Protein AF-0000000067925310 (afdb_homodimer)

Foldseek 3Di:
DPPPPPPCPPPPVDDPLLVQLLVVVLLCLLLCVVPAFDFDALVVSCVVSVGDSVSNVSSLVVCVVLVQWDQDPPRGITGHHDALLVLLVLLVVQLVLQLLLLLQLLQQPDPVLLVLLVVLLVQLVVCVVVLPLSSNLVSLLSLLVSSCVSGPPVPSSVNNNSSSSVLSSSCSVQPSNPPSVVLSVLSNQLSVCSPNSPSVSNSVSSNVSSVVSSVSSVVSNVD/DPPPPPPCPPPPVDDPLLVQLLVVVLLCLLLCVVPAFDFDALVVSCVVSVGDSVSNVSSLVVCVVLVQWDQDVPRGITGHHDALLVLLVLLVVQLVLQLLLLLQLLQQPDPVLLVLLVVLLVQLVVCVVVLPLSSNLVSLLSLLVSSCVSGPPVPSSVNNNSSSSVLSSSCSVQPSNPPSVVLSVLSNQLSVCSPNSPSVSNSVSSNVSSVVSSVSSVVSNVD

Organism: Mesorhizobium plurifarium (NCBI:txid69974)

pLDDT: mean 92.21, std 14.64, range [29.69, 98.75]

InterPro domains:
  IPR000524 Transcription regulator HTH, GntR [PF00392] (19-79)
  IPR000524 Transcription regulator HTH, GntR [PS50949] (15-82)
  IPR000524 Transcription regulator HTH, GntR [SM00345] (21-79)
  IPR008920 Transcription regulator FadR/GntR, C-terminal [G3DSA:1.20.120.530] (86-220)
  IPR008920 Transcription regulator FadR/GntR, C-terminal [SSF48008] (86-210)
  IPR011711 GntR, C-terminal [PF07729] (90-204)
  IPR011711 GntR, C-terminal [SM00895] (89-212)
  IPR036388 Winged helix-like DNA-binding domain superfamily [G3DSA:1.10.10.10] (17-80)
  IPR036390 Winged helix DNA-binding domain superfamily [SSF46785] (15-103)

Solvent-accessible surface area (backbone atoms only — not comparable to full-atom values): 22550 Å² total; per-residue (Å²): 134,83,75,76,77,75,73,78,76,68,81,71,79,78,70,54,62,34,55,53,38,30,53,52,50,50,49,32,48,34,71,44,74,48,42,63,61,34,76,46,44,71,67,57,51,29,64,72,66,72,51,56,67,67,30,42,50,54,21,51,51,51,37,29,75,60,58,54,30,44,80,35,88,96,75,36,33,31,29,40,68,82,52,46,65,52,44,43,41,35,46,57,33,37,45,42,30,45,27,51,38,29,25,36,15,9,71,51,53,42,72,70,32,48,51,40,39,50,52,18,46,52,41,28,52,51,15,45,76,66,66,34,58,69,50,31,53,54,18,52,51,43,34,54,51,23,41,39,66,15,15,86,34,68,61,31,36,61,45,41,48,48,40,53,47,52,49,49,24,46,41,49,74,74,38,58,88,76,41,54,61,65,52,42,52,40,53,44,50,24,49,49,22,24,76,69,45,31,32,69,52,6,25,51,32,37,49,49,40,46,49,51,52,41,52,53,25,53,57,50,44,72,102,134,82,74,78,76,76,73,78,75,67,82,71,78,78,70,55,62,34,56,54,38,30,52,53,51,50,48,31,47,35,72,44,74,48,41,61,61,34,76,46,46,71,67,59,49,28,65,73,67,72,50,56,65,65,30,40,50,52,23,50,51,51,36,30,74,59,57,53,30,44,79,37,87,96,75,35,33,32,30,39,68,84,53,46,64,52,44,46,42,35,46,56,33,37,43,41,31,44,27,50,36,29,27,35,16,9,70,51,51,42,72,70,33,46,51,39,40,50,53,18,46,50,40,29,51,52,14,44,77,67,65,33,58,69,49,31,52,53,17,52,51,42,35,53,53,24,43,39,68,15,14,86,34,68,60,32,36,60,47,41,48,49,39,51,49,52,50,49,24,47,41,50,73,72,39,57,87,77,38,54,61,65,52,42,51,38,54,44,52,25,49,50,22,22,75,69,45,32,32,69,52,7,26,50,30,37,49,50,41,46,48,52,52,40,52,53,26,53,57,51,44,73,104

Nearest PDB structures (foldseek):
  4p9f-assembly1_A  TM=8.296E-01  e=1.561E-08  Escherichia coli UMEA 3718-1
  7xp0-assembly1_A-2  TM=7.109E-01  e=6.181E-08  Pseudomonas aeruginosa PAO1
  7xp1-assembly1_A-2  TM=6.851E-01  e=5.361E-08  Pseudomonas aeruginosa PAO1
  4p9f-assembly1_B  TM=7.738E-01  e=3.412E-07  Escherichia coli UMEA 3718-1
  3c7j-assembly1_B-2  TM=5.606E-01  e=7.646E-07  Pseudomonas syringae pv. tomato str. DC3000

Structure (mmCIF, N/CA/C/O backbone):
data_AF-0000000067925310-model_v1
#
loop_
_entity.id
_entity.type
_entity.pdbx_description
1 polymer 'Transcriptional regulator, GntR family'
#
loop_
_atom_site.group_PDB
_atom_site.id
_atom_site.type_symbol
_atom_site.label_atom_id
_atom_site.label_alt_id
_atom_site.label_comp_id
_atom_site.label_asym_id
_atom_site.label_entity_id
_atom_site.label_seq_id
_atom_site.pdbx_PDB_ins_code
_atom_site.Cartn_x
_atom_site.Cartn_y
_atom_site.Cartn_z
_atom_site.occupancy
_atom_site.B_iso_or_equiv
_atom_site.auth_seq_id
_atom_site.auth_comp_id
_atom_site.auth_asym_id
_atom_site.auth_atom_id
_atom_site.pdbx_PDB_model_num
ATOM 1 N N . MET A 1 1 ? 29.547 51.469 -11.828 1 29.69 1 MET A N 1
ATOM 2 C CA . MET A 1 1 ? 29.312 50.312 -12.664 1 29.69 1 MET A CA 1
ATOM 3 C C . MET A 1 1 ? 28.562 49.219 -11.891 1 29.69 1 MET A C 1
ATOM 5 O O . MET A 1 1 ? 29.109 48.625 -10.961 1 29.69 1 MET A O 1
ATOM 9 N N . ILE A 1 2 ? 27.172 49.219 -11.781 1 35.5 2 ILE A N 1
ATOM 10 C CA . ILE A 1 2 ? 26.234 48.5 -10.945 1 35.5 2 ILE A CA 1
ATOM 11 C C . ILE A 1 2 ? 26.25 47.031 -11.328 1 35.5 2 ILE A C 1
ATOM 13 O O . ILE A 1 2 ? 26.094 46.688 -12.5 1 35.5 2 ILE A O 1
ATOM 17 N N . SER A 1 3 ? 27.109 46.219 -10.609 1 38.53 3 SER A N 1
ATOM 18 C CA . SER A 1 3 ? 27.172 44.75 -10.812 1 38.53 3 SER A CA 1
ATOM 19 C C . SER A 1 3 ? 25.766 44.156 -10.906 1 38.53 3 SER A C 1
ATOM 21 O O . SER A 1 3 ? 24.906 44.438 -10.062 1 38.53 3 SER A O 1
ATOM 23 N N . PRO A 1 4 ? 25.312 43.812 -12.164 1 35.62 4 PRO A N 1
ATOM 24 C CA . PRO A 1 4 ? 23.969 43.25 -12.305 1 35.62 4 PRO A CA 1
ATOM 25 C C . PRO A 1 4 ? 23.688 42.094 -11.344 1 35.62 4 PRO A C 1
ATOM 27 O O . PRO A 1 4 ? 24.594 41.312 -11.039 1 35.62 4 PRO A O 1
ATOM 30 N N . LEU A 1 5 ? 22.938 42.312 -10.312 1 33.34 5 LEU A N 1
ATOM 31 C CA . LEU A 1 5 ? 22.359 41.312 -9.438 1 33.34 5 LEU A CA 1
ATOM 32 C C . LEU A 1 5 ? 21.812 40.125 -10.25 1 33.34 5 LEU A C 1
ATOM 34 O O . LEU A 1 5 ? 20.969 40.312 -11.125 1 33.34 5 LEU A O 1
ATOM 38 N N . ILE A 1 6 ? 22.703 39.156 -10.734 1 36.06 6 ILE A N 1
ATOM 39 C CA . ILE A 1 6 ? 22.266 37.906 -11.312 1 36.06 6 ILE A CA 1
ATOM 40 C C . ILE A 1 6 ? 21.047 37.375 -10.547 1 36.06 6 ILE A C 1
ATOM 42 O O . ILE A 1 6 ? 21.125 37.125 -9.336 1 36.06 6 ILE A O 1
ATOM 46 N N . SER A 1 7 ? 19.906 37.812 -10.859 1 35.38 7 SER A N 1
ATOM 47 C CA . SER A 1 7 ? 18.625 37.312 -10.359 1 35.38 7 SER A CA 1
ATOM 48 C C . SER A 1 7 ? 18.656 35.781 -10.242 1 35.38 7 SER A C 1
ATOM 50 O O . SER A 1 7 ? 19 35.094 -11.203 1 35.38 7 SER A O 1
ATOM 52 N N . ALA A 1 8 ? 19.016 35.188 -9.141 1 36.59 8 ALA A N 1
ATOM 53 C CA . ALA A 1 8 ? 18.797 33.812 -8.688 1 36.59 8 ALA A CA 1
ATOM 54 C C . ALA A 1 8 ? 17.453 33.281 -9.141 1 36.59 8 ALA A C 1
ATOM 56 O O . ALA A 1 8 ? 16.438 33.5 -8.469 1 36.59 8 ALA A O 1
ATOM 57 N N . ASP A 1 9 ? 16.984 33.562 -10.352 1 34.81 9 ASP A N 1
ATOM 58 C CA . ASP A 1 9 ? 15.859 32.75 -10.82 1 34.81 9 ASP A CA 1
ATOM 59 C C . ASP A 1 9 ? 16.078 31.281 -10.477 1 34.81 9 ASP A C 1
ATOM 61 O O . ASP A 1 9 ? 16.859 30.594 -11.133 1 34.81 9 ASP A O 1
ATOM 65 N N . ALA A 1 10 ? 16.328 30.938 -9.297 1 35.69 10 ALA A N 1
ATOM 66 C CA . ALA A 1 10 ? 16.375 29.609 -8.688 1 35.69 10 ALA A CA 1
ATOM 67 C C . ALA A 1 10 ? 15.547 28.609 -9.477 1 35.69 10 ALA A C 1
ATOM 69 O O . ALA A 1 10 ? 14.484 28.953 -10.008 1 35.69 10 ALA A O 1
ATOM 70 N N . ASN A 1 11 ? 15.977 27.531 -10.117 1 37.91 11 ASN A N 1
ATOM 71 C CA . ASN A 1 11 ? 15.57 26.219 -10.602 1 37.91 11 ASN A CA 1
ATOM 72 C C . ASN A 1 11 ? 14.352 25.703 -9.844 1 37.91 11 ASN A C 1
ATOM 74 O O . ASN A 1 11 ? 14.5 25.062 -8.805 1 37.91 11 ASN A O 1
ATOM 78 N N . THR A 1 12 ? 13.266 26.312 -9.523 1 43.19 12 THR A N 1
ATOM 79 C CA . THR A 1 12 ? 12.023 25.766 -9.008 1 43.19 12 THR A CA 1
ATOM 80 C C . THR A 1 12 ? 11.742 24.391 -9.602 1 43.19 12 THR A C 1
ATOM 82 O O . THR A 1 12 ? 11.516 24.25 -10.805 1 43.19 12 THR A O 1
ATOM 85 N N . SER A 1 13 ? 12.453 23.375 -9.367 1 51.22 13 SER A N 1
ATOM 86 C CA . SER A 1 13 ? 12.25 21.984 -9.805 1 51.22 13 SER A CA 1
ATOM 87 C C . SER A 1 13 ? 10.781 21.703 -10.086 1 51.22 13 SER A C 1
ATOM 89 O O . SER A 1 13 ? 9.93 21.891 -9.203 1 51.22 13 SER A O 1
ATOM 91 N N . PHE A 1 14 ? 10.172 22 -11.25 1 66.19 14 PHE A N 1
ATOM 92 C CA . PHE A 1 14 ? 8.852 21.875 -11.867 1 66.19 14 PHE A CA 1
ATOM 93 C C . PHE A 1 14 ? 8.18 20.578 -11.453 1 66.19 14 PHE A C 1
ATOM 95 O O . PHE A 1 14 ? 8.672 19.5 -11.758 1 66.19 14 PHE A O 1
ATOM 102 N N . GLU A 1 15 ? 7.406 20.641 -10.414 1 79.62 15 GLU A N 1
ATOM 103 C CA . GLU A 1 15 ? 6.566 19.5 -10.039 1 79.62 15 GLU A CA 1
ATOM 104 C C . GLU A 1 15 ? 5.602 19.141 -11.164 1 79.62 15 GLU A C 1
ATOM 106 O O . GLU A 1 15 ? 4.922 20 -11.711 1 79.62 15 GLU A O 1
ATOM 111 N N . PRO A 1 16 ? 5.656 17.891 -11.531 1 87.69 16 PRO A N 1
ATOM 112 C CA . PRO A 1 16 ? 4.703 17.453 -12.555 1 87.69 16 PRO A CA 1
ATOM 113 C C . PRO A 1 16 ? 3.26 17.797 -12.203 1 87.69 16 PRO A C 1
ATOM 115 O O . PRO A 1 16 ? 2.873 17.75 -11.039 1 87.69 16 PRO A O 1
ATOM 118 N N . ALA A 1 17 ? 2.523 18.266 -13.188 1 92.5 17 ALA A N 1
ATOM 119 C CA . ALA A 1 17 ? 1.143 18.703 -13.023 1 92.5 17 ALA A CA 1
ATOM 120 C C . ALA A 1 17 ? 0.3 17.641 -12.336 1 92.5 17 ALA A C 1
ATOM 122 O O . ALA A 1 17 ? -0.577 17.953 -11.531 1 92.5 17 ALA A O 1
ATOM 123 N N . ALA A 1 18 ? 0.541 16.359 -12.641 1 92.5 18 ALA A N 1
ATOM 124 C CA . ALA A 1 18 ? -0.202 15.258 -12.023 1 92.5 18 ALA A CA 1
ATOM 125 C C . ALA A 1 18 ? 0.053 15.195 -10.516 1 92.5 18 ALA A C 1
ATOM 127 O O . ALA A 1 18 ? -0.861 14.922 -9.734 1 92.5 18 ALA A O 1
ATOM 128 N N . THR A 1 19 ? 1.269 15.477 -10.141 1 94.31 19 THR A N 1
ATOM 129 C CA . THR A 1 19 ? 1.627 15.492 -8.727 1 94.31 19 THR A CA 1
ATOM 130 C C . THR A 1 19 ? 0.946 16.656 -8.008 1 94.31 19 THR A C 1
ATOM 132 O O . THR A 1 19 ? 0.447 16.484 -6.895 1 94.31 19 THR A O 1
ATOM 135 N N . LYS A 1 20 ? 0.944 17.797 -8.633 1 96.5 20 LYS A N 1
ATOM 136 C CA . LYS A 1 20 ? 0.257 18.953 -8.078 1 96.5 20 LYS A CA 1
ATOM 137 C C . LYS A 1 20 ? -1.232 18.672 -7.891 1 96.5 20 LYS A C 1
ATOM 139 O O . LYS A 1 20 ? -1.806 19 -6.848 1 96.5 20 LYS A O 1
ATOM 144 N N . ALA A 1 21 ? -1.84 18.094 -8.906 1 97.81 21 ALA A N 1
ATOM 145 C CA . ALA A 1 21 ? -3.256 17.75 -8.844 1 97.81 21 ALA A CA 1
ATOM 146 C C . ALA A 1 21 ? -3.525 16.766 -7.703 1 97.81 21 ALA A C 1
ATOM 148 O O . ALA A 1 21 ? -4.473 16.938 -6.934 1 97.81 21 ALA A O 1
ATOM 149 N N . TYR A 1 22 ? -2.654 15.773 -7.625 1 97.5 22 TYR A N 1
ATOM 150 C CA . TYR A 1 22 ? -2.799 14.766 -6.578 1 97.5 22 TYR A CA 1
ATOM 151 C C . TYR A 1 22 ? -2.736 15.406 -5.195 1 97.5 22 TYR A C 1
ATOM 153 O O . TYR A 1 22 ? -3.598 15.156 -4.348 1 97.5 22 TYR A O 1
ATOM 161 N N . ARG A 1 23 ? -1.739 16.234 -4.949 1 97.31 23 ARG A N 1
ATOM 162 C CA . ARG A 1 23 ? -1.542 16.859 -3.645 1 97.31 23 ARG A CA 1
ATOM 163 C C . ARG A 1 23 ? -2.723 17.75 -3.279 1 97.31 23 ARG A C 1
ATOM 165 O O . ARG A 1 23 ? -3.182 17.75 -2.135 1 97.31 23 ARG A O 1
ATOM 172 N N . ALA A 1 24 ? -3.184 18.453 -4.23 1 97.75 24 ALA A N 1
ATOM 173 C CA . ALA A 1 24 ? -4.309 19.359 -3.99 1 97.75 24 ALA A CA 1
ATOM 174 C C . ALA A 1 24 ? -5.57 18.578 -3.645 1 97.75 24 ALA A C 1
ATOM 176 O O . ALA A 1 24 ? -6.266 18.906 -2.678 1 97.75 24 ALA A O 1
ATOM 177 N N . LEU A 1 25 ? -5.84 17.531 -4.406 1 98.38 25 LEU A N 1
ATOM 178 C CA . LEU A 1 25 ? -7.031 16.734 -4.164 1 98.38 25 LEU A CA 1
ATOM 179 C C . LEU A 1 25 ? -6.926 15.984 -2.836 1 98.38 25 LEU A C 1
ATOM 181 O O . LEU A 1 25 ? -7.895 15.914 -2.08 1 98.38 25 LEU A O 1
ATOM 185 N N . GLU A 1 26 ? -5.762 15.414 -2.609 1 98.31 26 GLU A N 1
ATOM 186 C CA . GLU A 1 26 ? -5.531 14.742 -1.336 1 98.31 26 GLU A CA 1
ATOM 187 C C . GLU A 1 26 ? -5.801 15.672 -0.158 1 98.31 26 GLU A C 1
ATOM 189 O O . GLU A 1 26 ? -6.469 15.289 0.803 1 98.31 26 GLU A O 1
ATOM 194 N N . HIS A 1 27 ? -5.285 16.891 -0.268 1 97.75 27 HIS A N 1
ATOM 195 C CA . HIS A 1 27 ? -5.48 17.891 0.781 1 97.75 27 HIS A CA 1
ATOM 196 C C . HIS A 1 27 ? -6.965 18.172 0.994 1 97.75 27 HIS A C 1
ATOM 198 O O . HIS A 1 27 ? -7.438 18.203 2.131 1 97.75 27 HIS A O 1
ATOM 204 N N . MET A 1 28 ? -7.707 18.344 -0.07 1 98.12 28 MET A N 1
ATOM 205 C CA . MET A 1 28 ? -9.133 18.656 0.016 1 98.12 28 MET A CA 1
ATOM 206 C C . MET A 1 28 ? -9.906 17.484 0.635 1 98.12 28 MET A C 1
ATOM 208 O O . MET A 1 28 ? -10.883 17.703 1.357 1 98.12 28 MET A O 1
ATOM 212 N N . ILE A 1 29 ? -9.438 16.266 0.356 1 98.5 29 ILE A N 1
ATOM 213 C CA . ILE A 1 29 ? -10.109 15.086 0.889 1 98.5 29 ILE A CA 1
ATOM 214 C C . ILE A 1 29 ? -9.789 14.945 2.375 1 98.5 29 ILE A C 1
ATOM 216 O O . ILE A 1 29 ? -10.688 14.703 3.186 1 98.5 29 ILE A O 1
ATOM 220 N N . VAL A 1 30 ? -8.531 15.188 2.789 1 98.31 30 VAL A N 1
ATOM 221 C CA . VAL A 1 30 ? -8.062 14.992 4.156 1 98.31 30 VAL A CA 1
ATOM 222 C C . VAL A 1 30 ? -8.688 16.047 5.07 1 98.31 30 VAL A C 1
ATOM 224 O O . VAL A 1 30 ? -9.086 15.742 6.195 1 98.31 30 VAL A O 1
ATOM 227 N N . THR A 1 31 ? -8.867 17.297 4.555 1 97.25 31 THR A N 1
ATOM 228 C CA . THR A 1 31 ? -9.391 18.391 5.359 1 97.25 31 THR A CA 1
ATOM 229 C C . THR A 1 31 ? -10.914 18.469 5.23 1 97.25 31 THR A C 1
ATOM 231 O O . THR A 1 31 ? -11.539 19.406 5.734 1 97.25 31 THR A O 1
ATOM 234 N N . LEU A 1 32 ? -11.523 17.578 4.477 1 97.69 32 LEU A N 1
ATOM 235 C CA . LEU A 1 32 ? -12.961 17.391 4.328 1 97.69 32 LEU A CA 1
ATOM 236 C C . LEU A 1 32 ? -13.594 18.547 3.564 1 97.69 32 LEU A C 1
ATOM 238 O O . LEU A 1 32 ? -14.797 18.781 3.656 1 97.69 32 LEU A O 1
ATOM 242 N N . GLU A 1 33 ? -12.672 19.359 2.906 1 97.56 33 GLU A N 1
ATOM 243 C CA . GLU A 1 33 ? -13.227 20.297 1.942 1 97.56 33 GLU A CA 1
ATOM 244 C C . GLU A 1 33 ? -14.086 19.594 0.9 1 97.56 33 GLU A C 1
ATOM 246 O O . GLU A 1 33 ? -15.117 20.109 0.473 1 97.56 33 GLU A O 1
ATOM 251 N N . LEU A 1 34 ? -13.609 18.453 0.414 1 97.88 34 LEU A N 1
ATOM 252 C CA . LEU A 1 34 ? -14.469 17.484 -0.246 1 97.88 34 LEU A CA 1
ATOM 253 C C . LEU A 1 34 ? -15.109 16.531 0.772 1 97.88 34 LEU A C 1
ATOM 255 O O . LEU A 1 34 ? -14.438 15.664 1.321 1 97.88 34 LEU A O 1
ATOM 259 N N . ALA A 1 35 ? -16.391 16.688 0.991 1 97.75 35 ALA A N 1
ATOM 260 C CA . ALA A 1 35 ? -17.078 16.031 2.102 1 97.75 35 ALA A CA 1
ATOM 261 C C . ALA A 1 35 ? -17.172 14.523 1.871 1 97.75 35 ALA A C 1
ATOM 263 O O . ALA A 1 35 ? -17.406 14.07 0.746 1 97.75 35 ALA A O 1
ATOM 264 N N . PRO A 1 36 ? -17.031 13.781 3.01 1 97.75 36 PRO A N 1
ATOM 265 C CA . PRO A 1 36 ? -17.234 12.344 2.877 1 97.75 36 PRO A CA 1
ATOM 266 C C . PRO A 1 36 ? -18.594 11.992 2.25 1 97.75 36 PRO A C 1
ATOM 268 O O . PRO A 1 36 ? -19.594 12.641 2.547 1 97.75 36 PRO A O 1
ATOM 271 N N . SER A 1 37 ? -18.578 11.078 1.294 1 96.94 37 SER A N 1
ATOM 272 C CA . SER A 1 37 ? -19.766 10.523 0.64 1 96.94 37 SER A CA 1
ATOM 273 C C . SER A 1 37 ? -20.375 11.516 -0.341 1 96.94 37 SER A C 1
ATOM 275 O O . SER A 1 37 ? -21.422 11.258 -0.921 1 96.94 37 SER A O 1
ATOM 277 N N . SER A 1 38 ? -19.75 12.656 -0.509 1 96.62 38 SER A N 1
ATOM 278 C CA . SER A 1 38 ? -20.234 13.602 -1.505 1 96.62 38 SER A CA 1
ATOM 279 C C . SER A 1 38 ? -19.828 13.188 -2.914 1 96.62 38 SER A C 1
ATOM 281 O O . SER A 1 38 ? -18.984 12.297 -3.084 1 96.62 38 SER A O 1
ATOM 283 N N . PHE A 1 39 ? -20.469 13.82 -3.859 1 96.19 39 PHE A N 1
ATOM 284 C CA . PHE A 1 39 ? -20.188 13.562 -5.266 1 96.19 39 PHE A CA 1
ATOM 285 C C . PHE A 1 39 ? -19.625 14.812 -5.938 1 96.19 39 PHE A C 1
ATOM 287 O O . PHE A 1 39 ? -20.062 15.922 -5.656 1 96.19 39 PHE A O 1
ATOM 294 N N . VAL A 1 40 ? -18.625 14.57 -6.785 1 96.25 40 VAL A N 1
ATOM 295 C CA . VAL A 1 40 ? -18.047 15.641 -7.602 1 96.25 40 VAL A CA 1
ATOM 296 C C . VAL A 1 40 ? -17.797 15.133 -9.016 1 96.25 40 VAL A C 1
ATOM 298 O O . VAL A 1 40 ? -17.75 13.922 -9.25 1 96.25 40 VAL A O 1
ATOM 301 N N . THR A 1 41 ? -17.719 16.016 -9.938 1 95.69 41 THR A N 1
ATOM 302 C CA . THR A 1 41 ? -17.422 15.625 -11.312 1 95.69 41 THR A CA 1
ATOM 303 C C . THR A 1 41 ? -15.977 15.945 -11.672 1 95.69 41 THR A C 1
ATOM 305 O O . THR A 1 41 ? -15.359 16.812 -11.055 1 95.69 41 THR A O 1
ATOM 308 N N . GLU A 1 42 ? -15.477 15.188 -12.625 1 95.31 42 GLU A N 1
ATOM 309 C CA . GLU A 1 42 ? -14.141 15.484 -13.133 1 95.31 42 GLU A CA 1
ATOM 310 C C . GLU A 1 42 ? -14.039 16.938 -13.609 1 95.31 42 GLU A C 1
ATOM 312 O O . GLU A 1 42 ? -13.055 17.625 -13.32 1 95.31 42 GLU A O 1
ATOM 317 N N . GLY A 1 43 ? -15.039 17.422 -14.297 1 95.38 43 GLY A N 1
ATOM 318 C CA . GLY A 1 43 ? -15.07 18.797 -14.773 1 95.38 43 GLY A CA 1
ATOM 319 C C . GLY A 1 43 ? -14.969 19.812 -13.656 1 95.38 43 GLY A C 1
ATOM 320 O O . GLY A 1 43 ? -14.211 20.781 -13.766 1 95.38 43 GLY A O 1
ATOM 321 N N . ALA A 1 44 ? -15.711 19.625 -12.617 1 96.44 44 ALA A N 1
ATOM 322 C CA . ALA A 1 44 ? -15.68 20.547 -11.477 1 96.44 44 ALA A CA 1
ATOM 323 C C . ALA A 1 44 ? -14.289 20.578 -10.844 1 96.44 44 ALA A C 1
ATOM 325 O O . ALA A 1 44 ? -13.82 21.641 -10.414 1 96.44 44 ALA A O 1
ATOM 326 N N . LEU A 1 45 ? -13.656 19.406 -10.758 1 97.38 45 LEU A N 1
ATOM 327 C CA . LEU A 1 45 ? -12.32 19.328 -10.172 1 97.38 45 LEU A CA 1
ATOM 328 C C . LEU A 1 45 ? -11.297 20.016 -11.07 1 97.38 45 LEU A C 1
ATOM 330 O O . LEU A 1 45 ? -10.375 20.672 -10.57 1 97.38 45 LEU A O 1
ATOM 334 N N . ILE A 1 46 ? -11.453 19.844 -12.344 1 97.38 46 ILE A N 1
ATOM 335 C CA . ILE A 1 46 ? -10.578 20.5 -13.305 1 97.38 46 ILE A CA 1
ATOM 336 C C . ILE A 1 46 ? -10.68 22.016 -13.141 1 97.38 46 ILE A C 1
ATOM 338 O O . ILE A 1 46 ? -9.664 22.703 -13.07 1 97.38 46 ILE A O 1
ATOM 342 N N . ASP A 1 47 ? -11.891 22.5 -13.031 1 97.38 47 ASP A N 1
ATOM 343 C CA . ASP A 1 47 ? -12.133 23.938 -12.859 1 97.38 47 ASP A CA 1
ATOM 344 C C . ASP A 1 47 ? -11.555 24.438 -11.531 1 97.38 47 ASP A C 1
ATOM 346 O O . ASP A 1 47 ? -10.914 25.484 -11.492 1 97.38 47 ASP A O 1
ATOM 350 N N . ARG A 1 48 ? -11.711 23.656 -10.57 1 96.38 48 ARG A N 1
ATOM 351 C CA . ARG A 1 48 ? -11.281 24.047 -9.234 1 96.38 48 ARG A CA 1
ATOM 352 C C . ARG A 1 48 ? -9.758 24.078 -9.133 1 96.38 48 ARG A C 1
ATOM 354 O O . ARG A 1 48 ? -9.195 24.938 -8.438 1 96.38 48 ARG A O 1
ATOM 361 N N . LEU A 1 49 ? -9.125 23.156 -9.766 1 97.31 49 LEU A N 1
ATOM 362 C CA . LEU A 1 49 ? -7.672 23.031 -9.648 1 97.31 49 LEU A CA 1
ATOM 363 C C . LEU A 1 49 ? -6.961 23.922 -10.664 1 97.31 49 LEU A C 1
ATOM 365 O O . LEU A 1 49 ? -5.773 24.219 -10.508 1 97.31 49 LEU A O 1
ATOM 369 N N . GLY A 1 50 ? -7.594 24.266 -11.688 1 97.56 50 GLY A N 1
ATOM 370 C CA . GLY A 1 50 ? -6.977 25.047 -12.75 1 97.56 50 GLY A CA 1
ATOM 371 C C . GLY A 1 50 ? -5.902 24.281 -13.508 1 97.56 50 GLY A C 1
ATOM 372 O O . GLY A 1 50 ? -4.898 24.859 -13.914 1 97.56 50 GLY A O 1
ATOM 373 N N . LEU A 1 51 ? -6.016 22.984 -13.531 1 97 51 LEU A N 1
ATOM 374 C CA . LEU A 1 51 ? -5.082 22.109 -14.234 1 97 51 LEU A CA 1
ATOM 375 C C . LEU A 1 51 ? -5.766 21.406 -15.391 1 97 51 LEU A C 1
ATOM 377 O O . LEU A 1 51 ? -6.996 21.375 -15.477 1 97 51 LEU A O 1
ATOM 381 N N . GLY A 1 52 ? -5.027 20.859 -16.25 1 95 52 GLY A N 1
ATOM 382 C CA . GLY A 1 52 ? -5.555 20.172 -17.406 1 95 52 GLY A CA 1
ATOM 383 C C . GLY A 1 52 ? -6.242 18.859 -17.062 1 95 52 GLY A C 1
ATOM 384 O O . GLY A 1 52 ? -6.137 18.375 -15.945 1 95 52 GLY A O 1
ATOM 385 N N . ARG A 1 53 ? -6.898 18.281 -18.047 1 95.25 53 ARG A N 1
ATOM 386 C CA . ARG A 1 53 ? -7.695 17.062 -17.875 1 95.25 53 ARG A CA 1
ATOM 387 C C . ARG A 1 53 ? -6.812 15.867 -17.547 1 95.25 53 ARG A C 1
ATOM 389 O O . ARG A 1 53 ? -7.121 15.102 -16.625 1 95.25 53 ARG A O 1
ATOM 396 N N . THR A 1 54 ? -5.73 15.773 -18.219 1 92.38 54 THR A N 1
ATOM 397 C CA . THR A 1 54 ? -4.891 14.586 -18.094 1 92.38 54 THR A CA 1
ATOM 398 C C . THR A 1 54 ? -4.312 14.477 -16.688 1 92.38 54 THR A C 1
ATOM 400 O O . THR A 1 54 ? -4.5 13.469 -16.016 1 92.38 54 THR A O 1
ATOM 403 N N . PRO A 1 55 ? -3.684 15.539 -16.156 1 95.38 55 PRO A N 1
ATOM 404 C CA . PRO A 1 55 ? -3.123 15.422 -14.812 1 95.38 55 PRO A CA 1
ATOM 405 C C . PRO A 1 55 ? -4.195 15.234 -13.742 1 95.38 55 PRO A C 1
ATOM 407 O O . PRO A 1 55 ? -3.98 14.5 -12.773 1 95.38 55 PRO A O 1
ATOM 410 N N . VAL A 1 56 ? -5.344 15.852 -13.906 1 97.19 56 VAL A N 1
ATOM 411 C CA . VAL A 1 56 ? -6.418 15.719 -12.93 1 97.19 56 VAL A CA 1
ATOM 412 C C . VAL A 1 56 ? -6.965 14.297 -12.953 1 97.19 56 VAL A C 1
ATOM 414 O O . VAL A 1 56 ? -7.184 13.688 -11.898 1 97.19 56 VAL A O 1
ATOM 417 N N . ARG A 1 57 ? -7.102 13.766 -14.109 1 94.31 57 ARG A N 1
ATOM 418 C CA . ARG A 1 57 ? -7.582 12.391 -14.242 1 94.31 57 ARG A CA 1
ATOM 419 C C . ARG A 1 57 ? -6.602 11.406 -13.617 1 94.31 57 ARG A C 1
ATOM 421 O O . ARG A 1 57 ? -7.012 10.438 -12.969 1 94.31 57 ARG A O 1
ATOM 428 N N . GLU A 1 58 ? -5.348 11.617 -13.828 1 94.62 58 GLU A N 1
ATOM 429 C CA . GLU A 1 58 ? -4.328 10.758 -13.234 1 94.62 58 GLU A CA 1
ATOM 430 C C . GLU A 1 58 ? -4.383 10.812 -11.711 1 94.62 58 GLU A C 1
ATOM 432 O O . GLU A 1 58 ? -4.273 9.781 -11.039 1 94.62 58 GLU A O 1
ATOM 437 N N . ALA A 1 59 ? -4.562 11.992 -11.219 1 97.06 59 ALA A N 1
ATOM 438 C CA . ALA A 1 59 ? -4.664 12.172 -9.773 1 97.06 59 ALA A CA 1
ATOM 439 C C . ALA A 1 59 ? -5.902 11.477 -9.219 1 97.06 59 ALA A C 1
ATOM 441 O O . ALA A 1 59 ? -5.84 10.805 -8.188 1 97.06 59 ALA A O 1
ATOM 442 N N . ILE A 1 60 ? -7 11.617 -9.938 1 97.19 60 ILE A N 1
ATOM 443 C CA . ILE A 1 60 ? -8.258 10.992 -9.539 1 97.19 60 ILE A CA 1
ATOM 444 C C . ILE A 1 60 ? -8.102 9.469 -9.531 1 97.19 60 ILE A C 1
ATOM 446 O O . ILE A 1 60 ? -8.523 8.805 -8.586 1 97.19 60 ILE A O 1
ATOM 450 N N . GLN A 1 61 ? -7.469 8.945 -10.516 1 95.31 61 GLN A N 1
ATOM 451 C CA . GLN A 1 61 ? -7.262 7.508 -10.609 1 95.31 61 GLN A CA 1
ATOM 452 C C . GLN A 1 61 ? -6.395 7.004 -9.453 1 95.31 61 GLN A C 1
ATOM 454 O O . GLN A 1 61 ? -6.688 5.961 -8.859 1 95.31 61 GLN A O 1
ATOM 459 N N . ARG A 1 62 ? -5.355 7.703 -9.148 1 96.31 62 ARG A N 1
ATOM 460 C CA . ARG A 1 62 ? -4.477 7.309 -8.055 1 96.31 62 ARG A CA 1
ATOM 461 C C . ARG A 1 62 ? -5.227 7.316 -6.723 1 96.31 62 ARG A C 1
ATOM 463 O O . ARG A 1 62 ? -5.152 6.355 -5.957 1 96.31 62 ARG A O 1
ATOM 470 N N . LEU A 1 63 ? -5.984 8.367 -6.523 1 98.12 63 LEU A N 1
ATOM 471 C CA . LEU A 1 63 ? -6.738 8.5 -5.277 1 98.12 63 LEU A CA 1
ATOM 472 C C . LEU A 1 63 ? -7.824 7.434 -5.184 1 98.12 63 LEU A C 1
ATOM 474 O O . LEU A 1 63 ? -8.156 6.977 -4.09 1 98.12 63 LEU A O 1
ATOM 478 N N . ALA A 1 64 ? -8.344 7.02 -6.348 1 96.75 64 ALA A N 1
ATOM 479 C CA . ALA A 1 64 ? -9.312 5.922 -6.371 1 96.75 64 ALA A CA 1
ATOM 480 C C . ALA A 1 64 ? -8.648 4.598 -5.996 1 96.75 64 ALA A C 1
ATOM 482 O O . ALA A 1 64 ? -9.195 3.826 -5.207 1 96.75 64 ALA A O 1
ATOM 483 N N . TRP A 1 65 ? -7.496 4.43 -6.488 1 94.38 65 TRP A N 1
ATOM 484 C CA . TRP A 1 65 ? -6.75 3.225 -6.145 1 94.38 65 TRP A CA 1
ATOM 485 C C . TRP A 1 65 ? -6.41 3.203 -4.656 1 94.38 65 TRP A C 1
ATOM 487 O O . TRP A 1 65 ? -6.414 2.143 -4.027 1 94.38 65 TRP A O 1
ATOM 497 N N . GLU A 1 66 ? -6.172 4.387 -4.109 1 97.25 66 GLU A N 1
ATOM 498 C CA . GLU A 1 66 ? -5.816 4.512 -2.701 1 97.25 66 GLU A CA 1
ATOM 499 C C . GLU A 1 66 ? -7.051 4.406 -1.808 1 97.25 66 GLU A C 1
ATOM 501 O O . GLU A 1 66 ? -6.93 4.336 -0.583 1 97.25 66 GLU A O 1
ATOM 506 N N . GLY A 1 67 ? -8.234 4.434 -2.396 1 97.5 67 GLY A N 1
ATOM 507 C CA . GLY A 1 67 ? -9.461 4.227 -1.65 1 97.5 67 GLY A CA 1
ATOM 508 C C . GLY A 1 67 ? -10.07 5.512 -1.128 1 97.5 67 GLY A C 1
ATOM 509 O O . GLY A 1 67 ? -10.945 5.484 -0.261 1 97.5 67 GLY A O 1
ATOM 510 N N . LEU A 1 68 ? -9.617 6.652 -1.618 1 98.56 68 LEU A N 1
ATOM 511 C CA . LEU A 1 68 ? -10.117 7.941 -1.143 1 98.56 68 LEU A CA 1
ATOM 512 C C . LEU A 1 68 ? -11.242 8.453 -2.037 1 98.56 68 LEU A C 1
ATOM 514 O O . LEU A 1 68 ? -12.008 9.328 -1.632 1 98.56 68 LEU A O 1
ATOM 518 N N . LEU A 1 69 ? -11.258 7.961 -3.283 1 98.25 69 LEU 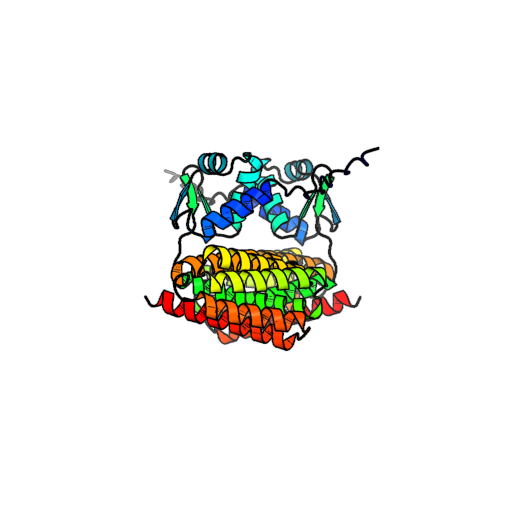A N 1
ATOM 519 C CA . LEU A 1 69 ? -12.312 8.258 -4.246 1 98.25 69 LEU A CA 1
ATOM 520 C C . LEU A 1 69 ? -12.875 6.98 -4.848 1 98.25 69 LEU A C 1
ATOM 522 O O . LEU A 1 69 ? -12.227 5.934 -4.816 1 98.25 69 LEU A O 1
ATOM 526 N N . ASP A 1 70 ? -14.062 7.008 -5.262 1 96.69 70 ASP A N 1
ATOM 527 C CA . ASP A 1 70 ? -14.734 5.949 -6.016 1 96.69 70 ASP A CA 1
ATOM 528 C C . ASP A 1 70 ? -15.273 6.477 -7.34 1 96.69 70 ASP A C 1
ATOM 530 O O . ASP A 1 70 ? -16.234 7.254 -7.363 1 96.69 70 ASP A O 1
ATOM 534 N N . ILE A 1 71 ? -14.609 6.039 -8.375 1 94.12 71 ILE A N 1
ATOM 535 C CA . ILE A 1 71 ? -15.023 6.488 -9.703 1 94.12 71 ILE A CA 1
ATOM 536 C C . ILE A 1 71 ? -16.234 5.68 -10.164 1 94.12 71 ILE A C 1
ATOM 538 O O . ILE A 1 71 ? -16.172 4.449 -10.266 1 94.12 71 ILE A O 1
ATOM 542 N N . ARG A 1 72 ? -17.312 6.277 -10.391 1 89.75 72 ARG A N 1
ATOM 543 C CA . ARG A 1 72 ? -18.531 5.664 -10.883 1 89.75 72 ARG A CA 1
ATOM 544 C C . ARG A 1 72 ? -18.828 6.109 -12.312 1 89.75 72 ARG A C 1
ATOM 546 O O . ARG A 1 72 ? -19.25 7.246 -12.539 1 89.75 72 ARG A O 1
ATOM 553 N N . PRO A 1 73 ? -18.734 5.102 -13.117 1 79.75 73 PRO A N 1
ATOM 554 C CA . PRO A 1 73 ? -18.984 5.488 -14.508 1 79.75 73 PRO A CA 1
ATOM 555 C C . PRO A 1 73 ? -20.344 6.156 -14.703 1 79.75 73 PRO A C 1
ATOM 557 O O . PRO A 1 73 ? -21.359 5.66 -14.203 1 79.75 73 PRO A O 1
ATOM 560 N N . ARG A 1 74 ? -20.344 7.273 -15.312 1 79.12 74 ARG A N 1
ATOM 561 C CA . ARG A 1 74 ? -21.516 8.031 -15.703 1 79.12 74 ARG A CA 1
ATOM 562 C C . ARG A 1 74 ? -22.203 8.641 -14.484 1 79.12 74 ARG A C 1
ATOM 564 O O . ARG A 1 74 ? -23.328 9.148 -14.586 1 79.12 74 ARG A O 1
ATOM 571 N N . ALA A 1 75 ? -21.781 8.383 -13.234 1 83.75 75 ALA A N 1
ATOM 572 C CA . ALA A 1 75 ? -22.406 8.914 -12.031 1 83.75 75 ALA A CA 1
ATOM 573 C C . ALA A 1 75 ? -21.453 9.844 -11.281 1 83.75 75 ALA A C 1
ATOM 575 O O . ALA A 1 75 ? -21.812 10.391 -10.234 1 83.75 75 ALA A O 1
ATOM 576 N N . GLY A 1 76 ? -20.297 10 -11.828 1 91.44 76 GLY A N 1
ATOM 577 C CA . GLY A 1 76 ? -19.359 10.93 -11.203 1 91.44 76 GLY A CA 1
ATOM 578 C C . GLY A 1 76 ? -18.375 10.258 -10.281 1 91.44 76 GLY A C 1
ATOM 579 O O . GLY A 1 76 ? -18 9.094 -10.492 1 91.44 76 GLY A O 1
ATOM 580 N N . ILE A 1 77 ? -17.719 11.055 -9.406 1 96.81 77 ILE A N 1
ATOM 581 C CA . ILE A 1 77 ? -16.688 10.617 -8.469 1 96.81 77 ILE A CA 1
ATOM 582 C C . ILE A 1 77 ? -17.188 10.797 -7.035 1 96.81 77 ILE A C 1
ATOM 584 O O . ILE A 1 77 ? -17.547 11.906 -6.637 1 96.81 77 ILE A O 1
ATOM 588 N N . ALA A 1 78 ? -17.312 9.742 -6.301 1 97.94 78 ALA A N 1
ATOM 589 C CA . ALA A 1 78 ? -17.719 9.812 -4.898 1 97.94 78 ALA A CA 1
ATOM 590 C C . ALA A 1 78 ? -16.5 9.883 -3.98 1 97.94 78 ALA A C 1
ATOM 592 O O . ALA A 1 78 ? -15.508 9.18 -4.191 1 97.94 78 ALA A O 1
ATOM 593 N N . VAL A 1 79 ? -16.547 10.742 -3.004 1 98.38 79 VAL A N 1
ATOM 594 C CA . VAL A 1 79 ? -15.523 10.766 -1.959 1 98.38 79 VAL A CA 1
ATOM 595 C C . VAL A 1 79 ? -15.797 9.664 -0.938 1 98.38 79 VAL A C 1
ATOM 597 O O . VAL A 1 79 ? -16.938 9.477 -0.508 1 98.38 79 VAL A O 1
ATOM 600 N N . ALA A 1 80 ? -14.82 8.945 -0.57 1 98 80 ALA A N 1
ATOM 601 C CA . ALA A 1 80 ? -14.984 7.801 0.326 1 98 80 ALA A CA 1
ATOM 602 C C . ALA A 1 80 ? -15.633 8.219 1.64 1 98 80 ALA A C 1
ATOM 604 O O . ALA A 1 80 ? -15.32 9.281 2.188 1 98 80 ALA A O 1
ATOM 605 N N . PRO A 1 81 ? -16.594 7.449 2.156 1 97.31 81 PRO A N 1
ATOM 606 C CA . PRO A 1 81 ? -17.172 7.758 3.463 1 97.31 81 PRO A CA 1
ATOM 607 C C . PRO A 1 81 ? -16.172 7.621 4.605 1 97.31 81 PRO A C 1
ATOM 609 O O . PRO A 1 81 ? -15.094 7.059 4.418 1 97.31 81 PRO A O 1
ATOM 612 N N . LEU A 1 82 ? -16.516 8.188 5.75 1 96.06 82 LEU A N 1
ATOM 613 C CA . LEU A 1 82 ? -15.734 8.055 6.977 1 96.06 82 LEU A CA 1
ATOM 614 C C . LEU A 1 82 ? -16.531 7.352 8.062 1 96.06 82 LEU A C 1
ATOM 616 O O . LEU A 1 82 ? -17.469 7.926 8.625 1 96.06 82 LEU A O 1
ATOM 620 N N . HIS A 1 83 ? -16.172 6.156 8.234 1 95.12 83 HIS A N 1
ATOM 621 C CA . HIS A 1 83 ? -16.703 5.418 9.367 1 95.12 83 HIS A CA 1
ATOM 622 C C . HIS A 1 83 ? -15.648 5.246 10.461 1 95.12 83 HIS A C 1
ATOM 624 O O . HIS A 1 83 ? -14.523 4.824 10.18 1 95.12 83 HIS A O 1
ATOM 630 N N . ALA A 1 84 ? -16.031 5.535 11.664 1 94.19 84 ALA A N 1
ATOM 631 C CA . ALA A 1 84 ? -15.078 5.52 12.773 1 94.19 84 ALA A CA 1
ATOM 632 C C . ALA A 1 84 ? -14.398 4.16 12.891 1 94.19 84 ALA A C 1
ATOM 634 O O . ALA A 1 84 ? -13.195 4.082 13.172 1 94.19 84 ALA A O 1
ATOM 635 N N . GLY A 1 85 ? -15.133 3.107 12.641 1 95.25 85 GLY A N 1
ATOM 636 C CA . GLY A 1 85 ? -14.578 1.767 12.719 1 95.25 85 GLY A CA 1
ATOM 637 C C . GLY A 1 85 ? -13.469 1.52 11.719 1 95.25 85 GLY A C 1
ATOM 638 O O . GLY A 1 85 ? -12.586 0.688 11.945 1 95.25 85 GLY A O 1
ATOM 639 N N . ASP A 1 86 ? -13.484 2.262 10.609 1 97.31 86 ASP A N 1
ATOM 640 C CA . ASP A 1 86 ? -12.477 2.1 9.57 1 97.31 86 ASP A CA 1
ATOM 641 C C . ASP A 1 86 ? -11.133 2.668 10.016 1 97.31 86 ASP A C 1
ATOM 643 O O . ASP A 1 86 ? -10.078 2.26 9.516 1 97.31 86 ASP A O 1
ATOM 647 N N . TRP A 1 87 ? -11.156 3.625 10.945 1 97.62 87 TRP A N 1
ATOM 648 C CA . TRP A 1 87 ? -9.898 4.172 11.461 1 97.62 87 TRP A CA 1
ATOM 649 C C . TRP A 1 87 ? -9.07 3.09 12.133 1 97.62 87 TRP A C 1
ATOM 651 O O . TRP A 1 87 ? -7.852 3.023 11.945 1 97.62 87 TRP A O 1
ATOM 661 N N . LEU A 1 88 ? -9.734 2.174 12.852 1 97.25 88 LEU A N 1
ATOM 662 C CA . LEU A 1 88 ? -9.047 1.061 13.5 1 97.25 88 LEU A CA 1
ATOM 663 C C . LEU A 1 88 ? -8.406 0.14 12.461 1 97.25 88 LEU A C 1
ATOM 665 O O . LEU A 1 88 ? -7.266 -0.289 12.625 1 97.25 88 LEU A O 1
ATOM 669 N N . ARG A 1 89 ? -9.109 -0.123 11.414 1 97.75 89 ARG A N 1
ATOM 670 C CA . ARG A 1 89 ? -8.609 -0.981 10.344 1 97.75 89 ARG A CA 1
ATOM 671 C C . ARG A 1 89 ? -7.395 -0.361 9.664 1 97.75 89 ARG A C 1
ATOM 673 O O . ARG A 1 89 ? -6.426 -1.058 9.359 1 97.75 89 ARG A O 1
ATOM 680 N N . VAL A 1 90 ? -7.426 0.948 9.461 1 98.5 90 VAL A N 1
ATOM 681 C CA . VAL A 1 90 ? -6.309 1.674 8.867 1 98.5 90 VAL A CA 1
ATOM 682 C C . VAL A 1 90 ? -5.078 1.554 9.766 1 98.5 90 VAL A C 1
ATOM 684 O O . VAL A 1 90 ? -3.98 1.25 9.289 1 98.5 90 VAL A O 1
ATOM 687 N N . LEU A 1 91 ? -5.27 1.747 11.07 1 98.25 91 LEU A N 1
ATOM 688 C CA . LEU A 1 91 ? -4.148 1.746 12 1 98.25 91 LEU A CA 1
ATOM 689 C C . LEU A 1 91 ? -3.572 0.344 12.156 1 98.25 91 LEU A C 1
ATOM 691 O O . LEU A 1 91 ? -2.357 0.18 12.297 1 98.25 91 LEU A O 1
ATOM 695 N N . ASP A 1 92 ? -4.438 -0.671 12.086 1 97.5 92 ASP A N 1
ATOM 696 C CA . ASP A 1 92 ? -3.957 -2.049 12.133 1 97.5 92 ASP A CA 1
ATOM 697 C C . ASP A 1 92 ? -3.064 -2.359 10.93 1 97.5 92 ASP A C 1
ATOM 699 O O . ASP A 1 92 ? -2.021 -3.002 11.078 1 97.5 92 ASP A O 1
ATOM 703 N N . ALA A 1 93 ? -3.457 -1.893 9.797 1 98.25 93 ALA A N 1
ATOM 704 C CA . ALA A 1 93 ? -2.67 -2.096 8.578 1 98.25 93 ALA A CA 1
ATOM 705 C C . ALA A 1 93 ? -1.374 -1.29 8.625 1 98.25 93 ALA A C 1
ATOM 707 O O . ALA A 1 93 ? -0.334 -1.747 8.148 1 98.25 93 ALA A O 1
ATOM 708 N N . ARG A 1 94 ? -1.422 -0.118 9.211 1 98.62 94 ARG A N 1
ATOM 709 C CA . ARG A 1 94 ? -0.353 0.874 9.195 1 98.62 94 ARG A CA 1
ATOM 710 C C . ARG A 1 94 ? 0.761 0.495 10.164 1 98.62 94 ARG A C 1
ATOM 712 O O . ARG A 1 94 ? 1.938 0.733 9.891 1 98.62 94 ARG A O 1
ATOM 719 N N . ARG A 1 95 ? 0.478 -0.103 11.289 1 97.88 95 ARG A N 1
ATOM 720 C CA . ARG A 1 95 ? 1.383 -0.264 12.422 1 97.88 95 ARG A CA 1
ATOM 721 C C . ARG A 1 95 ? 2.656 -0.995 12.008 1 97.88 95 ARG A C 1
ATOM 723 O O . ARG A 1 95 ? 3.762 -0.498 12.227 1 97.88 95 ARG A O 1
ATOM 730 N N . GLY A 1 96 ? 2.516 -2.17 11.391 1 97.19 96 GLY A N 1
ATOM 731 C CA . GLY A 1 96 ? 3.691 -2.945 11.023 1 97.19 96 GLY A CA 1
ATOM 732 C C . GLY A 1 96 ? 4.598 -2.23 10.047 1 97.19 96 GLY A C 1
ATOM 733 O O . GLY A 1 96 ? 5.824 -2.277 10.172 1 97.19 96 GLY A O 1
ATOM 734 N N . ILE A 1 97 ? 4.039 -1.561 9.102 1 98.25 97 ILE A N 1
ATOM 735 C CA . ILE A 1 97 ? 4.785 -0.857 8.062 1 98.25 97 ILE A CA 1
ATOM 736 C C . ILE A 1 97 ? 5.527 0.329 8.672 1 98.25 97 ILE A C 1
ATOM 738 O O . ILE A 1 97 ? 6.672 0.609 8.305 1 98.25 97 ILE A O 1
ATOM 742 N N . GLU A 1 98 ? 4.895 1.028 9.602 1 98.56 98 GLU A N 1
ATOM 743 C CA . GLU A 1 98 ? 5.5 2.195 10.242 1 98.56 98 GLU A CA 1
ATOM 744 C C . GLU A 1 98 ? 6.738 1.807 11.039 1 98.56 98 GLU A C 1
ATOM 746 O O . GLU A 1 98 ? 7.73 2.537 11.055 1 98.56 98 GLU A O 1
ATOM 751 N N . VAL A 1 99 ? 6.652 0.668 11.688 1 98.44 99 VAL A N 1
ATOM 752 C CA . VAL A 1 99 ? 7.781 0.19 12.477 1 98.44 99 VAL A CA 1
ATOM 753 C C . VAL A 1 99 ? 8.961 -0.112 11.555 1 98.44 99 VAL A C 1
ATOM 755 O O . VAL A 1 99 ? 10.102 0.256 11.852 1 98.44 99 VAL A O 1
ATOM 758 N N . VAL A 1 100 ? 8.695 -0.721 10.43 1 98.38 100 VAL A N 1
ATOM 759 C CA . VAL A 1 100 ? 9.727 -1.037 9.445 1 98.38 100 VAL A CA 1
ATOM 760 C C . VAL A 1 100 ? 10.375 0.251 8.945 1 98.38 100 VAL A C 1
ATOM 762 O O . VAL A 1 100 ? 11.602 0.353 8.883 1 98.38 100 VAL A O 1
ATOM 765 N N . LEU A 1 101 ? 9.57 1.223 8.641 1 98.69 101 LEU A N 1
ATOM 766 C CA . LEU A 1 101 ? 10.07 2.488 8.117 1 98.69 101 LEU A CA 1
ATOM 767 C C . LEU A 1 101 ? 10.883 3.232 9.172 1 98.69 101 LEU A C 1
ATOM 769 O O . LEU A 1 101 ? 11.945 3.775 8.875 1 98.69 101 LEU A O 1
ATOM 773 N N . ALA A 1 102 ? 10.375 3.234 10.398 1 98.75 102 ALA A N 1
ATOM 774 C CA . ALA A 1 102 ? 11.055 3.949 11.477 1 98.75 102 ALA A CA 1
ATOM 775 C C . ALA A 1 102 ? 12.438 3.355 11.742 1 98.75 102 ALA A C 1
ATOM 777 O O . ALA A 1 102 ? 13.422 4.086 11.852 1 98.75 102 ALA A O 1
ATOM 778 N N . ARG A 1 103 ? 12.484 1.991 11.836 1 98.38 103 ARG A N 1
ATOM 779 C CA . ARG A 1 103 ? 13.758 1.313 12.047 1 98.38 103 ARG A CA 1
ATOM 780 C C . ARG A 1 103 ? 14.742 1.626 10.922 1 98.38 103 ARG A C 1
ATOM 782 O O . ARG A 1 103 ? 15.906 1.939 11.172 1 98.38 103 ARG A O 1
ATOM 789 N N . SER A 1 104 ? 14.273 1.519 9.742 1 98.44 104 SER A N 1
ATOM 790 C CA . SER A 1 104 ? 15.102 1.766 8.57 1 98.44 104 SER A CA 1
ATOM 791 C C . SER A 1 104 ? 15.57 3.215 8.523 1 98.44 104 SER A C 1
ATOM 793 O O . SER A 1 104 ? 16.734 3.486 8.219 1 98.44 104 SER A O 1
ATOM 795 N N . ALA A 1 105 ? 14.672 4.152 8.805 1 98.69 105 ALA A N 1
ATOM 796 C CA . ALA A 1 105 ? 15.016 5.574 8.789 1 98.69 105 ALA A CA 1
ATOM 797 C C . ALA A 1 105 ? 16.109 5.887 9.805 1 98.69 105 ALA A C 1
ATOM 799 O O . ALA A 1 105 ? 17.016 6.672 9.531 1 98.69 105 ALA A O 1
ATOM 800 N N . ALA A 1 106 ? 16.031 5.27 10.992 1 98.62 106 ALA A N 1
ATOM 801 C CA . ALA A 1 106 ? 17.031 5.492 12.016 1 98.62 106 ALA A CA 1
ATOM 802 C C . ALA A 1 106 ? 18.406 4.984 11.57 1 98.62 106 ALA A C 1
ATOM 804 O O . ALA A 1 106 ? 19.438 5.586 11.883 1 98.62 106 ALA A O 1
ATOM 805 N N . ARG A 1 107 ? 18.375 3.941 10.812 1 97.75 107 ARG A N 1
ATOM 806 C CA . ARG A 1 107 ? 19.609 3.309 10.352 1 97.75 107 ARG A CA 1
ATOM 807 C C . ARG A 1 107 ? 20.25 4.109 9.227 1 97.75 107 ARG A C 1
ATOM 809 O O . ARG A 1 107 ? 21.469 4.199 9.133 1 97.75 107 ARG A O 1
ATOM 816 N N . PHE A 1 108 ? 19.438 4.801 8.367 1 97.25 108 PHE A N 1
ATOM 817 C CA . PHE A 1 108 ? 19.953 5.273 7.098 1 97.25 108 PHE A CA 1
ATOM 818 C C . PHE A 1 108 ? 19.75 6.777 6.953 1 97.25 108 PHE A C 1
ATOM 820 O O . PHE A 1 108 ? 20.062 7.352 5.902 1 97.25 108 PHE A O 1
ATOM 827 N N . VAL A 1 109 ? 19.25 7.426 7.926 1 96.75 109 VAL A N 1
ATOM 828 C CA . VAL A 1 109 ? 18.891 8.836 7.805 1 96.75 109 VAL A CA 1
ATOM 829 C C . VAL A 1 109 ? 20.094 9.641 7.328 1 96.75 109 VAL A C 1
ATOM 831 O O . VAL A 1 109 ? 21.203 9.508 7.875 1 96.75 109 VAL A O 1
ATOM 834 N N . THR A 1 110 ? 19.859 10.328 6.227 1 96.75 110 THR A N 1
ATOM 835 C CA . THR A 1 110 ? 20.859 11.219 5.668 1 96.75 110 THR A CA 1
ATOM 836 C C . THR A 1 110 ? 20.719 12.625 6.254 1 96.75 110 THR A C 1
ATOM 838 O O . THR A 1 110 ? 19.75 12.922 6.941 1 96.75 110 THR A O 1
ATOM 841 N N . ARG A 1 111 ? 21.672 13.477 5.91 1 96.19 111 ARG A N 1
ATOM 842 C CA . ARG A 1 111 ? 21.609 14.867 6.352 1 96.19 111 ARG A CA 1
ATOM 843 C C . ARG A 1 111 ? 20.406 15.578 5.742 1 96.19 111 ARG A C 1
ATOM 845 O O . ARG A 1 111 ? 19.734 16.359 6.422 1 96.19 111 ARG A O 1
ATOM 852 N N . GLU A 1 112 ? 20.156 15.281 4.539 1 96.25 112 GLU A N 1
ATOM 853 C CA . GLU A 1 112 ? 19.031 15.891 3.855 1 96.25 112 GLU A CA 1
ATOM 854 C C . GLU A 1 112 ? 17.703 15.5 4.512 1 96.25 112 GLU A C 1
ATOM 856 O O . GLU A 1 112 ? 16.859 16.359 4.777 1 96.25 112 GLU A O 1
ATOM 861 N N . ALA A 1 113 ? 17.562 14.227 4.793 1 96.56 113 ALA A N 1
ATOM 862 C CA . ALA A 1 113 ? 16.344 13.758 5.453 1 96.56 113 ALA A CA 1
ATOM 863 C C . ALA A 1 113 ? 16.25 14.297 6.875 1 96.56 113 ALA A C 1
ATOM 865 O O . ALA A 1 113 ? 15.164 14.609 7.359 1 96.56 113 ALA A O 1
ATOM 866 N N . ALA A 1 114 ? 17.391 14.438 7.523 1 97.75 114 ALA A N 1
ATOM 867 C CA . ALA A 1 114 ? 17.422 15 8.875 1 97.75 114 ALA A CA 1
ATOM 868 C C . ALA A 1 114 ? 16.891 16.422 8.883 1 97.75 114 ALA A C 1
ATOM 870 O O . ALA A 1 114 ? 16.125 16.812 9.789 1 97.75 114 ALA A O 1
ATOM 871 N N . ASP A 1 115 ? 17.281 17.156 7.918 1 98.06 115 ASP A N 1
ATOM 872 C CA . ASP A 1 115 ? 16.797 18.531 7.812 1 98.06 115 ASP A CA 1
ATOM 873 C C . ASP A 1 115 ? 15.281 18.578 7.629 1 98.06 115 ASP A C 1
ATOM 875 O O . ASP A 1 115 ? 14.609 19.422 8.219 1 98.06 115 ASP A O 1
ATOM 879 N N . LEU A 1 116 ? 14.781 17.688 6.832 1 97.69 116 LEU A N 1
ATOM 880 C CA . LEU A 1 116 ? 13.336 17.609 6.609 1 97.69 116 LEU A CA 1
ATOM 881 C C . LEU A 1 116 ? 12.602 17.25 7.898 1 97.69 116 LEU A C 1
ATOM 883 O O . LEU A 1 116 ? 11.539 17.797 8.188 1 97.69 116 LEU A O 1
ATOM 887 N N . PHE A 1 117 ? 13.156 16.328 8.68 1 98.25 117 PHE A N 1
ATOM 888 C CA . PHE A 1 117 ? 12.57 15.977 9.969 1 98.25 117 PHE A CA 1
ATOM 889 C C . PHE A 1 117 ? 12.547 17.172 10.906 1 98.25 117 PHE A C 1
ATOM 891 O O . PHE A 1 117 ? 11.547 17.422 11.578 1 98.25 117 PHE A O 1
ATOM 898 N N . HIS A 1 118 ? 13.664 17.906 10.914 1 97.62 118 HIS A N 1
ATOM 899 C CA . HIS A 1 118 ? 13.742 19.094 11.773 1 97.62 118 HIS A CA 1
ATOM 900 C C . HIS A 1 118 ? 12.695 20.125 11.391 1 97.62 118 HIS A C 1
ATOM 902 O O . HIS A 1 118 ? 12.031 20.688 12.258 1 97.62 118 HIS A O 1
ATOM 908 N N . GLU A 1 119 ? 12.586 20.328 10.125 1 98 119 GLU A N 1
ATOM 909 C CA . GLU A 1 119 ? 11.602 21.281 9.633 1 98 119 GLU A CA 1
ATOM 910 C C . GLU A 1 119 ? 10.18 20.859 10.008 1 98 119 GLU A C 1
ATOM 912 O O . GLU A 1 119 ? 9.367 21.688 10.414 1 98 119 GLU A O 1
ATOM 917 N N . ALA A 1 120 ? 9.891 19.578 9.836 1 97.81 120 ALA A N 1
ATOM 918 C CA . ALA A 1 120 ? 8.57 19.062 10.172 1 97.81 120 ALA A CA 1
ATOM 919 C C . ALA A 1 120 ? 8.289 19.203 11.672 1 97.81 120 ALA A C 1
ATOM 921 O O . ALA A 1 120 ? 7.199 19.609 12.07 1 97.81 120 ALA A O 1
ATOM 922 N N . ALA A 1 121 ? 9.305 18.906 12.5 1 97.62 121 ALA A N 1
ATOM 923 C CA . ALA A 1 121 ? 9.156 19.016 13.953 1 97.62 121 ALA A CA 1
ATOM 924 C C . ALA A 1 121 ? 8.883 20.453 14.375 1 97.62 121 ALA A C 1
ATOM 926 O O . ALA A 1 121 ? 8 20.703 15.188 1 97.62 121 ALA A O 1
ATOM 927 N N . LEU A 1 122 ? 9.625 21.359 13.797 1 97.75 122 LEU A N 1
ATOM 928 C CA . LEU A 1 122 ? 9.445 22.766 14.102 1 97.75 122 LEU A CA 1
ATOM 929 C C . LEU A 1 122 ? 8.055 23.25 13.68 1 97.75 122 LEU A C 1
ATOM 931 O O . LEU A 1 122 ? 7.391 23.969 14.414 1 97.75 122 LEU A O 1
ATOM 935 N N . ALA A 1 123 ? 7.66 22.844 12.508 1 97.88 123 ALA A N 1
ATOM 936 C CA . ALA A 1 123 ? 6.34 23.219 12.008 1 97.88 123 ALA A CA 1
ATOM 937 C C . ALA A 1 123 ? 5.238 22.672 12.914 1 97.88 123 ALA A C 1
ATOM 939 O O . ALA A 1 123 ? 4.234 23.328 13.156 1 97.88 123 ALA A O 1
ATOM 940 N N . MET A 1 124 ? 5.422 21.453 13.422 1 96.19 124 MET A N 1
ATOM 941 C CA . MET A 1 124 ? 4.445 20.844 14.312 1 96.19 124 MET A CA 1
ATOM 942 C C . MET A 1 124 ? 4.34 21.625 15.625 1 96.19 124 MET A C 1
ATOM 944 O O . MET A 1 124 ? 3.238 21.875 16.109 1 96.19 124 MET A O 1
ATOM 948 N N . GLN A 1 125 ? 5.465 22 16.109 1 95.94 125 GLN A N 1
ATOM 949 C CA . GLN A 1 125 ? 5.48 22.75 17.359 1 95.94 125 GLN A CA 1
ATOM 950 C C . GLN A 1 125 ? 4.805 24.109 17.188 1 95.94 125 GLN A C 1
ATOM 952 O O . GLN A 1 125 ? 4.023 24.531 18.047 1 95.94 125 GLN A O 1
ATOM 957 N N . LYS A 1 126 ? 5.098 24.75 16.125 1 97.31 126 LYS A N 1
ATOM 958 C CA . LYS A 1 126 ? 4.469 26.031 15.844 1 97.31 126 LYS A CA 1
ATOM 959 C C . LYS A 1 126 ? 2.955 25.891 15.711 1 97.31 126 LYS A C 1
ATOM 961 O O . LYS A 1 126 ? 2.199 26.734 16.188 1 97.31 126 LYS A O 1
ATOM 966 N N . ALA A 1 127 ? 2.555 24.781 15.016 1 96.19 127 ALA A N 1
ATOM 967 C CA . ALA A 1 127 ? 1.129 24.531 14.844 1 96.19 127 ALA A CA 1
ATOM 968 C C . ALA A 1 127 ? 0.442 24.297 16.188 1 96.19 127 ALA A C 1
ATOM 970 O O . ALA A 1 127 ? -0.683 24.766 16.406 1 96.19 127 ALA A O 1
ATOM 971 N N . VAL A 1 128 ? 1.14 23.641 17.125 1 95.12 128 VAL A N 1
ATOM 972 C CA . VAL A 1 128 ? 0.592 23.391 18.453 1 95.12 128 VAL A CA 1
ATOM 973 C C . VAL A 1 128 ? 0.416 24.703 19.188 1 95.12 128 VAL A C 1
ATOM 975 O O . VAL A 1 128 ? -0.648 24.969 19.766 1 95.12 128 VAL A O 1
ATOM 978 N N . ILE A 1 129 ? 1.42 25.562 19.141 1 95.56 129 ILE A N 1
ATOM 979 C CA . ILE A 1 129 ? 1.427 26.828 19.859 1 95.56 129 ILE A CA 1
ATOM 980 C C . ILE A 1 129 ? 0.304 27.719 19.344 1 95.56 129 ILE A C 1
ATOM 982 O O . ILE A 1 129 ? -0.399 28.359 20.125 1 95.56 129 ILE A O 1
ATOM 986 N N . SER A 1 130 ? 0.064 27.688 18.031 1 95.69 130 SER A N 1
ATOM 987 C CA . SER A 1 130 ? -0.926 28.562 17.422 1 95.69 130 SER A CA 1
ATOM 988 C C . SER A 1 130 ? -2.297 27.891 17.359 1 95.69 130 SER A C 1
ATOM 990 O O . SER A 1 130 ? -3.275 28.516 16.938 1 95.69 130 SER A O 1
ATOM 992 N N . GLY A 1 131 ? -2.371 26.703 17.734 1 94.19 131 GLY A N 1
ATOM 993 C CA . GLY A 1 131 ? -3.623 25.984 17.625 1 94.19 131 GLY A CA 1
ATOM 994 C C . GLY A 1 131 ? -4.102 25.828 16.203 1 94.19 131 GLY A C 1
ATOM 995 O O . GLY A 1 131 ? -5.305 25.797 15.938 1 94.19 131 GLY A O 1
ATOM 996 N N . ASN A 1 132 ? -3.188 25.781 15.281 1 95.25 132 ASN A N 1
ATOM 997 C CA . ASN A 1 132 ? -3.502 25.719 13.859 1 95.25 132 ASN A CA 1
ATOM 998 C C . ASN A 1 132 ? -3.535 24.266 13.367 1 95.25 132 ASN A C 1
ATOM 1000 O O . ASN A 1 132 ? -2.5 23.703 13 1 95.25 132 ASN A O 1
ATOM 1004 N N . VAL A 1 133 ? -4.695 23.703 13.289 1 95 133 VAL A N 1
ATOM 1005 C CA . VAL A 1 133 ? -4.914 22.297 12.953 1 95 133 VAL A CA 1
ATOM 1006 C C . VAL A 1 133 ? -4.43 22.016 11.539 1 95 133 VAL A C 1
ATOM 1008 O O . VAL A 1 133 ? -3.791 21 11.281 1 95 133 VAL A O 1
ATOM 1011 N N . LEU A 1 134 ? -4.707 22.906 10.633 1 95.38 134 LEU A N 1
ATOM 1012 C CA . LEU A 1 134 ? -4.316 22.734 9.234 1 95.38 134 LEU A CA 1
ATOM 1013 C C . LEU A 1 134 ? -2.799 22.703 9.102 1 95.38 134 LEU A C 1
ATOM 1015 O O . LEU A 1 134 ? -2.256 21.875 8.352 1 95.38 134 LEU A O 1
ATOM 1019 N N . ALA A 1 135 ? -2.182 23.562 9.844 1 95.56 135 ALA A N 1
ATOM 1020 C CA . ALA A 1 135 ? -0.721 23.578 9.836 1 95.56 135 ALA A CA 1
ATOM 1021 C C . ALA A 1 135 ? -0.167 22.266 10.414 1 95.56 135 ALA A C 1
ATOM 1023 O O . ALA A 1 135 ? 0.853 21.766 9.945 1 95.56 135 ALA A O 1
ATOM 1024 N N . PHE A 1 136 ? -0.838 21.766 11.445 1 96 136 PHE A N 1
ATOM 1025 C CA . PHE A 1 136 ? -0.407 20.5 12.047 1 96 136 PHE A CA 1
ATOM 1026 C C . PHE A 1 136 ? -0.5 19.359 11.047 1 96 136 PHE A C 1
ATOM 1028 O O . PHE A 1 136 ? 0.419 18.547 10.938 1 96 136 PHE A O 1
ATOM 1035 N N . ILE A 1 137 ? -1.523 19.297 10.297 1 95.31 137 ILE A N 1
ATOM 1036 C CA . ILE A 1 137 ? -1.741 18.25 9.305 1 95.31 137 ILE A CA 1
ATOM 1037 C C . ILE A 1 137 ? -0.666 18.344 8.219 1 95.31 137 ILE A C 1
ATOM 1039 O O . ILE A 1 137 ? -0.157 17.312 7.762 1 95.31 137 ILE A O 1
ATOM 1043 N N . GLN A 1 138 ? -0.348 19.516 7.801 1 96.31 138 GLN A N 1
ATOM 1044 C CA . GLN A 1 138 ? 0.697 19.703 6.801 1 96.31 138 GLN A CA 1
ATOM 1045 C C . GLN A 1 138 ? 2.055 19.25 7.332 1 96.31 138 GLN A C 1
ATOM 1047 O O . GLN A 1 138 ? 2.838 18.641 6.605 1 96.31 138 GLN A O 1
ATOM 1052 N N . ALA A 1 139 ? 2.289 19.578 8.602 1 97.06 139 ALA A N 1
ATOM 1053 C CA . ALA A 1 139 ? 3.539 19.156 9.227 1 97.06 139 ALA A CA 1
ATOM 1054 C C . ALA A 1 139 ? 3.605 17.641 9.359 1 97.06 139 ALA A C 1
ATOM 1056 O O . ALA A 1 139 ? 4.668 17.031 9.172 1 97.06 139 ALA A O 1
ATOM 1057 N N . ASP A 1 140 ? 2.502 17.047 9.711 1 96.75 140 ASP A N 1
ATOM 1058 C CA . ASP A 1 140 ? 2.408 15.586 9.812 1 96.75 140 ASP A CA 1
ATOM 1059 C C . ASP A 1 140 ? 2.709 14.93 8.469 1 96.75 140 ASP A C 1
ATOM 1061 O O . ASP A 1 140 ? 3.424 13.922 8.406 1 96.75 140 ASP A O 1
ATOM 1065 N N . LYS A 1 141 ? 2.174 15.453 7.398 1 97.75 141 LYS A N 1
ATOM 1066 C CA . LYS A 1 141 ? 2.461 14.961 6.055 1 97.75 141 LYS A CA 1
ATOM 1067 C C . LYS A 1 141 ? 3.943 15.102 5.719 1 97.75 141 LYS A C 1
ATOM 1069 O O . LYS A 1 141 ? 4.551 14.188 5.164 1 97.75 141 LYS A O 1
ATOM 1074 N N . ALA A 1 142 ? 4.488 16.234 6.039 1 97.75 142 ALA A N 1
ATOM 1075 C CA . ALA A 1 142 ? 5.906 16.469 5.793 1 97.75 142 ALA A CA 1
ATOM 1076 C C . ALA A 1 142 ? 6.766 15.445 6.543 1 97.75 142 ALA A C 1
ATOM 1078 O O . ALA A 1 142 ? 7.789 14.992 6.031 1 97.75 142 ALA A O 1
ATOM 1079 N N . LEU A 1 143 ? 6.363 15.141 7.746 1 98.06 143 LEU A N 1
ATOM 1080 C CA . LEU A 1 143 ? 7.07 14.133 8.531 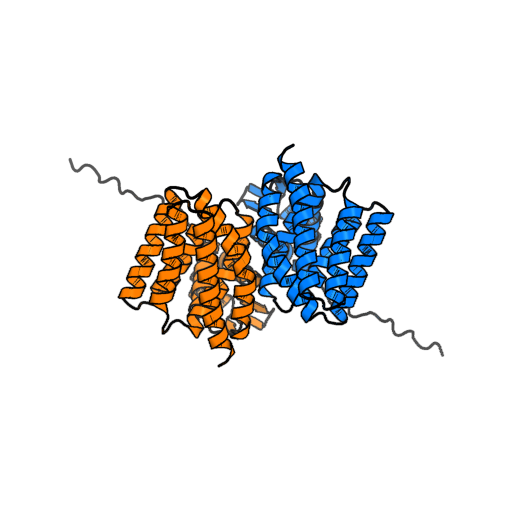1 98.06 143 LEU A CA 1
ATOM 1081 C C . LEU A 1 143 ? 7.016 12.773 7.836 1 98.06 143 LEU A C 1
ATOM 1083 O O . LEU A 1 143 ? 8.039 12.086 7.73 1 98.06 143 LEU A O 1
ATOM 1087 N N . ASP A 1 144 ? 5.828 12.375 7.375 1 98.19 144 ASP A N 1
ATOM 1088 C CA . ASP A 1 144 ? 5.668 11.109 6.672 1 98.19 144 ASP A CA 1
ATOM 1089 C C . ASP A 1 144 ? 6.531 11.062 5.414 1 98.19 144 ASP A C 1
ATOM 1091 O O . ASP A 1 144 ? 7.117 10.031 5.09 1 98.19 144 ASP A O 1
ATOM 1095 N N . GLU A 1 145 ? 6.621 12.195 4.711 1 97.38 145 GLU A N 1
ATOM 1096 C CA . GLU A 1 145 ? 7.445 12.273 3.508 1 97.38 145 GLU A CA 1
ATOM 1097 C C . GLU A 1 145 ? 8.93 12.164 3.846 1 97.38 145 GLU A C 1
ATOM 1099 O O . GLU A 1 145 ? 9.688 11.5 3.137 1 97.38 145 GLU A O 1
ATOM 1104 N N . ALA A 1 146 ? 9.352 12.82 4.949 1 98.06 146 ALA A N 1
ATOM 1105 C CA . ALA A 1 146 ? 10.727 12.688 5.422 1 98.06 146 ALA A CA 1
ATOM 1106 C C . ALA A 1 146 ? 11.047 11.242 5.793 1 98.06 146 ALA A C 1
ATOM 1108 O O . ALA A 1 146 ? 12.133 10.742 5.496 1 98.06 146 ALA A O 1
ATOM 1109 N N . LEU A 1 147 ? 10.086 10.609 6.438 1 98.56 147 LEU A N 1
ATOM 1110 C CA . LEU A 1 147 ? 10.234 9.211 6.82 1 98.56 147 LEU A CA 1
ATOM 1111 C C . LEU A 1 147 ? 10.445 8.328 5.594 1 98.56 147 LEU A C 1
ATOM 1113 O O . LEU A 1 147 ? 11.32 7.461 5.59 1 98.56 147 LEU A O 1
ATOM 1117 N N . ALA A 1 148 ? 9.703 8.562 4.574 1 97.94 148 ALA A N 1
ATOM 1118 C CA . ALA A 1 148 ? 9.805 7.809 3.328 1 97.94 148 ALA A CA 1
ATOM 1119 C C . ALA A 1 148 ? 11.172 8 2.678 1 97.94 148 ALA A C 1
ATOM 1121 O O . ALA A 1 148 ? 11.758 7.047 2.16 1 97.94 148 ALA A O 1
ATOM 1122 N N . ILE A 1 149 ? 11.68 9.195 2.727 1 96.88 149 ILE A N 1
ATOM 1123 C CA . ILE A 1 149 ? 12.969 9.531 2.125 1 96.88 149 ILE A CA 1
ATOM 1124 C C . ILE A 1 149 ? 14.094 8.898 2.934 1 96.88 149 ILE A C 1
ATOM 1126 O O . ILE A 1 149 ? 15.062 8.391 2.367 1 96.88 149 ILE A O 1
ATOM 1130 N N . ALA A 1 150 ? 13.969 8.922 4.207 1 97.94 150 ALA A N 1
ATOM 1131 C CA . ALA A 1 150 ? 15.023 8.477 5.109 1 97.94 150 ALA A CA 1
ATOM 1132 C C . ALA A 1 150 ? 15.133 6.957 5.121 1 97.94 150 ALA A C 1
ATOM 1134 O O . ALA A 1 150 ? 16.219 6.406 5.273 1 97.94 150 ALA A O 1
ATOM 1135 N N . ALA A 1 151 ? 13.961 6.348 4.973 1 97.81 151 ALA A N 1
ATOM 1136 C CA . ALA A 1 151 ? 13.938 4.887 5.055 1 97.81 151 ALA A CA 1
ATOM 1137 C C . ALA A 1 151 ? 14.484 4.258 3.777 1 97.81 151 ALA A C 1
ATOM 1139 O O . ALA A 1 151 ? 14.188 4.723 2.674 1 97.81 151 ALA A O 1
ATOM 1140 N N . ASP A 1 152 ? 15.391 3.373 3.801 1 94.44 152 ASP A N 1
ATOM 1141 C CA . ASP A 1 152 ? 15.891 2.629 2.648 1 94.44 152 ASP A CA 1
ATOM 1142 C C . ASP A 1 152 ? 14.969 1.458 2.311 1 94.44 152 ASP A C 1
ATOM 1144 O O . ASP A 1 152 ? 15.422 0.313 2.223 1 94.44 152 ASP A O 1
ATOM 1148 N N . ASN A 1 153 ? 13.719 1.699 2.154 1 97.69 153 ASN A N 1
ATOM 1149 C CA . ASN A 1 153 ? 12.719 0.72 1.742 1 97.69 153 ASN A CA 1
ATOM 1150 C C . ASN A 1 153 ? 11.586 1.372 0.952 1 97.69 153 ASN A C 1
ATOM 1152 O O . ASN A 1 153 ? 10.523 1.655 1.503 1 97.69 153 ASN A O 1
ATOM 1156 N N . PRO A 1 154 ? 11.805 1.528 -0.306 1 97.25 154 PRO A N 1
ATOM 1157 C CA . PRO A 1 154 ? 10.805 2.203 -1.138 1 97.25 154 PRO A CA 1
ATOM 1158 C C . PRO A 1 154 ? 9.5 1.42 -1.245 1 97.25 154 PRO A C 1
ATOM 1160 O O . PRO A 1 154 ? 8.445 2.004 -1.502 1 97.25 154 PRO A O 1
ATOM 1163 N N . PHE A 1 155 ? 9.492 0.103 -1.042 1 98.06 155 PHE A N 1
ATOM 1164 C CA . PHE A 1 155 ? 8.281 -0.703 -1.08 1 98.06 155 PHE A CA 1
ATOM 1165 C C . PHE A 1 155 ? 7.387 -0.394 0.116 1 98.06 155 PHE A C 1
ATOM 1167 O O . PHE A 1 155 ? 6.184 -0.177 -0.04 1 98.06 155 PHE A O 1
ATOM 1174 N N . ALA A 1 156 ? 7.992 -0.322 1.296 1 98.56 156 ALA A N 1
ATOM 1175 C CA . ALA A 1 156 ? 7.25 0.033 2.504 1 98.56 156 ALA A CA 1
ATOM 1176 C C . ALA A 1 156 ? 6.719 1.46 2.42 1 98.56 156 ALA A C 1
ATOM 1178 O O . ALA A 1 156 ? 5.57 1.725 2.791 1 98.56 156 ALA A O 1
ATOM 1179 N N . ALA A 1 157 ? 7.578 2.373 1.95 1 98.38 157 ALA A N 1
ATOM 1180 C CA . ALA A 1 157 ? 7.188 3.777 1.854 1 98.38 157 ALA A CA 1
ATOM 1181 C C . ALA A 1 157 ? 5.988 3.951 0.93 1 98.38 157 ALA A C 1
ATOM 1183 O O . ALA A 1 157 ? 5.07 4.719 1.231 1 98.38 157 ALA A O 1
ATOM 1184 N N . ARG A 1 158 ? 5.961 3.217 -0.118 1 97.5 158 ARG A N 1
ATOM 1185 C CA . ARG A 1 158 ? 4.906 3.332 -1.12 1 97.5 158 ARG A CA 1
ATOM 1186 C C . ARG A 1 158 ? 3.557 2.908 -0.547 1 97.5 158 ARG A C 1
ATOM 1188 O O . ARG A 1 158 ? 2.537 3.551 -0.804 1 97.5 158 ARG A O 1
ATOM 1195 N N . VAL A 1 159 ? 3.545 1.855 0.239 1 98 159 VAL A N 1
ATOM 1196 C CA . VAL A 1 159 ? 2.264 1.351 0.721 1 98 159 VAL A CA 1
ATOM 1197 C C . VAL A 1 159 ? 1.878 2.068 2.012 1 98 159 VAL A C 1
ATOM 1199 O O . VAL A 1 159 ? 0.704 2.09 2.391 1 98 159 VAL A O 1
ATOM 1202 N N . ALA A 1 160 ? 2.844 2.721 2.688 1 98.5 160 ALA A N 1
ATOM 1203 C CA . ALA A 1 160 ? 2.545 3.486 3.895 1 98.5 160 ALA A CA 1
ATOM 1204 C C . ALA A 1 160 ? 1.766 4.758 3.559 1 98.5 160 ALA A C 1
ATOM 1206 O O . ALA A 1 160 ? 0.905 5.188 4.332 1 98.5 160 ALA A O 1
ATOM 1207 N N . ALA A 1 161 ? 2.006 5.305 2.402 1 98.06 161 ALA A N 1
ATOM 1208 C CA . ALA A 1 161 ? 1.538 6.641 2.045 1 98.06 161 ALA A CA 1
ATOM 1209 C C . ALA A 1 161 ? 0.013 6.711 2.055 1 98.06 161 ALA A C 1
ATOM 1211 O O . ALA A 1 161 ? -0.573 7.559 2.729 1 98.06 161 ALA A O 1
ATOM 1212 N N . PRO A 1 162 ? -0.66 5.77 1.382 1 98.19 162 PRO A N 1
ATOM 1213 C CA . PRO A 1 162 ? -2.121 5.863 1.429 1 98.19 162 PRO A CA 1
ATOM 1214 C C . PRO A 1 162 ? -2.682 5.613 2.826 1 98.19 162 PRO A C 1
ATOM 1216 O O . PRO A 1 162 ? -3.691 6.211 3.207 1 98.19 162 PRO A O 1
ATOM 1219 N N . LEU A 1 163 ? -2.078 4.738 3.602 1 98.69 163 LEU A N 1
ATOM 1220 C CA . LEU A 1 163 ? -2.529 4.488 4.965 1 98.69 163 LEU A CA 1
ATOM 1221 C C . LEU A 1 163 ? -2.359 5.73 5.832 1 98.69 163 LEU A C 1
ATOM 1223 O O . LEU A 1 163 ? -3.232 6.055 6.637 1 98.69 163 LEU A O 1
ATOM 1227 N N . GLN A 1 164 ? -1.242 6.418 5.645 1 98.62 164 GLN A N 1
ATOM 1228 C CA . GLN A 1 164 ? -0.98 7.664 6.359 1 98.62 164 GLN A CA 1
ATOM 1229 C C . GLN A 1 164 ? -1.998 8.734 5.984 1 98.62 164 GLN A C 1
ATOM 1231 O O . GLN A 1 164 ? -2.471 9.484 6.848 1 98.62 164 GLN A O 1
ATOM 1236 N N . THR A 1 165 ? -2.352 8.758 4.715 1 98.62 165 THR A N 1
ATOM 1237 C CA . THR A 1 165 ? -3.35 9.719 4.246 1 98.62 165 THR A CA 1
ATOM 1238 C C . THR A 1 165 ? -4.711 9.43 4.879 1 98.62 165 THR A C 1
ATOM 1240 O O . THR A 1 165 ? -5.359 10.344 5.398 1 98.62 165 THR A O 1
ATOM 1243 N N . HIS A 1 166 ? -5.133 8.156 4.855 1 98.62 166 HIS A N 1
ATOM 1244 C CA . HIS A 1 166 ? -6.383 7.789 5.516 1 98.62 166 HIS A CA 1
ATOM 1245 C C . HIS A 1 166 ? -6.348 8.148 6.996 1 98.62 166 HIS A C 1
ATOM 1247 O O . HIS A 1 166 ? -7.32 8.688 7.531 1 98.62 166 HIS A O 1
ATOM 1253 N N . SER A 1 167 ? -5.234 7.84 7.629 1 97.81 167 SER A N 1
ATOM 1254 C CA . SER A 1 167 ? -5.09 8.109 9.055 1 97.81 167 SER A CA 1
ATOM 1255 C C . SER A 1 167 ? -5.23 9.594 9.359 1 97.81 167 SER A C 1
ATOM 1257 O O . SER A 1 167 ? -5.918 9.977 10.305 1 97.81 167 SER A O 1
ATOM 1259 N N . ARG A 1 168 ? -4.574 10.445 8.57 1 97.06 168 ARG A N 1
ATOM 1260 C CA . ARG A 1 168 ? -4.68 11.891 8.75 1 97.06 168 ARG A CA 1
ATOM 1261 C C . ARG A 1 168 ? -6.121 12.359 8.562 1 97.06 168 ARG A C 1
ATOM 1263 O O . ARG A 1 168 ? -6.594 13.227 9.305 1 97.06 168 ARG A O 1
ATOM 1270 N N . ARG A 1 169 ? -6.797 11.805 7.609 1 97.94 169 ARG A N 1
ATOM 1271 C CA . ARG A 1 169 ? -8.188 12.156 7.34 1 97.94 169 ARG A CA 1
ATOM 1272 C C . ARG A 1 169 ? -9.078 11.82 8.531 1 97.94 169 ARG A C 1
ATOM 1274 O O . ARG A 1 169 ? -9.891 12.641 8.961 1 97.94 169 ARG A O 1
ATOM 1281 N N . PHE A 1 170 ? -8.906 10.625 9.094 1 97.12 170 PHE A N 1
ATOM 1282 C CA . PHE A 1 170 ? -9.672 10.227 10.266 1 97.12 170 PHE A CA 1
ATOM 1283 C C . PHE A 1 170 ? -9.328 11.102 11.469 1 97.12 170 PHE A C 1
ATOM 1285 O O . PHE A 1 170 ? -10.211 11.523 12.211 1 97.12 170 PHE A O 1
ATOM 1292 N N . TRP A 1 171 ? -8.062 11.344 11.633 1 95.62 171 TRP A N 1
ATOM 1293 C CA . TRP A 1 171 ? -7.625 12.188 12.734 1 95.62 171 TRP A CA 1
ATOM 1294 C C . TRP A 1 171 ? -8.25 13.578 12.633 1 95.62 171 TRP A C 1
ATOM 1296 O O . TRP A 1 171 ? -8.734 14.125 13.633 1 95.62 171 TRP A O 1
ATOM 1306 N N . TYR A 1 172 ? -8.266 14.141 11.414 1 95.94 172 TYR A N 1
ATOM 1307 C CA . TYR A 1 172 ? -8.852 15.461 11.188 1 95.94 172 TYR A CA 1
ATOM 1308 C C . TYR A 1 172 ? -10.328 15.461 11.57 1 95.94 172 TYR A C 1
ATOM 1310 O O . TYR A 1 172 ? -10.812 16.391 12.219 1 95.94 172 TYR A O 1
ATOM 1318 N N . ARG A 1 173 ? -10.984 14.43 11.234 1 94.81 173 ARG A N 1
ATOM 1319 C CA . ARG A 1 173 ? -12.422 14.336 11.484 1 94.81 173 ARG A CA 1
ATOM 1320 C C . ARG A 1 173 ? -12.711 14.172 12.969 1 94.81 173 ARG A C 1
ATOM 1322 O O . ARG A 1 173 ? -13.648 14.781 13.492 1 94.81 173 ARG A O 1
ATOM 1329 N N . TYR A 1 174 ? -11.922 13.414 13.664 1 92.12 174 TYR A N 1
ATOM 1330 C CA . TYR A 1 174 ? -12.383 12.953 14.969 1 92.12 174 TYR A CA 1
ATOM 1331 C C . TYR A 1 174 ? -11.555 13.562 16.094 1 92.12 174 TYR A C 1
ATOM 1333 O O . TYR A 1 174 ? -11.969 13.547 17.25 1 92.12 174 TYR A O 1
ATOM 1341 N N . LYS A 1 175 ? -10.406 14.094 15.805 1 82.88 175 LYS A N 1
ATOM 1342 C CA . LYS A 1 175 ? -9.508 14.453 16.906 1 82.88 175 LYS A CA 1
ATOM 1343 C C . LYS A 1 175 ? -8.977 15.875 16.734 1 82.88 175 LYS A C 1
ATOM 1345 O O . LYS A 1 175 ? -8.32 16.406 17.625 1 82.88 175 LYS A O 1
ATOM 1350 N N . ALA A 1 176 ? -9.289 16.5 15.781 1 73.5 176 ALA A N 1
ATOM 1351 C CA . ALA A 1 176 ? -8.664 17.766 15.43 1 73.5 176 ALA A CA 1
ATOM 1352 C C . ALA A 1 176 ? -8.914 18.812 16.516 1 73.5 176 ALA A C 1
ATOM 1354 O O . ALA A 1 176 ? -8.07 19.688 16.75 1 73.5 176 ALA A O 1
ATOM 1355 N N . ASP A 1 177 ? -9.828 18.672 17.266 1 77.06 177 ASP A N 1
ATOM 1356 C CA . ASP A 1 177 ? -10.195 19.719 18.219 1 77.06 177 ASP A CA 1
ATOM 1357 C C . ASP A 1 177 ? -9.461 19.516 19.547 1 77.06 177 ASP A C 1
ATOM 1359 O O . ASP A 1 177 ? -9.43 20.422 20.375 1 77.06 177 ASP A O 1
ATOM 1363 N N . THR A 1 178 ? -8.727 18.438 19.859 1 69.38 178 THR A N 1
ATOM 1364 C CA . THR A 1 178 ? -8.266 18.281 21.219 1 69.38 178 THR A CA 1
ATOM 1365 C C . THR A 1 178 ? -6.898 17.609 21.266 1 69.38 178 THR A C 1
ATOM 1367 O O . THR A 1 178 ? -6.297 17.469 22.328 1 69.38 178 THR A O 1
ATOM 1370 N N . GLY A 1 179 ? -6.262 17.453 20.266 1 73.44 179 GLY A N 1
ATOM 1371 C CA . GLY A 1 179 ? -5.23 16.438 20.359 1 73.44 179 GLY A CA 1
ATOM 1372 C C . GLY A 1 179 ? -3.918 16.859 19.734 1 73.44 179 GLY A C 1
ATOM 1373 O O . GLY A 1 179 ? -3.033 16.016 19.516 1 73.44 179 GLY A O 1
ATOM 1374 N N . LEU A 1 180 ? -3.709 18.156 19.625 1 88.25 180 LEU A N 1
ATOM 1375 C CA . LEU A 1 180 ? -2.549 18.562 18.844 1 88.25 180 LEU A CA 1
ATOM 1376 C C . LEU A 1 180 ? -1.259 18.328 19.625 1 88.25 180 LEU A C 1
ATOM 1378 O O . LEU A 1 180 ? -0.312 17.734 19.109 1 88.25 180 LEU A O 1
ATOM 1382 N N . ALA A 1 181 ? -1.299 18.766 20.922 1 91.69 181 ALA A N 1
ATOM 1383 C CA . ALA A 1 181 ? -0.073 18.734 21.719 1 91.69 181 ALA A CA 1
ATOM 1384 C C . ALA A 1 181 ? 0.392 17.297 21.938 1 91.69 181 ALA A C 1
ATOM 1386 O O . ALA A 1 181 ? 1.566 16.984 21.734 1 91.69 181 ALA A O 1
ATOM 1387 N N . GLU A 1 182 ? -0.493 16.453 22.344 1 92.25 182 GLU A N 1
ATOM 1388 C CA . GLU A 1 182 ? -0.143 15.055 22.594 1 92.25 182 GLU A CA 1
ATOM 1389 C C . GLU A 1 182 ? 0.348 14.375 21.312 1 92.25 182 GLU A C 1
ATOM 1391 O O . GLU A 1 182 ? 1.341 13.641 21.344 1 92.25 182 GLU A O 1
ATOM 1396 N N . SER A 1 183 ? -0.339 14.57 20.266 1 92.38 183 SER A N 1
ATOM 1397 C CA . SER A 1 183 ? 0.067 13.992 18.984 1 92.38 183 SER A CA 1
ATOM 1398 C C . SER A 1 183 ? 1.45 14.484 18.578 1 92.38 183 SER A C 1
ATOM 1400 O O . SER A 1 183 ? 2.297 13.695 18.156 1 92.38 183 SER A O 1
ATOM 1402 N N . ALA A 1 184 ? 1.657 15.781 18.734 1 94.81 184 ALA A N 1
ATOM 1403 C CA . ALA A 1 184 ? 2.947 16.359 18.391 1 94.81 184 ALA A CA 1
ATOM 1404 C C . ALA A 1 184 ? 4.074 15.758 19.219 1 94.81 184 ALA A C 1
ATOM 1406 O O . ALA A 1 184 ? 5.156 15.484 18.703 1 94.81 184 ALA A O 1
ATOM 1407 N N . GLU A 1 185 ? 3.84 15.555 20.484 1 95.38 185 GLU A N 1
ATOM 1408 C CA . GLU A 1 185 ? 4.848 14.992 21.375 1 95.38 185 GLU A CA 1
ATOM 1409 C C . GLU A 1 185 ? 5.312 13.625 20.891 1 95.38 185 GLU A C 1
ATOM 1411 O O . GLU A 1 185 ? 6.512 13.344 20.875 1 95.38 185 GLU A O 1
ATOM 1416 N N . HIS A 1 186 ? 4.402 12.797 20.516 1 96.5 186 HIS A N 1
ATOM 1417 C CA . HIS A 1 186 ? 4.746 11.453 20.047 1 96.5 186 HIS A CA 1
ATOM 1418 C C . HIS A 1 186 ? 5.465 11.508 18.703 1 96.5 186 HIS A C 1
ATOM 1420 O O . HIS A 1 186 ? 6.387 10.727 18.469 1 96.5 186 HIS A O 1
ATOM 1426 N N . HIS A 1 187 ? 5.043 12.383 17.812 1 97.06 187 HIS A N 1
ATOM 1427 C CA . HIS A 1 187 ? 5.73 12.531 16.531 1 97.06 187 HIS A CA 1
ATOM 1428 C C . HIS A 1 187 ? 7.164 13.016 16.734 1 97.06 187 HIS A C 1
ATOM 1430 O O . HIS A 1 187 ? 8.094 12.484 16.109 1 97.06 187 HIS A O 1
ATOM 1436 N N . VAL A 1 188 ? 7.316 13.969 17.656 1 96.88 188 VAL A N 1
ATOM 1437 C CA . VAL A 1 188 ? 8.633 14.539 17.891 1 96.88 188 VAL A CA 1
ATOM 1438 C C . VAL A 1 188 ? 9.539 13.5 18.547 1 96.88 188 VAL A C 1
ATOM 1440 O O . VAL A 1 188 ? 10.734 13.43 18.25 1 96.88 188 VAL A O 1
ATOM 1443 N N . ALA A 1 189 ? 9.008 12.695 19.453 1 97.88 189 ALA A N 1
ATOM 1444 C CA . ALA A 1 189 ? 9.773 11.602 20.062 1 97.88 189 ALA A CA 1
ATOM 1445 C C . ALA A 1 189 ? 10.273 10.633 19 1 97.88 189 ALA A C 1
ATOM 1447 O O . ALA A 1 189 ? 11.422 10.18 19.047 1 97.88 189 ALA A O 1
ATOM 1448 N N . LEU A 1 190 ? 9.438 10.297 18.016 1 98.5 190 LEU A N 1
ATOM 1449 C CA . LEU A 1 190 ? 9.812 9.43 16.906 1 98.5 190 LEU A CA 1
ATOM 1450 C C . LEU A 1 190 ? 10.938 10.055 16.078 1 98.5 190 LEU A C 1
ATOM 1452 O O . LEU A 1 190 ? 11.922 9.383 15.766 1 98.5 190 LEU A O 1
ATOM 1456 N N . ILE A 1 191 ? 10.781 11.328 15.797 1 98.25 191 ILE A N 1
ATOM 1457 C CA . ILE A 1 191 ? 11.797 12.039 15.031 1 98.25 191 ILE A CA 1
ATOM 1458 C C . ILE A 1 191 ? 13.133 11.992 15.766 1 98.25 191 ILE A C 1
ATOM 1460 O O . ILE A 1 191 ? 14.172 11.719 15.172 1 98.25 191 ILE A O 1
ATOM 1464 N N . ARG A 1 192 ? 13.117 12.219 17.062 1 98.06 192 ARG A N 1
ATOM 1465 C CA . ARG A 1 192 ? 14.336 12.234 17.859 1 98.06 192 ARG A CA 1
ATOM 1466 C C . ARG A 1 192 ? 15.039 10.883 17.828 1 98.06 192 ARG A C 1
ATOM 1468 O O . ARG A 1 192 ? 16.25 10.812 17.625 1 98.06 192 ARG A O 1
ATOM 1475 N N . SER A 1 193 ? 14.242 9.812 18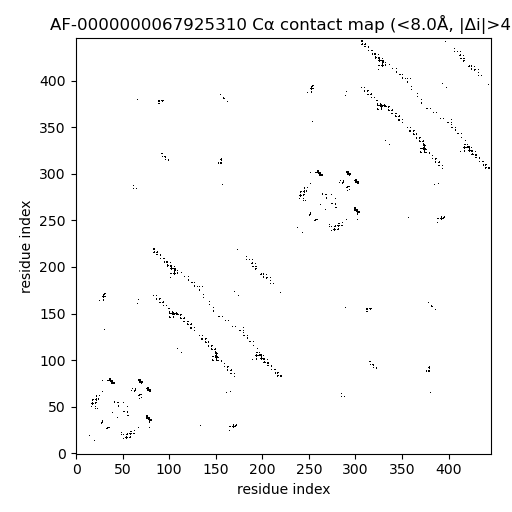.016 1 98.56 193 SER A N 1
ATOM 1476 C CA . SER A 1 193 ? 14.828 8.477 17.969 1 98.56 193 SER A CA 1
ATOM 1477 C C . SER A 1 193 ? 15.453 8.18 16.625 1 98.56 193 SER A C 1
ATOM 1479 O O . SER A 1 193 ? 16.5 7.527 16.531 1 98.56 193 SER A O 1
ATOM 1481 N N . ILE A 1 194 ? 14.852 8.641 15.523 1 98.62 194 ILE A N 1
ATOM 1482 C CA . ILE A 1 194 ? 15.375 8.438 14.172 1 98.62 194 ILE A CA 1
ATOM 1483 C C . ILE A 1 194 ? 16.672 9.211 14.008 1 98.62 194 ILE A C 1
ATOM 1485 O O . ILE A 1 194 ? 17.688 8.664 13.547 1 98.62 194 ILE A O 1
ATOM 1489 N N . LEU A 1 195 ? 16.703 10.469 14.445 1 97.94 195 LEU A N 1
ATOM 1490 C CA . LEU A 1 195 ? 17.859 11.336 14.25 1 97.94 195 LEU A CA 1
ATOM 1491 C C . LEU A 1 195 ? 19.031 10.898 15.125 1 97.94 195 LEU A C 1
ATOM 1493 O O . LEU A 1 195 ? 20.188 11.125 14.789 1 97.94 195 LEU A O 1
ATOM 1497 N N . ASP A 1 196 ? 18.734 10.203 16.25 1 97.75 196 ASP A N 1
ATOM 1498 C CA . ASP A 1 196 ? 19.766 9.672 17.141 1 97.75 196 ASP A CA 1
ATOM 1499 C C . ASP A 1 196 ? 20.344 8.367 16.594 1 97.75 196 ASP A C 1
ATOM 1501 O O . ASP A 1 196 ? 21.266 7.805 17.172 1 97.75 196 ASP A O 1
ATOM 1505 N N . GLY A 1 197 ? 19.734 7.836 15.57 1 97.81 197 GLY A N 1
ATOM 1506 C CA . GLY A 1 197 ? 20.172 6.57 15.008 1 97.81 197 GLY A CA 1
ATOM 1507 C C . GLY A 1 197 ? 19.812 5.375 15.867 1 97.81 197 GLY A C 1
ATOM 1508 O O . GLY A 1 197 ? 20.438 4.324 15.781 1 97.81 197 GLY A O 1
ATOM 1509 N N . ASP A 1 198 ? 18.875 5.59 16.719 1 98.31 198 ASP A N 1
ATOM 1510 C CA . ASP A 1 198 ? 18.422 4.543 17.641 1 98.31 198 ASP A CA 1
ATOM 1511 C C . ASP A 1 198 ? 17.312 3.699 17 1 98.31 198 ASP A C 1
ATOM 1513 O O . ASP A 1 198 ? 16.125 3.967 17.188 1 98.31 198 ASP A O 1
ATOM 1517 N N . GLU A 1 199 ? 17.719 2.605 16.344 1 98.31 199 GLU A N 1
ATOM 1518 C CA . GLU A 1 199 ? 16.781 1.788 15.578 1 98.31 199 GLU A CA 1
ATOM 1519 C C . GLU A 1 199 ? 15.68 1.231 16.484 1 98.31 199 GLU A C 1
ATOM 1521 O O . GLU A 1 199 ? 14.492 1.319 16.156 1 98.31 199 GLU A O 1
ATOM 1526 N N . GLU A 1 200 ? 16.062 0.69 17.609 1 98.38 200 GLU A N 1
ATOM 1527 C CA . GLU A 1 200 ? 15.078 0.102 18.516 1 98.38 200 GLU A CA 1
ATOM 1528 C C . GLU A 1 200 ? 14.195 1.175 19.141 1 98.38 200 GLU A C 1
ATOM 1530 O O . GLU A 1 200 ? 12.984 0.972 19.312 1 98.38 200 GLU A O 1
ATOM 1535 N N . GLY A 1 201 ? 14.805 2.318 19.484 1 98.62 201 GLY A N 1
ATOM 1536 C CA . GLY A 1 201 ? 14.031 3.441 19.984 1 98.62 201 GLY A CA 1
ATOM 1537 C C . GLY A 1 201 ? 13.023 3.963 18.984 1 98.62 201 GLY A C 1
ATOM 1538 O O . GLY A 1 201 ? 11.883 4.266 19.328 1 98.62 201 GLY A O 1
ATOM 1539 N N . ALA A 1 202 ? 13.414 4.047 17.719 1 98.75 202 ALA A N 1
ATOM 1540 C CA . ALA A 1 202 ? 12.523 4.508 16.656 1 98.75 202 ALA A CA 1
ATOM 1541 C C . ALA A 1 202 ? 11.344 3.553 16.484 1 98.75 202 ALA A C 1
ATOM 1543 O O . ALA A 1 202 ? 10.203 3.988 16.344 1 98.75 202 ALA A O 1
ATOM 1544 N N . ALA A 1 203 ? 11.656 2.256 16.516 1 98.44 203 ALA A N 1
ATOM 1545 C CA . ALA A 1 203 ? 10.594 1.255 16.422 1 98.44 203 ALA A CA 1
ATOM 1546 C C . ALA A 1 203 ? 9.609 1.383 17.578 1 98.44 203 ALA A C 1
ATOM 1548 O O . ALA A 1 203 ? 8.391 1.346 17.375 1 98.44 203 ALA A O 1
ATOM 1549 N N . LYS A 1 204 ? 10.148 1.533 18.734 1 98.56 204 LYS A N 1
ATOM 1550 C CA . LYS A 1 204 ? 9.328 1.67 19.938 1 98.56 204 LYS A CA 1
ATOM 1551 C C . LYS A 1 204 ? 8.453 2.922 19.859 1 98.56 204 LYS A C 1
ATOM 1553 O O . LYS A 1 204 ? 7.27 2.879 20.203 1 98.56 204 LYS A O 1
ATOM 1558 N N . ASP A 1 205 ? 9.039 4.008 19.438 1 98.62 205 ASP A N 1
ATOM 1559 C CA . ASP A 1 205 ? 8.305 5.266 19.359 1 98.62 205 ASP A CA 1
ATOM 1560 C C . ASP A 1 205 ? 7.238 5.211 18.266 1 98.62 205 ASP A C 1
ATOM 1562 O O . ASP A 1 205 ? 6.16 5.789 18.422 1 98.62 205 ASP A O 1
ATOM 1566 N N . ALA A 1 206 ? 7.52 4.555 17.172 1 98.56 206 ALA A N 1
ATOM 1567 C CA . ALA A 1 206 ? 6.508 4.34 16.141 1 98.56 206 ALA A CA 1
ATOM 1568 C C . ALA A 1 206 ? 5.332 3.537 16.688 1 98.56 206 ALA A C 1
ATOM 1570 O O . ALA A 1 206 ? 4.172 3.879 16.438 1 98.56 206 ALA A O 1
ATOM 1571 N N . LYS A 1 207 ? 5.648 2.465 17.453 1 98.31 207 LYS A N 1
ATOM 1572 C CA . LYS A 1 207 ? 4.598 1.651 18.047 1 98.31 207 LYS A CA 1
ATOM 1573 C C . LYS A 1 207 ? 3.752 2.477 19.016 1 98.31 207 LYS A C 1
ATOM 1575 O O . LYS A 1 207 ? 2.525 2.35 19.047 1 98.31 207 LYS A O 1
ATOM 1580 N N . LYS A 1 208 ? 4.41 3.289 19.812 1 98.25 208 LYS A N 1
ATOM 1581 C CA . LYS A 1 208 ? 3.695 4.141 20.75 1 98.25 208 LYS A CA 1
ATOM 1582 C C . LYS A 1 208 ? 2.764 5.109 20.031 1 98.25 208 LYS A C 1
ATOM 1584 O O . LYS A 1 208 ? 1.63 5.328 20.469 1 98.25 208 LYS A O 1
ATOM 1589 N N . LEU A 1 209 ? 3.279 5.703 19 1 97.62 209 LEU A N 1
ATOM 1590 C CA . LEU A 1 209 ? 2.471 6.637 18.219 1 97.62 209 LEU A CA 1
ATOM 1591 C C . LEU A 1 209 ? 1.258 5.934 17.625 1 97.62 209 LEU A C 1
ATOM 1593 O O . LEU A 1 209 ? 0.139 6.449 17.688 1 97.62 209 LEU A O 1
ATOM 1597 N N . MET A 1 210 ? 1.462 4.75 17.047 1 97.69 210 MET A N 1
ATOM 1598 C CA . MET A 1 210 ? 0.358 3.975 16.484 1 97.69 210 MET A CA 1
ATOM 1599 C C . MET A 1 210 ? -0.648 3.6 17.562 1 97.69 210 MET A C 1
ATOM 1601 O O . MET A 1 210 ? -1.857 3.623 17.328 1 97.69 210 MET A O 1
ATOM 1605 N N . ALA A 1 211 ? -0.12 3.277 18.75 1 97.19 211 ALA A N 1
ATOM 1606 C CA . ALA A 1 211 ? -0.99 2.928 19.859 1 97.19 211 ALA A CA 1
ATOM 1607 C C . ALA A 1 211 ? -1.825 4.129 20.312 1 97.19 211 ALA A C 1
ATOM 1609 O O . ALA A 1 211 ? -3.008 3.984 20.625 1 97.19 211 ALA A O 1
ATOM 1610 N N . LEU A 1 212 ? -1.188 5.289 20.375 1 95.69 212 LEU A N 1
ATOM 1611 C CA . LEU A 1 212 ? -1.914 6.512 20.703 1 95.69 212 LEU A CA 1
ATOM 1612 C C . LEU A 1 212 ? -3.055 6.754 19.719 1 95.69 212 LEU A C 1
ATOM 1614 O O . LEU A 1 212 ? -4.191 7.008 20.141 1 95.69 212 LEU A O 1
ATOM 1618 N N . LEU A 1 213 ? -2.762 6.672 18.469 1 96.12 213 LEU A N 1
ATOM 1619 C CA . LEU A 1 213 ? -3.766 6.902 17.438 1 96.12 213 LEU A CA 1
ATOM 1620 C C . LEU A 1 213 ? -4.871 5.855 17.516 1 96.12 213 LEU A C 1
ATOM 1622 O O . LEU A 1 213 ? -6.047 6.172 17.312 1 96.12 213 LEU A O 1
ATOM 1626 N N . ARG A 1 214 ? -4.438 4.609 17.766 1 96.06 214 ARG A N 1
ATOM 1627 C CA . ARG A 1 214 ? -5.438 3.555 17.906 1 96.06 214 ARG A CA 1
ATOM 1628 C C . ARG A 1 214 ? -6.375 3.83 19.078 1 96.06 214 ARG A C 1
ATOM 1630 O O . ARG A 1 214 ? -7.574 3.557 19 1 96.06 214 ARG A O 1
ATOM 1637 N N . GLY A 1 215 ? -5.84 4.348 20.203 1 94.62 215 GLY A N 1
ATOM 1638 C CA . GLY A 1 215 ? -6.684 4.758 21.312 1 94.62 215 GLY A CA 1
ATOM 1639 C C . GLY A 1 215 ? -7.715 5.801 20.922 1 94.62 215 GLY A C 1
ATOM 1640 O O . GLY A 1 215 ? -8.883 5.703 21.312 1 94.62 215 GLY A O 1
ATOM 1641 N N . HIS A 1 216 ? -7.273 6.789 20.141 1 94.06 216 HIS A N 1
ATOM 1642 C CA . HIS A 1 216 ? -8.211 7.789 19.656 1 94.06 216 HIS A CA 1
ATOM 1643 C C . HIS A 1 216 ? -9.297 7.152 18.781 1 94.06 216 HIS A C 1
ATOM 1645 O O . HIS A 1 216 ? -10.469 7.52 18.891 1 94.06 216 HIS A O 1
ATOM 1651 N N . ALA A 1 217 ? -8.883 6.223 17.938 1 95.5 217 ALA A N 1
ATOM 1652 C CA . ALA A 1 217 ? -9.805 5.551 17.031 1 95.5 217 ALA A CA 1
ATOM 1653 C C . ALA A 1 217 ? -10.852 4.754 17.812 1 95.5 217 ALA A C 1
ATOM 1655 O O . ALA A 1 217 ? -12.023 4.719 17.438 1 95.5 217 ALA A O 1
ATOM 1656 N N . GLU A 1 218 ? -10.461 4.102 18.859 1 95.69 218 GLU A N 1
ATOM 1657 C CA . GLU A 1 218 ? -11.383 3.332 19.688 1 95.69 218 GLU A CA 1
ATOM 1658 C C . GLU A 1 218 ? -12.438 4.234 20.328 1 95.69 218 GLU A C 1
ATOM 1660 O O . GLU A 1 218 ? -13.617 3.879 20.359 1 95.69 218 GLU A O 1
ATOM 1665 N N . VAL A 1 219 ? -12.016 5.406 20.797 1 92.81 219 VAL A N 1
ATOM 1666 C CA . VAL A 1 219 ? -12.938 6.367 21.391 1 92.81 219 VAL A CA 1
ATOM 1667 C C . VAL A 1 219 ? -13.93 6.855 20.328 1 92.81 219 VAL A C 1
ATOM 1669 O O . VAL A 1 219 ? -15.133 6.949 20.594 1 92.81 219 VAL A O 1
ATOM 1672 N N . ALA A 1 220 ? -13.406 7.113 19.141 1 92.38 220 ALA A N 1
ATOM 1673 C CA . ALA A 1 220 ? -14.266 7.586 18.062 1 92.38 220 ALA A CA 1
ATOM 1674 C C . ALA A 1 220 ? -15.289 6.52 17.656 1 92.38 220 ALA A C 1
ATOM 1676 O O . ALA A 1 220 ? -16.422 6.844 17.297 1 92.38 220 ALA A O 1
ATOM 1677 N N . ALA A 1 221 ? -14.914 5.258 17.688 1 91.81 221 ALA A N 1
ATOM 1678 C CA . ALA A 1 221 ? -15.758 4.152 17.25 1 91.81 221 ALA A CA 1
ATOM 1679 C C . ALA A 1 221 ? -16.844 3.85 18.266 1 91.81 221 ALA A C 1
ATOM 1681 O O . ALA A 1 221 ? -17.875 3.262 17.938 1 91.81 221 ALA A O 1
ATOM 1682 N N . THR A 1 222 ? -16.672 4.121 19.484 1 86.75 222 THR A N 1
ATOM 1683 C CA . THR A 1 222 ? -17.641 3.852 20.531 1 86.75 222 THR A CA 1
ATOM 1684 C C . THR A 1 222 ? -18.641 4.988 20.656 1 86.75 222 THR A C 1
ATOM 1686 O O . THR A 1 222 ? -19.719 4.82 21.25 1 86.75 222 THR A O 1
ATOM 1689 N N . ARG A 1 223 ? -18.562 6.094 19.969 1 69.12 223 ARG A N 1
ATOM 1690 C CA . ARG A 1 223 ? -19.531 7.188 20.016 1 69.12 223 ARG A CA 1
ATOM 1691 C C . ARG A 1 223 ? -20.609 6.996 18.969 1 69.12 223 ARG A C 1
ATOM 1693 O O . ARG A 1 223 ? -20.375 6.41 17.922 1 69.12 223 ARG A O 1
ATOM 1700 N N . MET B 1 1 ? -42.188 -32.219 -29.484 1 30.16 1 MET B N 1
ATOM 1701 C CA . MET B 1 1 ? -42.062 -30.781 -29.234 1 30.16 1 MET B CA 1
ATOM 1702 C C . MET B 1 1 ? -40.844 -30.453 -28.391 1 30.16 1 MET B C 1
ATOM 1704 O O . MET B 1 1 ? -40.781 -30.828 -27.219 1 30.16 1 MET B O 1
ATOM 1708 N N . ILE B 1 2 ? -39.594 -30.25 -28.984 1 35.59 2 ILE B N 1
ATOM 1709 C CA . ILE B 1 2 ? -38.25 -30.172 -28.438 1 35.59 2 ILE B CA 1
ATOM 1710 C C . ILE B 1 2 ? -38.125 -28.922 -27.578 1 35.59 2 ILE B C 1
ATOM 1712 O O . ILE B 1 2 ? -38.438 -27.812 -28.016 1 35.59 2 ILE B O 1
ATOM 1716 N N . SER B 1 3 ? -38.406 -29.094 -26.25 1 38.78 3 SER B N 1
ATOM 1717 C CA . SER B 1 3 ? -38.25 -27.984 -25.297 1 38.78 3 SER B CA 1
ATOM 1718 C C . SER B 1 3 ? -36.938 -27.234 -25.531 1 38.78 3 SER B C 1
ATOM 1720 O O . SER B 1 3 ? -35.875 -27.828 -25.641 1 38.78 3 SER B O 1
ATOM 1722 N N . PRO B 1 4 ? -37.062 -25.984 -26.125 1 35.56 4 PRO B N 1
ATOM 1723 C CA . PRO B 1 4 ? -35.844 -25.219 -26.438 1 35.56 4 PRO B CA 1
ATOM 1724 C C . PRO B 1 4 ? -34.906 -25.094 -25.234 1 35.56 4 PRO B C 1
ATOM 1726 O O . PRO B 1 4 ? -35.375 -24.984 -24.094 1 35.56 4 PRO B O 1
ATOM 1729 N N . LEU B 1 5 ? -33.844 -25.812 -25.203 1 33.59 5 LEU B N 1
ATOM 1730 C CA . LEU B 1 5 ? -32.719 -25.672 -24.281 1 33.59 5 LEU B CA 1
ATOM 1731 C C . LEU B 1 5 ? -32.375 -24.203 -24.078 1 33.59 5 LEU B C 1
ATOM 1733 O O . LEU B 1 5 ? -32.062 -23.484 -25.031 1 33.59 5 LEU B O 1
ATOM 1737 N N . ILE B 1 6 ? -33.188 -23.406 -23.25 1 36.16 6 ILE B N 1
ATOM 1738 C CA . ILE B 1 6 ? -32.812 -22.047 -22.828 1 36.16 6 ILE B CA 1
ATOM 1739 C C . ILE B 1 6 ? -31.312 -21.969 -22.578 1 36.16 6 ILE B C 1
ATOM 1741 O O . ILE B 1 6 ? -30.781 -22.703 -21.75 1 36.16 6 ILE B O 1
ATOM 1745 N N . SER B 1 7 ? -30.562 -21.734 -23.578 1 35.72 7 SER B N 1
ATOM 1746 C CA . SER B 1 7 ? -29.125 -21.438 -23.531 1 35.72 7 SER B CA 1
ATOM 1747 C C . SER B 1 7 ? -28.781 -20.562 -22.328 1 35.72 7 SER B C 1
ATOM 1749 O O . SER B 1 7 ? -29.375 -19.484 -22.156 1 35.72 7 SER B O 1
ATOM 1751 N N . ALA B 1 8 ? -28.5 -21.062 -21.188 1 36.47 8 ALA B N 1
ATOM 1752 C CA . ALA B 1 8 ? -27.828 -20.453 -20.047 1 36.47 8 ALA B CA 1
ATOM 1753 C C . ALA B 1 8 ? -26.734 -19.484 -20.5 1 36.47 8 ALA B C 1
ATOM 1755 O O . ALA B 1 8 ? -25.609 -19.906 -20.781 1 36.47 8 ALA B O 1
ATOM 1756 N N . ASP B 1 9 ? -26.953 -18.656 -21.531 1 34.84 9 ASP B N 1
ATOM 1757 C CA . ASP B 1 9 ? -26.047 -17.531 -21.703 1 34.84 9 ASP B CA 1
ATOM 1758 C C . ASP B 1 9 ? -25.688 -16.906 -20.359 1 34.84 9 ASP B C 1
ATOM 1760 O O . ASP B 1 9 ? -26.484 -16.156 -19.781 1 34.84 9 ASP B O 1
ATOM 1764 N N . ALA B 1 10 ? -25.25 -17.594 -19.422 1 35.59 10 ALA B N 1
ATOM 1765 C CA . ALA B 1 10 ? -24.656 -17.219 -18.141 1 35.59 10 ALA B CA 1
ATOM 1766 C C . ALA B 1 10 ? -24.078 -15.812 -18.188 1 35.59 10 ALA B C 1
ATOM 1768 O O . ALA B 1 10 ? -23.5 -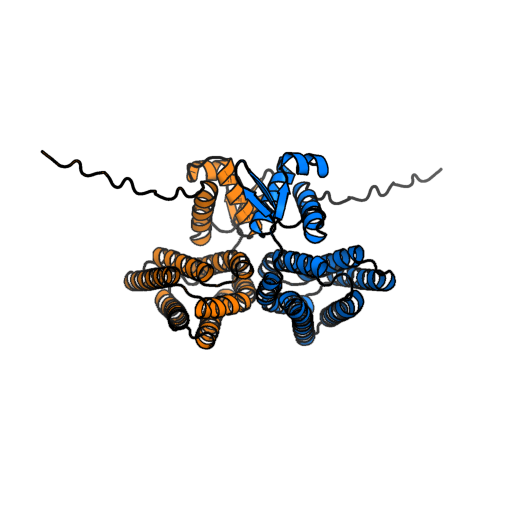15.406 -19.188 1 35.59 10 ALA B O 1
ATOM 1769 N N . ASN B 1 11 ? -24.5 -14.758 -17.531 1 37.91 11 ASN B N 1
ATOM 1770 C CA . ASN B 1 11 ? -24.062 -13.469 -17.016 1 37.91 11 ASN B CA 1
ATOM 1771 C C . ASN B 1 11 ? -22.547 -13.43 -16.812 1 37.91 11 ASN B C 1
ATOM 1773 O O . ASN B 1 11 ? -22.047 -13.797 -15.758 1 37.91 11 ASN B O 1
ATOM 1777 N N . THR B 1 12 ? -21.625 -13.859 -17.594 1 43.16 12 THR B N 1
ATOM 1778 C CA . THR B 1 12 ? -20.172 -13.633 -17.531 1 43.16 12 THR B CA 1
ATOM 1779 C C . THR B 1 12 ? -19.875 -12.25 -16.969 1 43.16 12 THR B C 1
ATOM 1781 O O . THR B 1 12 ? -20.188 -11.234 -17.609 1 43.16 12 THR B O 1
ATOM 1784 N N . SER B 1 13 ? -20.125 -11.891 -15.789 1 51.28 13 SER B N 1
ATOM 1785 C CA . SER B 1 13 ? -19.812 -10.633 -15.117 1 51.28 13 SER B CA 1
ATOM 1786 C C . SER B 1 13 ? -18.625 -9.93 -15.75 1 51.28 13 SER B C 1
ATOM 1788 O O . SER B 1 13 ? -17.531 -10.508 -15.836 1 51.28 13 SER B O 1
ATOM 1790 N N . PHE B 1 14 ? -18.719 -9.172 -16.859 1 65.94 14 PHE B N 1
ATOM 1791 C CA . PHE B 1 14 ? -17.859 -8.375 -17.734 1 65.94 14 PHE B CA 1
ATOM 1792 C C . PHE B 1 14 ? -16.797 -7.645 -16.906 1 65.94 14 PHE B C 1
ATOM 1794 O O . PHE B 1 14 ? -17.125 -6.797 -16.078 1 65.94 14 PHE B O 1
ATOM 1801 N N . GLU B 1 15 ? -15.664 -8.25 -16.75 1 79.19 15 GLU B N 1
ATOM 1802 C CA . GLU B 1 15 ? -14.523 -7.57 -16.141 1 79.19 15 GLU B CA 1
ATOM 1803 C C . GLU B 1 15 ? -14.156 -6.312 -16.922 1 79.19 15 GLU B C 1
ATOM 1805 O O . GLU B 1 15 ? -14.023 -6.352 -18.141 1 79.19 15 GLU B O 1
ATOM 1810 N N . PRO B 1 16 ? -14.102 -5.219 -16.203 1 87.62 16 PRO B N 1
ATOM 1811 C CA . PRO B 1 16 ? -13.68 -3.99 -16.875 1 87.62 16 PRO B CA 1
ATOM 1812 C C . PRO B 1 16 ? -12.367 -4.152 -17.641 1 87.62 16 PRO B C 1
ATOM 1814 O O . PRO B 1 16 ? -11.469 -4.863 -17.172 1 87.62 16 PRO B O 1
ATOM 1817 N N . ALA B 1 17 ? -12.32 -3.605 -18.828 1 92.38 17 ALA B N 1
ATOM 1818 C CA . ALA B 1 17 ? -11.164 -3.709 -19.719 1 92.38 17 ALA B CA 1
ATOM 1819 C C . ALA B 1 17 ? -9.883 -3.299 -19 1 92.38 17 ALA B C 1
ATOM 1821 O O . ALA B 1 17 ? -8.82 -3.891 -19.219 1 92.38 17 ALA B O 1
ATOM 1822 N N . ALA B 1 18 ? -9.945 -2.285 -18.109 1 92.44 18 ALA B N 1
ATOM 1823 C CA . ALA B 1 18 ? -8.773 -1.83 -17.375 1 92.44 18 ALA B CA 1
ATOM 1824 C C . ALA B 1 18 ? -8.258 -2.92 -16.438 1 92.44 18 ALA B C 1
ATOM 1826 O O . ALA B 1 18 ? -7.043 -3.084 -16.266 1 92.44 18 ALA B O 1
ATOM 1827 N N . THR B 1 19 ? -9.172 -3.656 -15.867 1 94.25 19 THR B N 1
ATOM 1828 C CA . THR B 1 19 ? -8.797 -4.75 -14.984 1 94.25 19 THR B CA 1
ATOM 1829 C C . THR B 1 19 ? -8.141 -5.883 -15.766 1 94.25 19 THR B C 1
ATOM 1831 O O . THR B 1 19 ? -7.145 -6.457 -15.312 1 94.25 19 THR B O 1
ATOM 1834 N N . LYS B 1 20 ? -8.695 -6.188 -16.891 1 96.5 20 LYS B N 1
ATOM 1835 C CA . LYS B 1 20 ? -8.109 -7.203 -17.766 1 96.5 20 LYS B CA 1
ATOM 1836 C C . LYS B 1 20 ? -6.691 -6.812 -18.188 1 96.5 20 LYS B C 1
ATOM 1838 O O . LYS B 1 20 ? -5.781 -7.641 -18.156 1 96.5 20 LYS B O 1
ATOM 1843 N N . ALA B 1 21 ? -6.539 -5.57 -18.578 1 97.81 21 ALA B N 1
ATOM 1844 C CA . ALA B 1 21 ? -5.227 -5.066 -18.969 1 97.81 21 ALA B CA 1
ATOM 1845 C C . ALA B 1 21 ? -4.23 -5.168 -17.828 1 97.81 21 ALA B C 1
ATOM 1847 O O . ALA B 1 21 ? -3.1 -5.621 -18.016 1 97.81 21 ALA B O 1
ATOM 1848 N N . TYR B 1 22 ? -4.707 -4.754 -16.656 1 97.5 22 TYR B N 1
ATOM 1849 C CA . TYR B 1 22 ? -3.855 -4.801 -15.469 1 97.5 22 TYR B CA 1
ATOM 1850 C C . TYR B 1 22 ? -3.395 -6.223 -15.188 1 97.5 22 TYR B C 1
ATOM 1852 O O . TYR B 1 22 ? -2.201 -6.469 -14.992 1 97.5 22 TYR B O 1
ATOM 1860 N N . ARG B 1 23 ? -4.309 -7.168 -15.18 1 97.25 23 ARG B N 1
ATOM 1861 C CA . ARG B 1 23 ? -3.992 -8.555 -14.859 1 97.25 23 ARG B CA 1
ATOM 1862 C C . ARG B 1 23 ? -3.016 -9.148 -15.875 1 97.25 23 ARG B C 1
ATOM 1864 O O . ARG B 1 23 ? -2.078 -9.852 -15.5 1 97.25 23 ARG B O 1
ATOM 1871 N N . ALA B 1 24 ? -3.238 -8.836 -17.094 1 97.75 24 ALA B N 1
ATOM 1872 C CA . ALA B 1 24 ? -2.371 -9.352 -18.141 1 97.75 24 ALA B CA 1
ATOM 1873 C C . ALA B 1 24 ? -0.956 -8.797 -18.016 1 97.75 24 ALA B C 1
ATOM 1875 O O . ALA B 1 24 ? 0.021 -9.547 -18.078 1 97.75 24 ALA B O 1
ATOM 1876 N N . LEU B 1 25 ? -0.857 -7.508 -17.797 1 98.38 25 LEU B N 1
ATOM 1877 C CA . LEU B 1 25 ? 0.452 -6.875 -17.656 1 98.38 25 LEU B CA 1
ATOM 1878 C C . LEU B 1 25 ? 1.161 -7.352 -16.406 1 98.38 25 LEU B C 1
ATOM 1880 O O . LEU B 1 25 ? 2.363 -7.625 -16.422 1 98.38 25 LEU B O 1
ATOM 1884 N N . GLU B 1 26 ? 0.41 -7.395 -15.312 1 98.31 26 GLU B N 1
ATOM 1885 C CA . GLU B 1 26 ? 0.973 -7.906 -14.07 1 98.31 26 GLU B CA 1
ATOM 1886 C C . GLU B 1 26 ? 1.553 -9.305 -14.25 1 98.31 26 GLU B C 1
ATOM 1888 O O . GLU B 1 26 ? 2.666 -9.586 -13.805 1 98.31 26 GLU B O 1
ATOM 1893 N N . HIS B 1 27 ? 0.791 -10.148 -14.938 1 97.69 27 HIS B N 1
ATOM 1894 C CA . HIS B 1 27 ? 1.235 -11.516 -15.203 1 97.69 27 HIS B CA 1
ATOM 1895 C C . HIS B 1 27 ? 2.529 -11.523 -16.016 1 97.69 27 HIS B C 1
ATOM 1897 O O . HIS B 1 27 ? 3.473 -12.242 -15.672 1 97.69 27 HIS B O 1
ATOM 1903 N N . MET B 1 28 ? 2.615 -10.711 -17.031 1 98.12 28 MET B N 1
ATOM 1904 C CA . MET B 1 28 ? 3.797 -10.656 -17.891 1 98.12 28 MET B CA 1
ATOM 1905 C C . MET B 1 28 ? 5.008 -10.156 -17.109 1 98.12 28 MET B C 1
ATOM 1907 O O . MET B 1 28 ? 6.137 -10.586 -17.359 1 98.12 28 MET B O 1
ATOM 1911 N N . ILE B 1 29 ? 4.754 -9.25 -16.156 1 98.5 29 ILE B N 1
ATOM 1912 C CA . ILE B 1 29 ? 5.844 -8.695 -15.359 1 98.5 29 ILE B CA 1
ATOM 1913 C C . ILE B 1 29 ? 6.316 -9.727 -14.344 1 98.5 29 ILE B C 1
ATOM 1915 O O . ILE B 1 29 ? 7.52 -9.938 -14.18 1 98.5 29 ILE B O 1
ATOM 1919 N N . VAL B 1 30 ? 5.387 -10.469 -13.703 1 98.31 30 VAL B N 1
ATOM 1920 C CA . VAL B 1 30 ? 5.688 -11.422 -12.633 1 98.31 30 VAL B CA 1
ATOM 1921 C C . VAL B 1 30 ? 6.418 -12.633 -13.219 1 98.31 30 VAL B C 1
ATOM 1923 O O . VAL B 1 30 ? 7.363 -13.141 -12.609 1 98.31 30 VAL B O 1
ATOM 1926 N N . THR B 1 31 ? 6.035 -13.047 -14.453 1 97.31 31 THR B N 1
ATOM 1927 C CA . THR B 1 31 ? 6.625 -14.234 -15.078 1 97.31 31 THR B CA 1
ATOM 1928 C C . THR B 1 31 ? 7.84 -13.852 -15.922 1 97.31 31 THR B C 1
ATOM 1930 O O . THR B 1 31 ? 8.398 -14.688 -16.625 1 97.31 31 THR B O 1
ATOM 1933 N N . LEU B 1 32 ? 8.188 -12.594 -15.969 1 97.69 32 LEU B N 1
ATOM 1934 C CA . LEU B 1 32 ? 9.383 -12.031 -16.594 1 97.69 32 LEU B CA 1
ATOM 1935 C C . LEU B 1 32 ? 9.289 -12.125 -18.109 1 97.69 32 LEU B C 1
ATOM 1937 O O . LEU B 1 32 ? 10.312 -12.078 -18.812 1 97.69 32 LEU B O 1
ATOM 1941 N N . GLU B 1 33 ? 8.016 -12.391 -18.594 1 97.56 33 GLU B N 1
ATOM 1942 C CA . GLU B 1 33 ? 7.82 -12.211 -20.031 1 97.56 33 GLU B CA 1
ATOM 1943 C C . GLU B 1 33 ? 8.211 -10.805 -20.469 1 97.56 33 GLU B C 1
ATOM 1945 O O . GLU B 1 33 ? 8.773 -10.617 -21.547 1 97.56 33 GLU B O 1
ATOM 1950 N N . LEU B 1 34 ? 7.832 -9.805 -19.672 1 97.94 34 LEU B N 1
ATOM 1951 C CA . LEU B 1 34 ? 8.477 -8.492 -19.734 1 97.94 34 LEU B CA 1
ATOM 1952 C C . LEU B 1 34 ? 9.711 -8.453 -18.859 1 97.94 34 LEU B C 1
ATOM 1954 O O . LEU B 1 34 ? 9.602 -8.422 -17.625 1 97.94 34 LEU B O 1
ATOM 1958 N N . ALA B 1 35 ? 10.867 -8.414 -19.453 1 97.75 35 ALA B N 1
ATOM 1959 C CA . ALA B 1 35 ? 12.133 -8.617 -18.75 1 97.75 35 ALA B CA 1
ATOM 1960 C C . ALA B 1 35 ? 12.445 -7.43 -17.844 1 97.75 35 ALA B C 1
ATOM 1962 O O . ALA B 1 35 ? 12.203 -6.277 -18.203 1 97.75 35 ALA B O 1
ATOM 1963 N N . PRO B 1 36 ? 13.039 -7.789 -16.656 1 97.75 36 PRO B N 1
ATOM 1964 C CA . PRO B 1 36 ? 13.477 -6.691 -15.797 1 97.75 36 PRO B CA 1
ATOM 1965 C C . PRO B 1 36 ? 14.398 -5.707 -16.516 1 97.75 36 PRO B C 1
ATOM 1967 O O . PRO B 1 36 ? 15.25 -6.121 -17.297 1 97.75 36 PRO B O 1
ATOM 1970 N N . SER B 1 37 ? 14.141 -4.422 -16.359 1 96.94 37 SER B N 1
ATOM 1971 C CA . SER B 1 37 ? 14.953 -3.318 -16.859 1 96.94 37 SER B CA 1
ATOM 1972 C C . SER B 1 37 ? 14.773 -3.141 -18.359 1 96.94 37 SER B C 1
ATOM 1974 O O . SER B 1 37 ? 15.453 -2.316 -18.969 1 96.94 37 SER B O 1
ATOM 1976 N N . SER B 1 38 ? 13.906 -3.908 -18.953 1 96.62 38 SER B N 1
ATOM 1977 C CA . SER B 1 38 ? 13.633 -3.715 -20.375 1 96.62 38 SER B CA 1
ATOM 1978 C C . SER B 1 38 ? 12.703 -2.527 -20.609 1 96.62 38 SER B C 1
ATOM 1980 O O . SER B 1 38 ? 12.109 -2.008 -19.656 1 96.62 38 SER B O 1
ATOM 1982 N N . PHE B 1 39 ? 12.664 -2.125 -21.844 1 96.25 39 PHE B N 1
ATOM 1983 C CA . PHE B 1 39 ? 11.805 -1.021 -22.25 1 96.25 39 PHE B CA 1
ATOM 1984 C C . PHE B 1 39 ? 10.727 -1.497 -23.203 1 96.25 39 PHE B C 1
ATOM 1986 O O . PHE B 1 39 ? 10.984 -2.338 -24.062 1 96.25 39 PHE B O 1
ATOM 1993 N N . VAL B 1 40 ? 9.531 -0.95 -22.984 1 96.31 40 VAL B N 1
ATOM 1994 C CA . VAL B 1 40 ? 8.414 -1.208 -23.891 1 96.31 40 VAL B CA 1
ATOM 1995 C C . VAL B 1 40 ? 7.633 0.082 -24.141 1 96.31 40 VAL B C 1
ATOM 1997 O O . VAL B 1 40 ? 7.758 1.042 -23.375 1 96.31 40 VAL B O 1
ATOM 2000 N N . THR B 1 41 ? 6.926 0.13 -25.219 1 95.75 41 THR B N 1
ATOM 2001 C CA . THR B 1 41 ? 6.109 1.304 -25.5 1 95.75 41 THR B CA 1
ATOM 2002 C C . THR B 1 41 ? 4.637 1.02 -25.219 1 95.75 41 THR B C 1
ATOM 2004 O O . THR B 1 41 ? 4.207 -0.136 -25.234 1 95.75 41 THR B O 1
ATOM 2007 N N . GLU B 1 42 ? 3.922 2.09 -24.922 1 95.31 42 GLU B N 1
ATOM 2008 C CA . GLU B 1 42 ? 2.479 1.951 -24.766 1 95.31 42 GLU B CA 1
ATOM 2009 C C . GLU B 1 42 ? 1.841 1.309 -25.984 1 95.31 42 GLU B C 1
ATOM 2011 O O . GLU B 1 42 ? 0.992 0.423 -25.859 1 95.31 42 GLU B O 1
ATOM 2016 N N . GLY B 1 43 ? 2.25 1.71 -27.172 1 95.38 43 GLY B N 1
ATOM 2017 C CA . GLY B 1 43 ? 1.738 1.147 -28.406 1 95.38 43 GLY B CA 1
ATOM 2018 C C . GLY B 1 43 ? 1.958 -0.35 -28.516 1 95.38 43 GLY B C 1
ATOM 2019 O O . GLY B 1 43 ? 1.049 -1.089 -28.906 1 95.38 43 GLY B O 1
ATOM 2020 N N . ALA B 1 44 ? 3.123 -0.81 -28.203 1 96.44 44 ALA B N 1
ATOM 2021 C CA . ALA B 1 44 ? 3.439 -2.234 -28.266 1 96.44 44 ALA B CA 1
ATOM 2022 C C . ALA B 1 44 ? 2.561 -3.027 -27.297 1 96.44 44 ALA B C 1
ATOM 2024 O O . ALA B 1 44 ? 2.131 -4.141 -27.609 1 96.44 44 ALA B O 1
ATOM 2025 N N . LEU B 1 45 ? 2.316 -2.447 -26.109 1 97.38 45 LEU B N 1
ATOM 2026 C CA . LEU B 1 45 ? 1.48 -3.119 -25.125 1 97.38 45 LEU B CA 1
ATOM 2027 C C . LEU B 1 45 ? 0.028 -3.172 -25.578 1 97.38 45 LEU B C 1
ATOM 2029 O O . LEU B 1 45 ? -0.66 -4.172 -25.359 1 97.38 45 LEU B O 1
ATOM 2033 N N . ILE B 1 46 ? -0.404 -2.105 -26.188 1 97.38 46 ILE B N 1
ATOM 2034 C CA . ILE B 1 46 ? -1.757 -2.059 -26.734 1 97.38 46 ILE B CA 1
ATOM 2035 C C . ILE B 1 46 ? -1.93 -3.154 -27.781 1 97.38 46 ILE B C 1
ATOM 2037 O O . ILE B 1 46 ? -2.912 -3.898 -27.75 1 97.38 46 ILE B O 1
ATOM 2041 N N . ASP B 1 47 ? -0.954 -3.291 -28.656 1 97.31 47 ASP B N 1
ATOM 2042 C CA . ASP B 1 47 ? -0.984 -4.309 -29.703 1 97.31 47 ASP B CA 1
ATOM 2043 C C . ASP B 1 47 ? -0.956 -5.711 -29.094 1 97.31 47 ASP B C 1
ATOM 2045 O O . ASP B 1 47 ? -1.715 -6.586 -29.516 1 97.31 47 ASP B O 1
ATOM 2049 N N . ARG B 1 48 ? -0.195 -5.855 -28.125 1 96.31 48 ARG B N 1
ATOM 2050 C CA . ARG B 1 48 ? -0.007 -7.164 -27.516 1 96.31 48 ARG B CA 1
ATOM 2051 C C . ARG B 1 48 ? -1.261 -7.602 -26.766 1 96.31 48 ARG B C 1
ATOM 2053 O 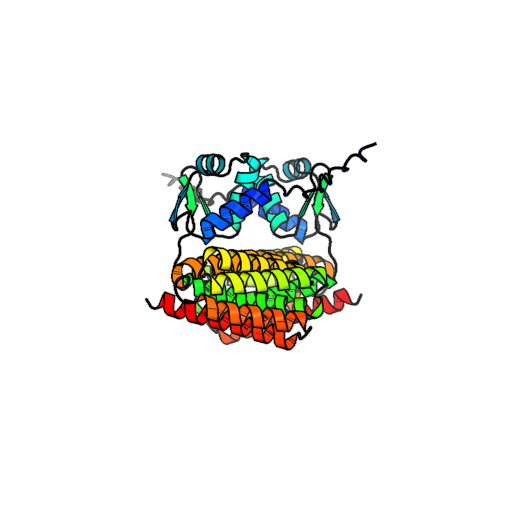O . ARG B 1 48 ? -1.601 -8.789 -26.75 1 96.31 48 ARG B O 1
ATOM 2060 N N . LEU B 1 49 ? -1.895 -6.68 -26.125 1 97.31 49 LEU B N 1
ATOM 2061 C CA . LEU B 1 49 ? -3.039 -7.008 -25.281 1 97.31 49 LEU B CA 1
ATOM 2062 C C . LEU B 1 49 ? -4.328 -7.035 -26.094 1 97.31 49 LEU B C 1
ATOM 2064 O O . LEU B 1 49 ? -5.328 -7.609 -25.656 1 97.31 49 LEU B O 1
ATOM 2068 N N . GLY B 1 50 ? -4.367 -6.375 -27.156 1 97.56 50 GLY B N 1
ATOM 2069 C CA . GLY B 1 50 ? -5.574 -6.277 -27.969 1 97.56 50 GLY B CA 1
ATOM 2070 C C . GLY B 1 50 ? -6.676 -5.477 -27.297 1 97.56 50 GLY B C 1
ATOM 2071 O O . GLY B 1 50 ? -7.859 -5.793 -27.453 1 97.56 50 GLY B O 1
ATOM 2072 N N . LEU B 1 51 ? -6.293 -4.578 -26.438 1 96.94 51 LEU B N 1
ATOM 2073 C CA . LEU B 1 51 ? -7.223 -3.713 -25.719 1 96.94 51 LEU B CA 1
ATOM 2074 C C . LEU B 1 51 ? -7.035 -2.256 -26.141 1 96.94 51 LEU B C 1
ATOM 2076 O O . LEU B 1 51 ? -6.027 -1.907 -26.75 1 96.94 51 LEU B O 1
ATOM 2080 N N . GLY B 1 52 ? -7.949 -1.448 -25.828 1 94.94 52 GLY B N 1
ATOM 2081 C CA . GLY B 1 52 ? -7.906 -0.041 -26.188 1 94.94 52 GLY B CA 1
ATOM 2082 C C . GLY B 1 52 ? -6.863 0.742 -25.422 1 94.94 52 GLY B C 1
ATOM 2083 O O . GLY B 1 52 ? -6.305 0.24 -24.438 1 94.94 52 GLY B O 1
ATOM 2084 N N . ARG B 1 53 ? -6.629 1.959 -25.812 1 95.19 53 ARG B N 1
ATOM 2085 C CA . ARG B 1 53 ? -5.602 2.83 -25.25 1 95.19 53 ARG B CA 1
ATOM 2086 C C . ARG B 1 53 ? -5.922 3.189 -23.797 1 95.19 53 ARG B C 1
ATOM 2088 O O . ARG B 1 53 ? -5.051 3.119 -22.938 1 95.19 53 ARG B O 1
ATOM 2095 N N . THR B 1 54 ? -7.148 3.494 -23.578 1 92.31 54 THR B N 1
ATOM 2096 C CA . THR B 1 54 ? -7.539 4.008 -22.266 1 92.31 54 THR B CA 1
ATOM 2097 C C . THR B 1 54 ? -7.336 2.947 -21.188 1 92.31 54 THR B C 1
ATOM 2099 O O . THR B 1 54 ? -6.621 3.18 -20.203 1 92.31 54 THR B O 1
ATOM 2102 N N . PRO B 1 55 ? -7.859 1.724 -21.359 1 95.31 55 PRO B N 1
ATOM 2103 C CA . PRO B 1 55 ? -7.668 0.709 -20.312 1 95.31 55 PRO B CA 1
ATOM 2104 C C . PRO B 1 55 ? -6.203 0.315 -20.141 1 95.31 55 PRO B C 1
ATOM 2106 O O . PRO B 1 55 ? -5.754 0.065 -19.016 1 95.31 55 PRO B O 1
ATOM 2109 N N . VAL B 1 56 ? -5.438 0.276 -21.219 1 97.19 56 VAL B N 1
ATOM 2110 C CA . VAL B 1 56 ? -4.031 -0.094 -21.125 1 97.19 56 VAL B CA 1
ATOM 2111 C C . VAL B 1 56 ? -3.254 0.993 -20.391 1 97.19 56 VAL B C 1
ATOM 2113 O O . VAL B 1 56 ? -2.43 0.694 -19.531 1 97.19 56 VAL B O 1
ATOM 2116 N N . ARG B 1 57 ? -3.574 2.205 -20.672 1 94.31 57 ARG B N 1
ATOM 2117 C CA . ARG B 1 57 ? -2.918 3.318 -20 1 94.31 57 ARG B CA 1
ATOM 2118 C C . ARG B 1 57 ? -3.23 3.312 -18.516 1 94.31 57 ARG B C 1
ATOM 2120 O O . ARG B 1 57 ? -2.354 3.582 -17.688 1 94.31 57 ARG B O 1
ATOM 2127 N N . GLU B 1 58 ? -4.445 3.039 -18.156 1 94.56 58 GLU B N 1
ATOM 2128 C CA . GLU B 1 58 ? -4.832 2.957 -16.766 1 94.56 58 GLU B CA 1
ATOM 2129 C C . GLU B 1 58 ? -4.066 1.847 -16.047 1 94.56 58 GLU B C 1
ATOM 2131 O O . GLU B 1 58 ? -3.605 2.031 -14.914 1 94.56 58 GLU B O 1
ATOM 2136 N N . ALA B 1 59 ? -3.951 0.757 -16.719 1 97.06 59 ALA B N 1
ATOM 2137 C CA . ALA B 1 59 ? -3.215 -0.372 -16.156 1 97.06 59 ALA B CA 1
ATOM 2138 C C . ALA B 1 59 ? -1.74 -0.026 -15.961 1 97.06 59 ALA B C 1
ATOM 2140 O O . ALA B 1 59 ? -1.149 -0.341 -14.93 1 97.06 59 ALA B O 1
ATOM 2141 N N . ILE B 1 60 ? -1.183 0.643 -16.953 1 97.19 60 ILE B N 1
ATOM 2142 C CA . ILE B 1 60 ? 0.217 1.053 -16.906 1 97.19 60 ILE B CA 1
ATOM 2143 C C . ILE B 1 60 ? 0.431 2.021 -15.75 1 97.19 60 ILE B C 1
ATOM 2145 O O . ILE B 1 60 ? 1.394 1.887 -14.984 1 97.19 60 ILE B O 1
ATOM 2149 N N . GLN B 1 61 ? -0.462 2.926 -15.57 1 95.31 61 GLN B N 1
ATOM 2150 C CA . GLN B 1 61 ? -0.356 3.9 -14.492 1 95.31 61 GLN B CA 1
ATOM 2151 C C . GLN B 1 61 ? -0.429 3.223 -13.125 1 95.31 61 GLN B C 1
ATOM 2153 O O . GLN B 1 61 ? 0.335 3.557 -12.219 1 95.31 61 GLN B O 1
ATOM 2158 N N . ARG B 1 62 ? -1.32 2.301 -12.969 1 96.31 62 ARG B N 1
ATOM 2159 C CA . ARG B 1 62 ? -1.45 1.583 -11.711 1 96.31 62 ARG B CA 1
ATOM 2160 C C . ARG B 1 62 ? -0.182 0.799 -11.391 1 96.31 62 ARG B C 1
ATOM 2162 O O . ARG B 1 62 ? 0.338 0.874 -10.273 1 96.31 62 ARG B O 1
ATOM 2169 N N . LEU B 1 63 ? 0.32 0.128 -12.398 1 98.12 63 LEU B N 1
ATOM 2170 C CA . LEU B 1 63 ? 1.521 -0.678 -12.211 1 98.12 63 LEU B CA 1
ATOM 2171 C C . LEU B 1 63 ? 2.73 0.207 -11.922 1 98.12 63 LEU B C 1
ATOM 2173 O O . LEU B 1 63 ? 3.639 -0.197 -11.195 1 98.12 63 LEU B O 1
ATOM 2177 N N . ALA B 1 64 ? 2.719 1.428 -12.484 1 96.81 64 ALA B N 1
ATOM 2178 C CA . ALA B 1 64 ? 3.773 2.393 -12.18 1 96.81 64 ALA B CA 1
ATOM 2179 C C . ALA B 1 64 ? 3.689 2.854 -10.727 1 96.81 64 ALA B C 1
ATOM 2181 O O . ALA B 1 64 ? 4.707 2.928 -10.031 1 96.81 64 ALA B O 1
ATOM 2182 N N . TRP B 1 65 ? 2.51 3.064 -10.305 1 94.44 65 TRP B N 1
ATOM 2183 C CA . TRP B 1 65 ? 2.316 3.451 -8.906 1 94.44 65 TRP B CA 1
ATOM 2184 C C . TRP B 1 65 ? 2.744 2.328 -7.969 1 94.44 65 TRP B C 1
ATOM 2186 O O . TRP B 1 65 ? 3.297 2.586 -6.898 1 94.44 65 TRP B O 1
ATOM 2196 N N . GLU B 1 66 ? 2.533 1.094 -8.422 1 97.25 66 GLU B N 1
ATOM 2197 C CA . GLU B 1 66 ? 2.879 -0.075 -7.617 1 97.25 66 GLU B CA 1
ATOM 2198 C C . GLU B 1 66 ? 4.375 -0.362 -7.672 1 97.25 66 GLU B C 1
ATOM 2200 O O . GLU B 1 66 ? 4.879 -1.217 -6.941 1 97.25 66 GLU B O 1
ATOM 2205 N N . GLY B 1 67 ? 5.094 0.315 -8.547 1 97.5 67 GLY B N 1
ATOM 2206 C CA . GLY B 1 67 ? 6.543 0.2 -8.609 1 97.5 67 GLY B CA 1
ATO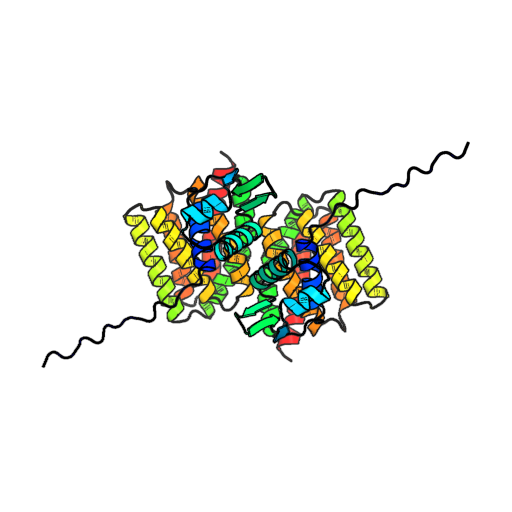M 2207 C C . GLY B 1 67 ? 7.02 -0.891 -9.547 1 97.5 67 GLY B C 1
ATOM 2208 O O . GLY B 1 67 ? 8.18 -1.293 -9.5 1 97.5 67 GLY B O 1
ATOM 2209 N N . LEU B 1 68 ? 6.137 -1.408 -10.406 1 98.56 68 LEU B N 1
ATOM 2210 C CA . LEU B 1 68 ? 6.492 -2.49 -11.312 1 98.56 68 LEU B CA 1
ATOM 2211 C C . LEU B 1 68 ? 6.906 -1.941 -12.68 1 98.56 68 LEU B C 1
ATOM 2213 O O . LEU B 1 68 ? 7.559 -2.637 -13.461 1 98.56 68 LEU B O 1
ATOM 2217 N N . LEU B 1 69 ? 6.438 -0.718 -12.969 1 98.25 69 LEU B N 1
ATOM 2218 C CA . LEU B 1 69 ? 6.805 0.006 -14.18 1 98.25 69 LEU B CA 1
ATOM 2219 C C . LEU B 1 69 ? 7.293 1.412 -13.852 1 98.25 69 LEU B C 1
ATOM 2221 O O . LEU B 1 69 ? 6.996 1.938 -12.773 1 98.25 69 LEU B O 1
ATOM 2225 N N . ASP B 1 70 ? 8.094 1.954 -14.648 1 96.62 70 ASP B N 1
ATOM 2226 C CA . ASP B 1 70 ? 8.539 3.342 -14.602 1 96.62 70 ASP B CA 1
ATOM 2227 C C . ASP B 1 70 ? 8.25 4.059 -15.922 1 96.62 70 ASP B C 1
ATOM 2229 O O . ASP B 1 70 ? 8.875 3.773 -16.938 1 96.62 70 ASP B O 1
ATOM 2233 N N . ILE B 1 71 ? 7.285 4.938 -15.82 1 94.19 71 ILE B N 1
ATOM 2234 C CA . ILE B 1 71 ? 6.902 5.676 -17.016 1 94.19 71 ILE B CA 1
ATOM 2235 C C . ILE B 1 71 ? 7.887 6.82 -17.266 1 94.19 71 ILE B C 1
ATOM 2237 O O . ILE B 1 71 ? 8.055 7.691 -16.406 1 94.19 71 ILE B O 1
ATOM 2241 N N . ARG B 1 72 ? 8.562 6.816 -18.312 1 89.69 72 ARG B N 1
ATOM 2242 C CA . ARG B 1 72 ? 9.5 7.855 -18.719 1 89.69 72 ARG B CA 1
ATOM 2243 C C . ARG B 1 72 ? 8.969 8.648 -19.906 1 89.69 72 ARG B C 1
ATOM 2245 O O . ARG B 1 72 ? 8.945 8.148 -21.031 1 89.69 72 ARG B O 1
ATOM 2252 N N . PRO B 1 73 ? 8.719 9.875 -19.547 1 79.88 73 PRO B N 1
ATOM 2253 C CA . PRO B 1 73 ? 8.18 10.672 -20.656 1 79.88 73 PRO B CA 1
ATOM 2254 C C . PRO B 1 73 ? 9.086 10.672 -21.875 1 79.88 73 PRO B C 1
ATOM 2256 O O . PRO B 1 73 ? 10.297 10.859 -21.766 1 79.88 73 PRO B O 1
ATOM 2259 N N . ARG B 1 74 ? 8.539 10.359 -23 1 79.31 74 ARG B N 1
ATOM 2260 C CA . ARG B 1 74 ? 9.18 10.406 -24.297 1 79.31 74 ARG B CA 1
ATOM 2261 C C . ARG B 1 74 ? 10.211 9.281 -24.438 1 79.31 74 ARG B C 1
ATOM 2263 O O . ARG B 1 74 ? 11.016 9.281 -25.375 1 79.31 74 ARG B O 1
ATOM 2270 N N . ALA B 1 75 ? 10.508 8.477 -23.422 1 84.06 75 ALA B N 1
ATOM 2271 C CA . ALA B 1 75 ? 11.5 7.402 -23.469 1 84.06 75 ALA B CA 1
ATOM 2272 C C . ALA B 1 75 ? 10.836 6.035 -23.312 1 84.06 75 ALA B C 1
ATOM 2274 O O . ALA B 1 75 ? 11.523 5.008 -23.297 1 84.06 75 ALA B O 1
ATOM 2275 N N . GLY B 1 76 ? 9.57 6.055 -23.141 1 91.5 76 GLY B N 1
ATOM 2276 C CA . GLY B 1 76 ? 8.875 4.781 -23.031 1 91.5 76 GLY B CA 1
ATOM 2277 C C . GLY B 1 76 ? 8.617 4.348 -21.609 1 91.5 76 GLY B C 1
ATOM 2278 O O . GLY B 1 76 ? 8.477 5.188 -20.719 1 91.5 76 GLY B O 1
ATOM 2279 N N . ILE B 1 77 ? 8.289 3.045 -21.422 1 96.88 77 ILE B N 1
ATOM 2280 C CA . ILE B 1 77 ? 7.965 2.436 -20.125 1 96.88 77 ILE B CA 1
ATOM 2281 C C . ILE B 1 77 ? 9.031 1.404 -19.766 1 96.88 77 ILE B C 1
ATOM 2283 O O . ILE B 1 77 ? 9.281 0.465 -20.516 1 96.88 77 ILE B O 1
ATOM 2287 N N . ALA B 1 78 ? 9.734 1.613 -18.688 1 97.94 78 ALA B N 1
ATOM 2288 C CA . ALA B 1 78 ? 10.727 0.656 -18.219 1 97.94 78 ALA B CA 1
ATOM 2289 C C . ALA B 1 78 ? 10.117 -0.321 -17.219 1 97.94 78 ALA B C 1
ATOM 2291 O O . ALA B 1 78 ? 9.328 0.075 -16.359 1 97.94 78 ALA B O 1
ATOM 2292 N N . VAL B 1 79 ? 10.438 -1.58 -17.344 1 98.44 79 VAL B N 1
ATOM 2293 C CA . VAL B 1 79 ? 10.07 -2.574 -16.344 1 98.44 79 VAL B CA 1
ATOM 2294 C C . VAL B 1 79 ? 11.031 -2.51 -15.164 1 98.44 79 VAL B C 1
ATOM 2296 O O . VAL B 1 79 ? 12.25 -2.438 -15.352 1 98.44 79 VAL B O 1
ATOM 2299 N N . ALA B 1 80 ? 10.539 -2.504 -13.984 1 98 80 ALA B N 1
ATOM 2300 C CA . ALA B 1 80 ? 11.367 -2.35 -12.789 1 98 80 ALA B CA 1
ATOM 2301 C C . ALA B 1 80 ? 12.453 -3.422 -12.727 1 98 80 ALA B C 1
ATOM 2303 O O . ALA B 1 80 ? 12.195 -4.586 -13.047 1 98 80 ALA B O 1
ATOM 2304 N N . PRO B 1 81 ? 13.688 -3.059 -12.375 1 97.31 81 PRO B N 1
ATOM 2305 C CA . PRO B 1 81 ? 14.734 -4.062 -12.211 1 97.31 81 PRO B CA 1
ATOM 2306 C C . PRO B 1 81 ? 14.461 -5.012 -11.039 1 97.31 81 PRO B C 1
ATOM 2308 O O . PRO B 1 81 ? 13.578 -4.75 -10.219 1 97.31 81 PRO B O 1
ATOM 2311 N N . LEU B 1 82 ? 15.164 -6.129 -11.016 1 96 82 LEU B N 1
ATOM 2312 C CA . LEU B 1 82 ? 15.117 -7.09 -9.914 1 96 82 LEU B CA 1
ATOM 2313 C C . LEU B 1 82 ? 16.484 -7.215 -9.242 1 96 82 LEU B C 1
ATOM 2315 O O . LEU B 1 82 ? 17.406 -7.777 -9.82 1 96 82 LEU B O 1
ATOM 2319 N N . HIS B 1 83 ? 16.516 -6.621 -8.125 1 95.06 83 HIS B N 1
ATOM 2320 C CA . HIS B 1 83 ? 17.672 -6.824 -7.27 1 95.06 83 HIS B CA 1
ATOM 2321 C C . HIS B 1 83 ? 17.344 -7.727 -6.086 1 95.06 83 HIS B C 1
ATOM 2323 O O . HIS B 1 83 ? 16.344 -7.496 -5.387 1 95.06 83 HIS B O 1
ATOM 2329 N N . ALA B 1 84 ? 18.156 -8.695 -5.855 1 94.19 84 ALA B N 1
ATOM 2330 C CA . ALA B 1 84 ? 17.891 -9.695 -4.824 1 94.19 84 ALA B CA 1
ATOM 2331 C C . ALA B 1 84 ? 17.672 -9.031 -3.467 1 94.19 84 ALA B C 1
ATOM 2333 O O . ALA B 1 84 ? 16.812 -9.453 -2.695 1 94.19 84 ALA B O 1
ATOM 2334 N N . GLY B 1 85 ? 18.406 -7.988 -3.193 1 95.25 85 GLY B N 1
ATOM 2335 C CA . GLY B 1 85 ? 18.281 -7.285 -1.929 1 95.25 85 GLY B CA 1
ATOM 2336 C C . GLY B 1 85 ? 16.922 -6.652 -1.732 1 95.25 85 GLY B C 1
ATOM 2337 O O . GLY B 1 85 ? 16.469 -6.469 -0.599 1 95.25 85 GLY B O 1
ATOM 2338 N N . ASP B 1 86 ? 16.25 -6.352 -2.844 1 97.25 86 ASP B N 1
ATOM 2339 C CA . ASP B 1 86 ? 14.93 -5.727 -2.775 1 97.25 86 ASP B CA 1
ATOM 2340 C C . ASP B 1 86 ? 13.875 -6.727 -2.305 1 97.25 86 ASP B C 1
ATOM 2342 O O . ASP B 1 86 ? 12.836 -6.332 -1.771 1 97.25 86 ASP B O 1
ATOM 2346 N N . TRP B 1 87 ? 14.125 -8.016 -2.52 1 97.62 87 TRP B N 1
ATOM 2347 C CA . TRP B 1 87 ? 13.188 -9.023 -2.047 1 97.62 87 TRP B CA 1
ATOM 2348 C C . TRP B 1 87 ? 13.047 -8.969 -0.53 1 97.62 87 TRP B C 1
ATOM 2350 O O . TRP B 1 87 ? 11.938 -9.062 0.002 1 97.62 87 TRP B O 1
ATOM 2360 N N . LEU B 1 88 ? 14.156 -8.727 0.178 1 97.25 88 LEU B N 1
ATOM 2361 C CA . LEU B 1 88 ? 14.141 -8.602 1.631 1 97.25 88 LEU B CA 1
ATOM 2362 C C . LEU B 1 88 ? 13.312 -7.395 2.061 1 97.25 88 LEU B C 1
ATOM 2364 O O . LEU B 1 88 ? 12.516 -7.484 2.998 1 97.25 88 LEU B O 1
ATOM 2368 N N . ARG B 1 89 ? 13.461 -6.312 1.366 1 97.75 89 ARG B N 1
ATOM 2369 C CA . ARG B 1 89 ? 12.727 -5.09 1.667 1 97.75 89 ARG B CA 1
ATOM 2370 C C . ARG B 1 89 ? 11.227 -5.293 1.458 1 97.75 89 ARG B C 1
ATOM 2372 O O . ARG B 1 89 ? 10.414 -4.828 2.262 1 97.75 89 ARG B O 1
ATOM 2379 N N . VAL B 1 90 ? 10.852 -6.012 0.406 1 98.5 90 VAL B N 1
ATOM 2380 C CA . VAL B 1 90 ? 9.461 -6.324 0.119 1 98.5 90 VAL B CA 1
ATOM 2381 C C . VAL B 1 90 ? 8.875 -7.16 1.256 1 98.5 90 VAL B C 1
ATOM 2383 O O . VAL B 1 90 ? 7.785 -6.859 1.755 1 98.5 90 VAL B O 1
ATOM 2386 N N . LEU B 1 91 ? 9.617 -8.172 1.69 1 98.25 91 LEU B N 1
ATOM 2387 C CA . LEU B 1 91 ? 9.117 -9.086 2.707 1 98.25 91 LEU B CA 1
ATOM 2388 C C . LEU B 1 91 ? 9.016 -8.398 4.062 1 98.25 91 LEU B C 1
ATOM 2390 O O . LEU B 1 91 ? 8.086 -8.656 4.832 1 98.25 91 LEU B O 1
ATOM 2394 N N . ASP B 1 92 ? 9.945 -7.477 4.336 1 97.5 92 ASP B N 1
ATOM 2395 C CA . ASP B 1 92 ? 9.867 -6.699 5.57 1 97.5 92 ASP B CA 1
ATOM 2396 C C . ASP B 1 92 ? 8.602 -5.84 5.602 1 97.5 92 ASP B C 1
ATOM 2398 O O . ASP B 1 92 ? 7.93 -5.75 6.629 1 97.5 92 ASP B O 1
ATOM 2402 N N . ALA B 1 93 ? 8.289 -5.258 4.492 1 98.25 93 ALA B N 1
ATOM 2403 C CA . ALA B 1 93 ? 7.086 -4.434 4.387 1 98.25 93 ALA B CA 1
ATOM 2404 C C . ALA B 1 93 ? 5.828 -5.297 4.457 1 98.25 93 ALA B C 1
ATOM 2406 O O . ALA B 1 93 ? 4.816 -4.883 5.031 1 98.25 93 ALA B O 1
ATOM 2407 N N . ARG B 1 94 ? 5.879 -6.473 3.908 1 98.56 94 ARG B N 1
ATOM 2408 C CA . ARG B 1 94 ? 4.742 -7.367 3.705 1 98.56 94 ARG B CA 1
ATOM 2409 C C . ARG B 1 94 ? 4.348 -8.055 5.008 1 98.56 94 ARG B C 1
ATOM 2411 O O . ARG B 1 94 ? 3.162 -8.289 5.258 1 98.56 94 ARG B O 1
ATOM 2418 N N . ARG B 1 95 ? 5.258 -8.391 5.867 1 97.88 95 ARG B N 1
ATOM 2419 C CA . ARG B 1 95 ? 5.07 -9.297 7 1 97.88 95 ARG B CA 1
ATOM 2420 C C . ARG B 1 95 ? 3.955 -8.797 7.914 1 97.88 95 ARG B C 1
ATOM 2422 O O . ARG B 1 95 ? 3.01 -9.539 8.203 1 97.88 95 ARG B O 1
ATOM 2429 N N . GLY B 1 96 ? 4.043 -7.543 8.367 1 97.12 96 GLY B N 1
ATOM 2430 C CA . GLY B 1 96 ? 3.047 -7.035 9.297 1 97.12 96 GLY B CA 1
ATOM 2431 C C . GLY B 1 96 ? 1.646 -7.012 8.719 1 97.12 96 GLY B C 1
ATOM 2432 O O . GLY B 1 96 ? 0.679 -7.348 9.406 1 97.12 96 GLY B O 1
ATOM 2433 N N . ILE B 1 97 ? 1.517 -6.656 7.492 1 98.31 97 ILE B N 1
ATOM 2434 C CA . ILE B 1 97 ? 0.23 -6.555 6.812 1 98.31 97 ILE B CA 1
ATOM 2435 C C . ILE B 1 97 ? -0.375 -7.945 6.637 1 98.31 97 ILE B C 1
ATOM 2437 O O . ILE B 1 97 ? -1.584 -8.125 6.801 1 98.31 97 ILE B O 1
ATOM 2441 N N . GLU B 1 98 ? 0.449 -8.93 6.316 1 98.56 98 GLU B N 1
ATOM 2442 C CA . GLU B 1 98 ? -0.024 -10.297 6.098 1 98.56 98 GLU B CA 1
ATOM 2443 C C . GLU B 1 98 ? -0.604 -10.891 7.379 1 98.56 98 GLU B C 1
ATOM 2445 O O . GLU B 1 98 ? -1.604 -11.609 7.34 1 98.56 98 GLU B O 1
ATOM 2450 N N . VAL B 1 99 ? 0.042 -10.578 8.484 1 98.44 99 VAL B N 1
ATOM 2451 C CA . VAL B 1 99 ? -0.435 -11.078 9.766 1 98.44 99 VAL B CA 1
ATOM 2452 C C . VAL B 1 99 ? -1.809 -10.484 10.078 1 98.44 99 VAL B C 1
ATOM 2454 O O . VAL B 1 99 ? -2.717 -11.195 10.508 1 98.44 99 VAL B O 1
ATOM 2457 N N . VAL B 1 100 ? -1.982 -9.211 9.805 1 98.38 100 VAL B N 1
ATOM 2458 C CA . VAL B 1 100 ? -3.258 -8.531 10.016 1 98.38 100 VAL B CA 1
ATOM 2459 C C . VAL B 1 100 ? -4.336 -9.18 9.148 1 98.38 100 VAL B C 1
ATOM 2461 O O . VAL B 1 100 ? -5.43 -9.484 9.633 1 98.38 100 VAL B O 1
ATOM 2464 N N . LEU B 1 101 ? -4.02 -9.438 7.918 1 98.69 101 LEU B N 1
ATOM 2465 C CA . LEU B 1 101 ? -4.98 -10.008 6.984 1 98.69 101 LEU B CA 1
ATOM 2466 C C . LEU B 1 101 ? -5.332 -11.438 7.383 1 98.69 101 LEU B C 1
ATOM 2468 O O . LEU B 1 101 ? -6.504 -11.828 7.355 1 98.69 101 LEU B O 1
ATOM 2472 N N . ALA B 1 102 ? -4.324 -12.203 7.766 1 98.75 102 ALA B N 1
ATOM 2473 C CA . ALA B 1 102 ? -4.543 -13.602 8.133 1 98.75 102 ALA B CA 1
ATOM 2474 C C . ALA B 1 102 ? -5.453 -13.711 9.352 1 98.75 102 ALA B C 1
ATOM 2476 O O . ALA B 1 102 ? -6.402 -14.492 9.359 1 98.75 102 ALA B O 1
ATOM 2477 N N . ARG B 1 103 ? -5.141 -12.867 10.398 1 98.38 103 ARG B N 1
ATOM 2478 C CA . ARG B 1 103 ? -5.969 -12.859 11.602 1 98.38 103 ARG B CA 1
ATOM 2479 C C . ARG B 1 103 ? -7.406 -12.484 11.273 1 98.38 103 ARG B C 1
ATOM 2481 O O . ARG B 1 103 ? -8.344 -13.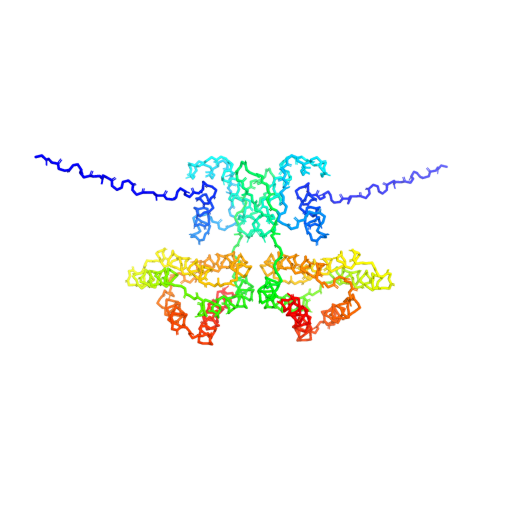133 11.734 1 98.38 103 ARG B O 1
ATOM 2488 N N . SER B 1 104 ? -7.543 -11.469 10.523 1 98.44 104 SER B N 1
ATOM 2489 C CA . SER B 1 104 ? -8.867 -10.984 10.148 1 98.44 104 SER B CA 1
ATOM 2490 C C . SER B 1 104 ? -9.617 -12.023 9.312 1 98.44 104 SER B C 1
ATOM 2492 O O . SER B 1 104 ? -10.812 -12.242 9.523 1 98.44 104 SER B O 1
ATOM 2494 N N . ALA B 1 105 ? -8.938 -12.641 8.352 1 98.62 105 ALA B N 1
ATOM 2495 C CA . ALA B 1 105 ? -9.562 -13.648 7.5 1 98.62 105 ALA B CA 1
ATOM 2496 C C . ALA B 1 105 ? -10.07 -14.828 8.32 1 98.62 105 ALA B C 1
ATOM 2498 O O . ALA B 1 105 ? -11.156 -15.352 8.062 1 98.62 105 ALA B O 1
ATOM 2499 N N . ALA B 1 106 ? -9.297 -15.242 9.32 1 98.62 106 ALA B N 1
ATOM 2500 C CA . ALA B 1 106 ? -9.711 -16.359 10.18 1 98.62 106 ALA B CA 1
ATOM 2501 C C . ALA B 1 106 ? -10.969 -16 10.961 1 98.62 106 ALA B C 1
ATOM 2503 O O . ALA B 1 106 ? -11.828 -16.859 11.195 1 98.62 106 ALA B O 1
ATOM 2504 N N . ARG B 1 107 ? -11.078 -14.758 11.32 1 97.75 107 ARG B N 1
ATOM 2505 C CA . ARG B 1 107 ? -12.195 -14.289 12.125 1 97.75 107 ARG B CA 1
ATOM 2506 C C . ARG B 1 107 ? -13.461 -14.156 11.281 1 97.75 107 ARG B C 1
ATOM 2508 O O . ARG B 1 107 ? -14.562 -14.43 11.758 1 97.75 107 ARG B O 1
ATOM 2515 N N . PHE B 1 108 ? -13.328 -13.828 9.961 1 97.25 108 PHE B N 1
ATOM 2516 C CA . PHE B 1 108 ? -14.484 -13.352 9.219 1 97.25 108 PHE B CA 1
ATOM 2517 C C . PHE B 1 108 ? -14.727 -14.203 7.98 1 97.25 108 PHE B C 1
ATOM 2519 O O . PHE B 1 108 ? -15.617 -13.906 7.18 1 97.25 108 PHE B O 1
ATOM 2526 N N . VAL B 1 109 ? -13.984 -15.219 7.77 1 96.69 109 VAL B N 1
ATOM 2527 C CA . VAL B 1 109 ? -14.062 -15.984 6.535 1 96.69 109 VAL B CA 1
ATOM 2528 C C . VAL B 1 109 ? -15.492 -16.453 6.305 1 96.69 109 VAL B C 1
ATOM 2530 O O . VAL B 1 109 ? -16.125 -17 7.207 1 96.69 109 VAL B O 1
ATOM 2533 N N . THR B 1 110 ? -15.977 -16.078 5.137 1 96.62 110 THR B N 1
ATOM 2534 C CA . THR B 1 110 ? -17.297 -16.5 4.699 1 96.62 110 THR B CA 1
ATOM 2535 C C . THR B 1 110 ? -17.219 -17.828 3.928 1 96.62 110 THR B C 1
ATOM 2537 O O . THR B 1 110 ? -16.125 -18.281 3.598 1 96.62 110 THR B O 1
ATOM 2540 N N . ARG B 1 111 ? -18.375 -18.359 3.592 1 96.06 111 ARG B N 1
ATOM 2541 C CA . ARG B 1 111 ? -18.422 -19.578 2.797 1 96.06 111 ARG B CA 1
ATOM 2542 C C . ARG B 1 111 ? -17.859 -19.344 1.399 1 96.06 111 ARG B C 1
ATOM 2544 O O . ARG B 1 111 ? -17.125 -20.188 0.868 1 96.06 111 ARG B O 1
ATOM 2551 N N . GLU B 1 112 ? -18.156 -18.234 0.883 1 96.12 112 GLU B N 1
ATOM 2552 C CA . GLU B 1 112 ? -17.672 -17.906 -0.45 1 96.12 112 GLU B CA 1
ATOM 2553 C C . GLU B 1 112 ? -16.141 -17.812 -0.467 1 96.12 112 GLU B C 1
ATOM 2555 O O . GLU B 1 112 ? -15.492 -18.375 -1.351 1 96.12 112 GLU B O 1
ATOM 2560 N N . ALA B 1 113 ? -15.602 -17.125 0.514 1 96.38 113 ALA B N 1
ATOM 2561 C CA . ALA B 1 113 ? -14.148 -17 0.599 1 96.38 113 ALA B CA 1
ATOM 2562 C C . ALA B 1 113 ? -13.508 -18.359 0.898 1 96.38 113 ALA B C 1
ATOM 2564 O O . ALA B 1 113 ? -12.422 -18.656 0.402 1 96.38 113 ALA B O 1
ATOM 2565 N N . ALA B 1 114 ? -14.188 -19.172 1.679 1 97.69 114 ALA B N 1
ATOM 2566 C CA . ALA B 1 114 ? -13.688 -20.516 1.985 1 97.69 114 ALA B CA 1
ATOM 2567 C C . ALA B 1 114 ? -13.555 -21.344 0.718 1 97.69 114 ALA B C 1
ATOM 2569 O O . ALA B 1 114 ? -12.57 -22.078 0.546 1 97.69 114 ALA B O 1
ATOM 2570 N N . ASP B 1 115 ? -14.516 -21.234 -0.107 1 98 115 ASP B N 1
ATOM 2571 C CA . ASP B 1 115 ? -14.477 -21.953 -1.369 1 98 115 ASP B CA 1
ATOM 2572 C C . ASP B 1 115 ? -13.289 -21.516 -2.223 1 98 115 ASP B C 1
ATOM 2574 O O . ASP B 1 115 ? -12.625 -22.344 -2.848 1 98 115 ASP B O 1
ATOM 2578 N N . LEU B 1 116 ? -13.039 -20.25 -2.236 1 97.62 116 LEU B N 1
ATOM 2579 C CA . LEU B 1 116 ? -11.914 -19.703 -2.99 1 97.62 116 LEU B CA 1
ATOM 2580 C C . LEU B 1 116 ? -10.594 -20.219 -2.426 1 97.62 116 LEU B C 1
ATOM 2582 O O . LEU B 1 116 ? -9.672 -20.547 -3.184 1 97.62 116 LEU B O 1
ATOM 2586 N N . PHE B 1 117 ? -10.477 -20.297 -1.105 1 98.19 117 PHE B N 1
ATOM 2587 C CA . PHE B 1 117 ? -9.281 -20.844 -0.474 1 98.19 117 PHE B CA 1
ATOM 2588 C C . PHE B 1 117 ? -9.086 -22.312 -0.863 1 98.19 117 PHE B C 1
ATOM 2590 O O . PHE B 1 117 ? -7.969 -22.719 -1.176 1 98.19 117 PHE B O 1
ATOM 2597 N N . HIS B 1 118 ? -10.195 -23.047 -0.848 1 97.56 118 HIS B N 1
ATOM 2598 C CA . HIS B 1 118 ? -10.117 -24.469 -1.209 1 97.56 118 HIS B CA 1
ATOM 2599 C C . HIS B 1 118 ? -9.648 -24.641 -2.648 1 97.56 118 HIS B C 1
ATOM 2601 O O . HIS B 1 118 ? -8.789 -25.484 -2.926 1 97.56 118 HIS B O 1
ATOM 2607 N N . GLU B 1 119 ? -10.203 -23.844 -3.488 1 97.94 119 GLU B N 1
ATOM 2608 C CA . GLU B 1 119 ? -9.82 -23.922 -4.895 1 97.94 119 GLU B CA 1
ATOM 2609 C C . GLU B 1 119 ? -8.344 -23.578 -5.078 1 97.94 119 GLU B C 1
ATOM 2611 O O . GLU B 1 119 ? -7.637 -24.219 -5.852 1 97.94 119 GLU B O 1
ATOM 2616 N N . ALA B 1 120 ? -7.887 -22.547 -4.395 1 97.81 120 ALA B N 1
ATOM 2617 C CA . ALA B 1 120 ? -6.488 -22.141 -4.488 1 97.81 120 ALA B CA 1
ATOM 2618 C C . ALA B 1 120 ? -5.566 -23.234 -3.951 1 97.81 120 ALA B C 1
ATOM 2620 O O . ALA B 1 120 ? -4.539 -23.547 -4.559 1 97.81 120 ALA B O 1
ATOM 2621 N N . ALA B 1 121 ? -5.953 -23.859 -2.83 1 97.56 121 ALA B N 1
ATOM 2622 C CA . ALA B 1 121 ? -5.16 -24.922 -2.232 1 97.56 121 ALA B CA 1
ATOM 2623 C C . ALA B 1 121 ? -5.055 -26.125 -3.174 1 97.56 121 ALA B C 1
ATOM 2625 O O . ALA B 1 121 ? -3.967 -26.672 -3.365 1 97.56 121 ALA B O 1
ATOM 2626 N N . LEU B 1 122 ? -6.164 -26.484 -3.764 1 97.75 122 LEU B N 1
ATOM 2627 C CA . LEU B 1 122 ? -6.184 -27.594 -4.699 1 97.75 122 LEU B CA 1
ATOM 2628 C C . LEU B 1 122 ? -5.32 -27.297 -5.922 1 97.75 122 LEU B C 1
ATOM 2630 O O . LEU B 1 122 ? -4.566 -28.156 -6.383 1 97.75 122 LEU B O 1
ATOM 2634 N N . ALA B 1 123 ? -5.461 -26.109 -6.43 1 97.81 123 ALA B N 1
ATOM 2635 C CA . ALA B 1 123 ? -4.66 -25.703 -7.578 1 97.81 123 ALA B CA 1
ATOM 2636 C C . ALA B 1 123 ? -3.168 -25.734 -7.25 1 97.81 123 ALA B C 1
ATOM 2638 O O . ALA B 1 123 ? -2.35 -26.125 -8.086 1 97.81 123 ALA B O 1
ATOM 2639 N N . MET B 1 124 ? -2.807 -25.328 -6.047 1 96.25 124 MET B N 1
ATOM 2640 C CA . MET B 1 124 ? -1.41 -25.344 -5.617 1 96.25 124 MET B CA 1
ATOM 2641 C C . MET B 1 124 ? -0.871 -26.766 -5.551 1 96.25 124 MET B C 1
ATOM 2643 O O . MET B 1 124 ? 0.238 -27.031 -6.016 1 96.25 124 MET B O 1
ATOM 2647 N N . GLN B 1 125 ? -1.672 -27.609 -5.023 1 96 125 GLN B N 1
ATOM 2648 C CA . GLN B 1 125 ? -1.258 -29 -4.914 1 96 125 GLN B CA 1
ATOM 2649 C C . GLN B 1 125 ? -1.071 -29.641 -6.289 1 96 125 GLN B C 1
ATOM 2651 O O . GLN B 1 125 ? -0.095 -30.344 -6.527 1 96 125 GLN B O 1
ATOM 2656 N N . LYS B 1 126 ? -1.976 -29.375 -7.156 1 97.25 126 LYS B N 1
ATOM 2657 C CA . LYS B 1 126 ? -1.864 -29.891 -8.516 1 97.25 126 LYS B CA 1
ATOM 2658 C C . LYS B 1 126 ? -0.611 -29.359 -9.203 1 97.25 126 LYS B C 1
ATOM 2660 O O . LYS B 1 126 ? 0.063 -30.078 -9.938 1 97.25 126 LYS B O 1
ATOM 2665 N N . ALA B 1 127 ? -0.353 -28.031 -8.969 1 96.19 127 ALA B N 1
ATOM 2666 C CA . ALA B 1 127 ? 0.833 -27.422 -9.562 1 96.19 127 ALA B CA 1
ATOM 2667 C C . ALA B 1 127 ? 2.107 -28.078 -9.039 1 96.19 127 ALA B C 1
ATOM 2669 O O . ALA B 1 127 ? 3.061 -28.281 -9.797 1 96.19 127 ALA B O 1
ATOM 2670 N N . VAL B 1 128 ? 2.109 -28.453 -7.742 1 95.06 128 VAL B N 1
ATOM 2671 C CA . VAL B 1 128 ? 3.266 -29.109 -7.141 1 95.06 128 VAL B CA 1
ATOM 2672 C C . VAL B 1 128 ? 3.475 -30.484 -7.781 1 95.06 128 VAL B C 1
ATOM 2674 O O . VAL B 1 128 ? 4.586 -30.812 -8.188 1 95.06 128 VAL B O 1
ATOM 2677 N N . ILE B 1 129 ? 2.4 -31.219 -7.949 1 95.56 129 ILE B N 1
ATOM 2678 C CA . ILE B 1 129 ? 2.453 -32.594 -8.477 1 95.56 129 ILE B CA 1
ATOM 2679 C C . ILE B 1 129 ? 2.953 -32.562 -9.922 1 95.56 129 ILE B C 1
ATOM 2681 O O . ILE B 1 129 ? 3.779 -33.375 -10.312 1 95.56 129 ILE B O 1
ATOM 2685 N N . SER B 1 130 ? 2.537 -31.562 -10.68 1 95.69 130 SER B N 1
ATOM 2686 C CA . SER B 1 130 ? 2.885 -31.484 -12.102 1 95.69 130 SER B CA 1
ATOM 2687 C C . SER B 1 130 ? 4.172 -30.703 -12.312 1 95.69 130 SER B C 1
ATOM 2689 O O . SER B 1 130 ? 4.66 -30.594 -13.438 1 95.69 130 SER B O 1
ATOM 2691 N N . GLY B 1 131 ? 4.676 -30.156 -11.297 1 94.19 131 GLY B N 1
ATOM 2692 C CA . GLY B 1 131 ? 5.855 -29.312 -11.43 1 94.19 131 GLY B CA 1
ATOM 2693 C C . GLY B 1 131 ? 5.613 -28.078 -12.289 1 94.19 131 GLY B C 1
ATOM 2694 O O . GLY B 1 131 ? 6.52 -27.625 -12.984 1 94.19 131 GLY B O 1
ATOM 2695 N N . ASN B 1 132 ? 4.414 -27.609 -12.297 1 95.25 132 ASN B N 1
ATOM 2696 C CA . ASN B 1 132 ? 4.02 -26.469 -13.125 1 95.25 132 ASN B CA 1
ATOM 2697 C C . ASN B 1 132 ? 4.141 -25.156 -12.359 1 95.25 132 ASN B C 1
ATOM 2699 O O . ASN B 1 132 ? 3.217 -24.75 -11.648 1 95.25 132 ASN B O 1
ATOM 2703 N N . VAL B 1 133 ? 5.219 -24.469 -12.562 1 95.06 133 VAL B N 1
ATOM 2704 C CA . VAL B 1 133 ? 5.562 -23.25 -11.836 1 95.06 133 VAL B CA 1
ATOM 2705 C C . VAL B 1 133 ? 4.535 -22.172 -12.133 1 95.06 133 VAL B C 1
ATOM 2707 O O . VAL B 1 133 ? 4.102 -21.453 -11.234 1 95.06 133 VAL B O 1
ATOM 2710 N N . LEU B 1 134 ? 4.133 -22.047 -13.367 1 95.38 134 LEU B N 1
ATOM 2711 C CA . LEU B 1 134 ? 3.174 -21.016 -13.758 1 95.38 134 LEU B CA 1
ATOM 2712 C C . LEU B 1 134 ? 1.826 -21.234 -13.078 1 95.38 134 LEU B C 1
ATOM 2714 O O . LEU B 1 134 ? 1.196 -20.281 -12.617 1 95.38 134 LEU B O 1
ATOM 2718 N N . ALA B 1 135 ? 1.465 -22.469 -13.016 1 95.56 135 ALA B N 1
ATOM 2719 C CA . ALA B 1 135 ? 0.222 -22.797 -12.328 1 95.56 135 ALA B CA 1
ATOM 2720 C C . ALA B 1 135 ? 0.323 -22.469 -10.836 1 95.56 135 ALA B C 1
ATOM 2722 O O . ALA B 1 135 ? -0.651 -22.031 -10.227 1 95.56 135 ALA B O 1
ATOM 2723 N N . PHE B 1 136 ? 1.502 -22.734 -10.266 1 96 136 PHE B N 1
ATOM 2724 C CA . PHE B 1 136 ? 1.712 -22.422 -8.859 1 96 136 PHE B CA 1
ATOM 2725 C C . PHE B 1 136 ? 1.571 -20.938 -8.602 1 96 136 PHE B C 1
ATOM 2727 O O . PHE B 1 136 ? 0.925 -20.516 -7.633 1 96 136 PHE B O 1
ATOM 2734 N N . ILE B 1 137 ? 2.096 -20.125 -9.438 1 95.25 137 ILE B N 1
ATOM 2735 C CA . ILE B 1 137 ? 2.041 -18.672 -9.305 1 95.25 137 ILE B CA 1
ATOM 2736 C C . ILE B 1 137 ? 0.592 -18.203 -9.398 1 95.25 137 ILE B C 1
ATOM 2738 O O . ILE B 1 137 ? 0.172 -17.312 -8.664 1 95.25 137 ILE B O 1
ATOM 2742 N N . GLN B 1 138 ? -0.143 -18.75 -10.297 1 96.25 138 GLN B N 1
ATOM 2743 C CA . GLN B 1 138 ? -1.553 -18.406 -10.445 1 96.25 138 GLN B CA 1
ATOM 2744 C C . GLN B 1 138 ? -2.348 -18.781 -9.203 1 96.25 138 GLN B C 1
ATOM 2746 O O . GLN B 1 138 ? -3.217 -18.031 -8.758 1 96.25 138 GLN B O 1
ATOM 2751 N N . ALA B 1 139 ? -2.008 -19.953 -8.672 1 97.06 139 ALA B N 1
ATOM 2752 C CA . ALA B 1 139 ? -2.67 -20.406 -7.449 1 97.06 139 ALA B CA 1
ATOM 2753 C C . ALA B 1 139 ? -2.322 -19.5 -6.27 1 97.06 139 ALA B C 1
ATOM 2755 O O . ALA B 1 139 ? -3.178 -19.219 -5.426 1 97.06 139 ALA B O 1
ATOM 2756 N N . ASP B 1 140 ? -1.082 -19.109 -6.191 1 96.75 140 ASP B N 1
ATOM 2757 C CA . ASP B 1 140 ? -0.626 -18.203 -5.152 1 96.75 140 ASP B CA 1
ATOM 2758 C C . ASP B 1 140 ? -1.373 -16.875 -5.227 1 96.75 140 ASP B C 1
ATOM 2760 O O . ASP B 1 140 ? -1.781 -16.328 -4.199 1 96.75 140 ASP B O 1
ATOM 2764 N N . LYS B 1 141 ? -1.558 -16.344 -6.406 1 97.69 141 LYS B N 1
ATOM 2765 C CA . LYS B 1 141 ? -2.332 -15.117 -6.605 1 97.69 141 LYS B CA 1
ATOM 2766 C C . LYS B 1 141 ? -3.781 -15.305 -6.164 1 97.69 141 LYS B C 1
ATOM 2768 O O . LYS B 1 141 ? -4.352 -14.43 -5.504 1 97.69 141 LYS B O 1
ATOM 2773 N N . ALA B 1 142 ? -4.348 -16.391 -6.539 1 97.69 142 ALA B N 1
ATOM 2774 C CA . ALA B 1 142 ? -5.723 -16.703 -6.148 1 97.69 142 ALA B CA 1
ATOM 2775 C C . ALA B 1 142 ? -5.863 -16.75 -4.629 1 97.69 142 ALA B C 1
ATOM 2777 O O . ALA B 1 142 ? -6.871 -16.297 -4.074 1 97.69 142 ALA B O 1
ATOM 2778 N N . LEU B 1 143 ? -4.875 -17.312 -3.99 1 98.06 143 LEU B N 1
ATOM 2779 C CA . LEU B 1 143 ? -4.871 -17.359 -2.533 1 98.06 143 LEU B CA 1
ATOM 2780 C C . LEU B 1 143 ? -4.852 -15.953 -1.942 1 98.06 143 LEU B C 1
ATOM 2782 O O . LEU B 1 143 ? -5.613 -15.648 -1.019 1 98.06 143 LEU B O 1
ATOM 2786 N N . ASP B 1 144 ? -3.971 -15.094 -2.473 1 98.19 144 ASP B N 1
ATOM 2787 C CA . ASP B 1 144 ? -3.887 -13.719 -2.004 1 98.19 144 ASP B CA 1
ATOM 2788 C C . ASP B 1 144 ? -5.211 -12.984 -2.205 1 98.19 144 ASP B C 1
ATOM 2790 O O . ASP B 1 144 ? -5.629 -12.203 -1.35 1 98.19 144 ASP B O 1
ATOM 2794 N N . GLU B 1 145 ? -5.879 -13.25 -3.32 1 97.31 145 GLU B N 1
ATOM 2795 C CA . GLU B 1 145 ? -7.172 -12.633 -3.604 1 97.31 145 GLU B CA 1
ATOM 2796 C C . GLU B 1 145 ? -8.242 -13.133 -2.641 1 97.31 145 GLU B C 1
ATOM 2798 O O . GLU B 1 145 ? -9.07 -12.359 -2.166 1 97.31 145 GLU B O 1
ATOM 2803 N N . ALA B 1 146 ? -8.219 -14.445 -2.34 1 98.06 146 ALA B N 1
ATOM 2804 C CA . ALA B 1 146 ? -9.133 -15.008 -1.349 1 98.06 146 ALA B CA 1
ATOM 2805 C C . ALA B 1 146 ? -8.898 -14.383 0.025 1 98.06 146 ALA B C 1
ATOM 2807 O O . ALA B 1 146 ? -9.852 -14.086 0.749 1 98.06 146 ALA B O 1
ATOM 2808 N N . LEU B 1 147 ? -7.641 -14.219 0.353 1 98.5 147 LEU B N 1
ATOM 2809 C CA . LEU B 1 147 ? -7.262 -13.594 1.616 1 98.5 147 LEU B CA 1
ATOM 2810 C C . LEU B 1 147 ? -7.832 -12.18 1.717 1 98.5 147 LEU B C 1
ATOM 2812 O O . LEU B 1 147 ? -8.383 -11.805 2.752 1 98.5 147 LEU B O 1
ATOM 2816 N N . ALA B 1 148 ? -7.738 -11.438 0.671 1 97.94 148 ALA B N 1
ATOM 2817 C CA . ALA B 1 148 ? -8.25 -10.07 0.618 1 97.94 148 ALA B CA 1
ATOM 2818 C C . ALA B 1 148 ? -9.766 -10.039 0.804 1 97.94 148 ALA B C 1
ATOM 2820 O O . ALA B 1 148 ? -10.297 -9.18 1.503 1 97.94 148 ALA B O 1
ATOM 2821 N N . ILE B 1 149 ? -10.438 -10.984 0.232 1 96.81 149 ILE B N 1
ATOM 2822 C CA . ILE B 1 149 ? -11.891 -11.07 0.297 1 96.81 149 ILE B CA 1
ATOM 2823 C C . ILE B 1 149 ? -12.32 -11.477 1.702 1 96.81 149 ILE B C 1
ATOM 2825 O O . ILE B 1 149 ? -13.297 -10.953 2.238 1 96.81 149 ILE B O 1
ATOM 2829 N N . ALA B 1 150 ? -11.617 -12.367 2.266 1 97.94 150 ALA B N 1
ATOM 2830 C CA . ALA B 1 150 ? -11.984 -12.953 3.553 1 97.94 150 ALA B CA 1
ATOM 2831 C C . ALA B 1 150 ? -11.719 -11.984 4.695 1 97.94 150 ALA B C 1
ATOM 2833 O O . ALA B 1 150 ? -12.445 -11.969 5.691 1 97.94 150 ALA B O 1
ATOM 2834 N N . ALA B 1 151 ? -10.664 -11.219 4.484 1 97.81 151 ALA B N 1
ATOM 2835 C CA . ALA B 1 151 ? -10.273 -10.305 5.559 1 97.81 151 ALA B CA 1
ATOM 2836 C C . ALA B 1 151 ? -11.211 -9.094 5.613 1 97.81 151 ALA B C 1
ATOM 2838 O O . ALA B 1 151 ? -11.586 -8.547 4.578 1 97.81 151 ALA B O 1
ATOM 2839 N N . ASP B 1 152 ? -11.773 -8.727 6.688 1 94.44 152 ASP B N 1
ATOM 2840 C CA . ASP B 1 152 ? -12.578 -7.527 6.867 1 94.44 152 ASP B CA 1
ATOM 2841 C C . ASP B 1 152 ? -11.695 -6.301 7.09 1 94.44 152 ASP B C 1
ATOM 2843 O O . ASP B 1 152 ? -11.859 -5.582 8.078 1 94.44 152 ASP B O 1
ATOM 2847 N N . ASN B 1 153 ? -10.758 -6.074 6.242 1 97.75 153 ASN B N 1
ATOM 2848 C CA . ASN B 1 153 ? -9.883 -4.902 6.25 1 97.75 153 ASN B CA 1
ATOM 2849 C C . ASN B 1 153 ? -9.445 -4.52 4.84 1 97.75 153 ASN B C 1
ATOM 2851 O O . ASN B 1 153 ? -8.344 -4.863 4.41 1 97.75 153 ASN B O 1
ATOM 2855 N N . PRO B 1 154 ? -10.273 -3.779 4.191 1 97.25 154 PRO B N 1
ATOM 2856 C CA . PRO B 1 154 ? -9.977 -3.412 2.805 1 97.25 154 PRO B CA 1
ATOM 2857 C C . PRO B 1 154 ? -8.742 -2.52 2.682 1 97.25 154 PRO B C 1
ATOM 2859 O O . PRO B 1 154 ? -8.102 -2.488 1.629 1 97.25 154 PRO B O 1
ATOM 2862 N N . PHE B 1 155 ? -8.336 -1.783 3.715 1 98.12 155 PHE B N 1
ATOM 2863 C CA . PHE B 1 155 ? -7.145 -0.945 3.688 1 98.12 155 PHE B CA 1
ATOM 2864 C C . PHE B 1 155 ? -5.887 -1.8 3.656 1 98.12 155 PHE B C 1
ATOM 2866 O O . PHE B 1 155 ? -4.988 -1.561 2.846 1 98.12 155 PHE B O 1
ATOM 2873 N N . ALA B 1 156 ? -5.848 -2.824 4.5 1 98.56 156 ALA B N 1
ATOM 2874 C CA . ALA B 1 156 ? -4.719 -3.752 4.512 1 98.56 156 ALA B CA 1
ATOM 2875 C C . ALA B 1 156 ? -4.629 -4.523 3.197 1 98.56 156 ALA B C 1
ATOM 2877 O O . ALA B 1 156 ? -3.539 -4.703 2.648 1 98.56 156 ALA B O 1
ATOM 2878 N N . ALA B 1 157 ? -5.785 -4.98 2.719 1 98.38 157 ALA B N 1
ATOM 2879 C CA . ALA B 1 157 ? -5.82 -5.758 1.483 1 98.38 157 ALA B CA 1
ATOM 2880 C C . ALA B 1 157 ? -5.285 -4.945 0.309 1 98.38 157 ALA B C 1
ATOM 2882 O O . ALA B 1 157 ? -4.535 -5.461 -0.523 1 98.38 157 ALA B O 1
ATOM 2883 N N . ARG B 1 158 ? -5.594 -3.709 0.285 1 97.5 158 ARG B N 1
ATOM 2884 C CA . ARG B 1 158 ? -5.207 -2.83 -0.814 1 97.5 158 ARG B CA 1
ATOM 2885 C C . ARG B 1 158 ? -3.693 -2.654 -0.866 1 97.5 158 ARG B C 1
ATOM 2887 O O . ARG B 1 158 ? -3.1 -2.66 -1.946 1 97.5 158 ARG B O 1
ATOM 2894 N N . VAL B 1 159 ? -3.066 -2.51 0.277 1 98 159 VAL B N 1
ATOM 2895 C CA . VAL B 1 159 ? -1.634 -2.23 0.27 1 98 159 VAL B CA 1
ATOM 2896 C C . VAL B 1 159 ? -0.852 -3.541 0.233 1 98 159 VAL B C 1
ATOM 2898 O O . VAL B 1 159 ? 0.319 -3.562 -0.155 1 98 159 VAL B O 1
ATOM 2901 N N . ALA B 1 160 ? -1.494 -4.676 0.571 1 98.5 160 ALA B N 1
ATOM 2902 C CA . ALA B 1 160 ? -0.836 -5.977 0.501 1 98.5 160 ALA B CA 1
ATOM 2903 C C . ALA B 1 160 ? -0.624 -6.406 -0.948 1 98.5 160 ALA B C 1
ATOM 2905 O O . ALA B 1 160 ? 0.383 -7.039 -1.272 1 98.5 160 ALA B O 1
ATOM 2906 N N . ALA B 1 161 ? -1.506 -6 -1.813 1 98 161 ALA B N 1
ATOM 2907 C CA . ALA B 1 161 ? -1.582 -6.531 -3.174 1 98 161 ALA B CA 1
ATOM 2908 C C . ALA B 1 161 ? -0.302 -6.238 -3.949 1 98 161 ALA B C 1
ATOM 2910 O O . ALA B 1 161 ? 0.326 -7.148 -4.492 1 98 161 ALA B O 1
ATOM 2911 N N . PRO B 1 162 ? 0.153 -4.984 -3.947 1 98.19 162 PRO B N 1
ATOM 2912 C CA . PRO B 1 162 ? 1.395 -4.75 -4.688 1 98.19 162 PRO B CA 1
ATOM 2913 C C . PRO B 1 162 ? 2.598 -5.453 -4.062 1 98.19 162 PRO B C 1
ATOM 2915 O O . PRO B 1 162 ? 3.502 -5.891 -4.781 1 98.19 162 PRO B O 1
ATOM 2918 N N . LEU B 1 163 ? 2.654 -5.551 -2.754 1 98.69 163 LEU B N 1
ATOM 2919 C CA . LEU B 1 163 ? 3.748 -6.254 -2.09 1 98.69 163 LEU B CA 1
ATOM 2920 C C . LEU B 1 163 ? 3.738 -7.738 -2.449 1 98.69 163 LEU B C 1
ATOM 2922 O O . LEU B 1 163 ? 4.793 -8.328 -2.684 1 98.69 163 LEU B O 1
ATOM 2926 N N . GLN B 1 164 ? 2.543 -8.312 -2.496 1 98.62 164 GLN B N 1
ATOM 2927 C CA . GLN B 1 164 ? 2.385 -9.711 -2.891 1 98.62 164 GLN B CA 1
ATOM 2928 C C . GLN B 1 164 ? 2.828 -9.93 -4.336 1 98.62 164 GLN B C 1
ATOM 2930 O O . GLN B 1 164 ? 3.477 -10.93 -4.645 1 98.62 164 GLN B O 1
ATOM 2935 N N . THR B 1 165 ? 2.514 -8.969 -5.184 1 98.56 165 THR B N 1
ATOM 2936 C CA . THR B 1 165 ? 2.922 -9.047 -6.582 1 98.56 165 THR B CA 1
ATOM 2937 C C . THR B 1 165 ? 4.441 -9 -6.703 1 98.56 165 THR B C 1
ATOM 2939 O O . THR B 1 165 ? 5.039 -9.828 -7.398 1 98.56 165 THR B O 1
ATOM 2942 N N . HIS B 1 166 ? 5.074 -8.039 -6.012 1 98.62 166 HIS B N 1
ATOM 2943 C CA . HIS B 1 166 ? 6.531 -7.98 -6.004 1 98.62 166 HIS B CA 1
ATOM 2944 C C . HIS B 1 166 ? 7.133 -9.281 -5.484 1 98.62 166 HIS B C 1
ATOM 2946 O O . HIS B 1 166 ? 8.094 -9.797 -6.055 1 98.62 166 HIS B O 1
ATOM 2952 N N . SER B 1 167 ? 6.566 -9.773 -4.402 1 97.81 167 SER B N 1
ATOM 2953 C CA . SER B 1 167 ? 7.066 -11 -3.791 1 97.81 167 SER B CA 1
ATOM 2954 C C . SER B 1 167 ? 6.992 -12.172 -4.762 1 97.81 167 SER B C 1
ATOM 2956 O O . SER B 1 167 ? 7.945 -12.953 -4.879 1 97.81 167 SER B O 1
ATOM 2958 N N . ARG B 1 168 ? 5.863 -12.32 -5.461 1 97.06 168 ARG B N 1
ATOM 2959 C CA . ARG B 1 168 ? 5.715 -13.383 -6.449 1 97.06 168 ARG B CA 1
ATOM 2960 C C . ARG B 1 168 ? 6.742 -13.242 -7.566 1 97.06 168 ARG B C 1
ATOM 2962 O O . ARG B 1 168 ? 7.301 -14.242 -8.039 1 97.06 168 ARG B O 1
ATOM 2969 N N . ARG B 1 169 ? 6.984 -12.047 -7.984 1 97.94 169 ARG B N 1
ATOM 2970 C CA . ARG B 1 169 ? 7.961 -11.773 -9.039 1 97.94 169 ARG B CA 1
ATOM 2971 C C . ARG B 1 169 ? 9.359 -12.203 -8.617 1 97.94 169 ARG B C 1
ATOM 2973 O O . ARG B 1 169 ? 10.062 -12.875 -9.375 1 97.94 169 ARG B O 1
ATOM 2980 N N . PHE B 1 170 ? 9.758 -11.852 -7.395 1 97.12 170 PHE B N 1
ATOM 2981 C CA . PHE B 1 170 ? 11.055 -12.25 -6.871 1 97.12 170 PHE B CA 1
ATOM 2982 C C . PHE B 1 170 ? 11.141 -13.766 -6.715 1 97.12 170 PHE B C 1
ATOM 2984 O O . PHE B 1 170 ? 12.148 -14.375 -7.062 1 97.12 170 PHE B O 1
ATOM 2991 N N . TRP B 1 171 ? 10.094 -14.32 -6.203 1 95.62 171 TRP B N 1
ATOM 2992 C CA . TRP B 1 171 ? 10.055 -15.766 -6.031 1 95.62 171 TRP B CA 1
ATOM 2993 C C . TRP B 1 171 ? 10.227 -16.484 -7.367 1 95.62 171 TRP B C 1
ATOM 2995 O O . TRP B 1 171 ? 10.992 -17.438 -7.477 1 95.62 171 TRP B O 1
ATOM 3005 N N . TYR B 1 172 ? 9.523 -15.992 -8.414 1 95.94 172 TYR B N 1
ATOM 3006 C CA . TYR B 1 172 ? 9.625 -16.578 -9.742 1 95.94 172 TYR B CA 1
ATOM 3007 C C . TYR B 1 172 ? 11.055 -16.516 -10.266 1 95.94 172 TYR B C 1
ATOM 3009 O O . TYR B 1 172 ? 11.562 -17.484 -10.82 1 95.94 172 TYR B O 1
ATOM 3017 N N . ARG B 1 173 ? 11.68 -15.438 -10.008 1 94.75 173 ARG B N 1
ATOM 3018 C CA . ARG B 1 173 ? 13.031 -15.227 -10.492 1 94.75 173 ARG B CA 1
ATOM 3019 C C . ARG B 1 173 ? 14.031 -16.109 -9.758 1 94.75 173 ARG B C 1
ATOM 3021 O O . ARG B 1 173 ? 14.938 -16.672 -10.367 1 94.75 173 ARG B O 1
ATOM 3028 N N . TYR B 1 174 ? 13.867 -16.297 -8.477 1 92.06 174 TYR B N 1
ATOM 3029 C CA . TYR B 1 174 ? 14.992 -16.812 -7.695 1 92.06 174 TYR B CA 1
ATOM 3030 C C . TYR B 1 174 ? 14.688 -18.203 -7.156 1 92.06 174 TYR B C 1
ATOM 3032 O O . TYR B 1 174 ? 15.594 -18.922 -6.746 1 92.06 174 TYR B O 1
ATOM 3040 N N . LYS B 1 175 ? 13.445 -18.594 -7.137 1 82.88 175 LYS B N 1
ATOM 3041 C CA . LYS B 1 175 ? 13.133 -19.812 -6.398 1 82.88 175 LYS B CA 1
ATOM 3042 C C . LYS B 1 175 ? 12.266 -20.766 -7.23 1 82.88 175 LYS B C 1
ATOM 3044 O O . LYS B 1 175 ? 12.031 -21.906 -6.84 1 82.88 175 LYS B O 1
ATOM 3049 N N . ALA B 1 176 ? 11.93 -20.422 -8.305 1 73.62 176 ALA B N 1
ATOM 3050 C CA . ALA B 1 176 ? 10.945 -21.172 -9.086 1 73.62 176 ALA B CA 1
ATOM 3051 C C . ALA B 1 176 ? 11.438 -22.578 -9.398 1 73.62 176 ALA B C 1
ATOM 3053 O O . ALA B 1 176 ? 10.633 -23.516 -9.492 1 73.62 176 ALA B O 1
ATOM 3054 N N . ASP B 1 177 ? 12.609 -22.812 -9.359 1 77 177 ASP B N 1
ATOM 3055 C CA . ASP B 1 177 ? 13.133 -24.109 -9.789 1 77 177 ASP B CA 1
ATOM 3056 C C . ASP B 1 177 ? 13.188 -25.094 -8.625 1 77 177 ASP B C 1
ATOM 3058 O O . ASP B 1 177 ? 13.359 -26.297 -8.828 1 77 177 ASP B O 1
ATOM 3062 N N . THR B 1 178 ? 12.969 -24.766 -7.34 1 69.31 178 THR B N 1
ATOM 3063 C CA . THR B 1 178 ? 13.273 -25.75 -6.305 1 69.31 178 THR B CA 1
ATOM 3064 C C . THR B 1 178 ? 12.289 -25.625 -5.145 1 69.31 178 THR B C 1
ATOM 3066 O O . THR B 1 178 ? 12.344 -26.406 -4.195 1 69.31 178 THR B O 1
ATOM 3069 N N . GLY B 1 179 ? 11.305 -24.953 -5.27 1 73.44 179 GLY B N 1
ATOM 3070 C CA . GLY B 1 179 ? 10.711 -24.578 -3.992 1 73.44 179 GLY B CA 1
ATOM 3071 C C . GLY B 1 179 ? 9.195 -24.703 -3.984 1 73.44 179 GLY B C 1
ATOM 3072 O O . GLY B 1 179 ? 8.539 -24.219 -3.068 1 73.44 179 GLY B O 1
ATOM 3073 N N . LEU B 1 180 ? 8.68 -25.547 -4.871 1 88.38 180 LEU B N 1
ATOM 3074 C CA . LEU B 1 180 ? 7.227 -25.516 -5.004 1 88.38 180 LEU B CA 1
ATOM 3075 C C . LEU B 1 180 ? 6.562 -26.219 -3.824 1 88.38 180 LEU B C 1
ATOM 3077 O O . LEU B 1 180 ? 5.645 -25.672 -3.209 1 88.38 180 LEU B O 1
ATOM 3081 N N . ALA B 1 181 ? 7.105 -27.406 -3.496 1 91.69 181 ALA B N 1
ATOM 3082 C CA . ALA B 1 181 ? 6.453 -28.219 -2.477 1 91.69 181 ALA B CA 1
ATOM 3083 C C . ALA B 1 181 ? 6.496 -27.531 -1.114 1 91.69 181 ALA B C 1
ATOM 3085 O O . ALA B 1 181 ? 5.477 -27.453 -0.426 1 91.69 181 ALA B O 1
ATOM 3086 N N . GLU B 1 182 ? 7.625 -27.062 -0.727 1 92.12 182 GLU B N 1
ATOM 3087 C CA . GLU B 1 182 ? 7.766 -26.391 0.563 1 92.12 182 GLU B CA 1
ATOM 3088 C C . GLU B 1 182 ? 6.898 -25.141 0.632 1 92.12 182 GLU B C 1
ATOM 3090 O O . GLU B 1 182 ? 6.23 -24.891 1.64 1 92.12 182 GLU B O 1
ATOM 3095 N N . SER B 1 183 ? 6.938 -24.359 -0.377 1 92.12 183 SER B N 1
ATOM 3096 C CA . SER B 1 183 ? 6.109 -23.156 -0.431 1 92.12 183 SER B CA 1
ATOM 3097 C C . SER B 1 183 ? 4.629 -23.5 -0.331 1 92.12 183 SER B C 1
ATOM 3099 O O . SER B 1 183 ? 3.887 -22.859 0.42 1 92.12 183 SER B O 1
ATOM 3101 N N . ALA B 1 184 ? 4.238 -24.531 -1.06 1 94.75 184 ALA B N 1
ATOM 3102 C CA . ALA B 1 184 ? 2.842 -24.953 -1.041 1 94.75 184 ALA B CA 1
ATOM 3103 C C . ALA B 1 184 ? 2.42 -25.391 0.359 1 94.75 184 ALA B C 1
ATOM 3105 O O . ALA B 1 184 ? 1.312 -25.078 0.806 1 94.75 184 ALA B O 1
ATOM 3106 N N . GLU B 1 185 ? 3.26 -26.109 1.031 1 95.31 185 GLU B N 1
ATOM 3107 C CA . GLU B 1 185 ? 2.959 -26.594 2.371 1 95.31 185 GLU B CA 1
ATOM 3108 C C . GLU B 1 185 ? 2.645 -25.453 3.324 1 95.31 185 GLU B C 1
ATOM 3110 O O . GLU B 1 185 ? 1.68 -25.516 4.09 1 95.31 185 GLU B O 1
ATOM 3115 N N . HIS B 1 186 ? 3.422 -24.422 3.285 1 96.44 186 HIS B N 1
ATOM 3116 C CA . HIS B 1 186 ? 3.215 -23.281 4.168 1 96.44 186 HIS B CA 1
ATOM 3117 C C . HIS B 1 186 ? 1.953 -22.516 3.789 1 96.44 186 HIS B C 1
ATOM 3119 O O . HIS B 1 186 ? 1.231 -22.031 4.664 1 96.44 186 HIS B O 1
ATOM 3125 N N . HIS B 1 187 ? 1.688 -22.359 2.502 1 97 187 HIS B N 1
ATOM 3126 C CA . HIS B 1 187 ? 0.463 -21.703 2.072 1 97 187 HIS B CA 1
ATOM 3127 C C . HIS B 1 187 ? -0.77 -22.484 2.512 1 97 187 HIS B C 1
ATOM 3129 O O . HIS B 1 187 ? -1.734 -21.906 3.012 1 97 187 HIS B O 1
ATOM 3135 N N . VAL B 1 188 ? -0.677 -23.797 2.373 1 96.81 188 VAL B N 1
ATOM 3136 C CA . VAL B 1 188 ? -1.811 -24.656 2.719 1 96.81 188 VAL B CA 1
ATOM 3137 C C . VAL B 1 188 ? -2.027 -24.641 4.23 1 96.81 188 VAL B C 1
ATOM 3139 O O . VAL B 1 188 ? -3.168 -24.641 4.699 1 96.81 188 VAL B O 1
ATOM 3142 N N . ALA B 1 189 ? -0.969 -24.625 5.02 1 97.81 189 ALA B N 1
ATOM 3143 C CA . ALA B 1 189 ? -1.078 -24.516 6.473 1 97.81 189 ALA B CA 1
ATOM 3144 C C . ALA B 1 189 ? -1.793 -23.219 6.863 1 97.81 189 ALA B C 1
ATOM 3146 O O . ALA B 1 189 ? -2.637 -23.219 7.762 1 97.81 189 ALA B O 1
ATOM 3147 N N . LEU B 1 190 ? -1.479 -22.109 6.191 1 98.5 190 LEU B N 1
ATOM 3148 C CA . LEU B 1 190 ? -2.135 -20.828 6.422 1 98.5 190 LEU B CA 1
ATOM 3149 C C . LEU B 1 190 ? -3.623 -20.906 6.098 1 98.5 190 LEU B C 1
ATOM 3151 O O . LEU B 1 190 ? -4.461 -20.453 6.883 1 98.5 190 LEU B O 1
ATOM 3155 N N . ILE B 1 191 ? -3.914 -21.5 4.973 1 98.25 191 ILE B N 1
ATOM 3156 C CA . ILE B 1 191 ? -5.305 -21.656 4.555 1 98.25 191 ILE B CA 1
ATOM 3157 C C . ILE B 1 191 ? -6.074 -22.469 5.598 1 98.25 191 ILE B C 1
ATOM 3159 O O . ILE B 1 191 ? -7.184 -22.094 5.984 1 98.25 191 ILE B O 1
ATOM 3163 N N . ARG B 1 192 ? -5.496 -23.516 6.094 1 98 192 ARG B N 1
ATOM 3164 C CA . ARG B 1 192 ? -6.145 -24.375 7.074 1 98 192 ARG B CA 1
ATOM 3165 C C . ARG B 1 192 ? -6.457 -23.609 8.352 1 98 192 ARG B C 1
ATOM 3167 O O . ARG B 1 192 ? -7.566 -23.703 8.883 1 98 192 ARG B O 1
ATOM 3174 N N . 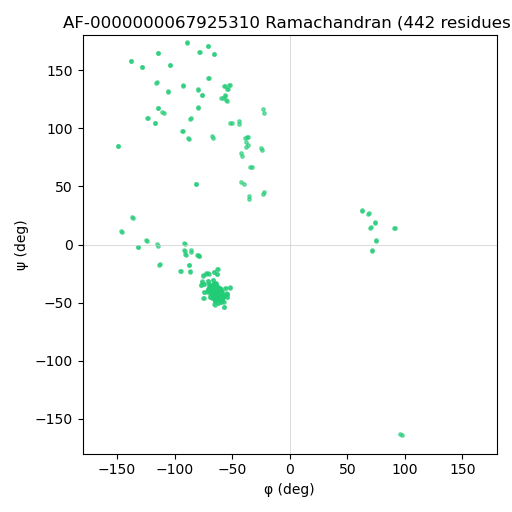SER B 1 193 ? -5.453 -22.859 8.828 1 98.56 193 SER B N 1
ATOM 3175 C CA . SER B 1 193 ? -5.668 -22.078 10.047 1 98.56 193 SER B CA 1
ATOM 3176 C C . SER B 1 193 ? -6.781 -21.062 9.859 1 98.56 193 SER B C 1
ATOM 3178 O O . SER B 1 193 ? -7.559 -20.812 10.781 1 98.56 193 SER B O 1
ATOM 3180 N N . ILE B 1 194 ? -6.898 -20.453 8.688 1 98.62 194 ILE B N 1
ATOM 3181 C CA . ILE B 1 194 ? -7.941 -19.484 8.391 1 98.62 194 ILE B CA 1
ATOM 3182 C C . ILE B 1 194 ? -9.305 -20.172 8.375 1 98.62 194 ILE B C 1
ATOM 3184 O O . ILE B 1 194 ? -10.25 -19.703 9.008 1 98.62 194 ILE B O 1
ATOM 3188 N N . LEU B 1 195 ? -9.406 -21.312 7.719 1 97.88 195 LEU B N 1
ATOM 3189 C CA . LEU B 1 195 ? -10.672 -22.016 7.555 1 97.88 195 LEU B CA 1
ATOM 3190 C C . LEU B 1 195 ? -11.141 -22.609 8.875 1 97.88 195 LEU B C 1
ATOM 3192 O O . LEU B 1 195 ? -12.344 -22.781 9.094 1 97.88 195 LEU B O 1
ATOM 3196 N N . ASP B 1 196 ? -10.195 -22.891 9.797 1 97.75 196 ASP B N 1
ATOM 3197 C CA . ASP B 1 196 ? -10.516 -23.406 11.125 1 97.75 196 ASP B CA 1
ATOM 3198 C C . ASP B 1 196 ? -10.969 -22.281 12.055 1 97.75 196 ASP B C 1
ATOM 3200 O O . ASP B 1 196 ? -11.359 -22.531 13.195 1 97.75 196 ASP B O 1
ATOM 3204 N N . GLY B 1 197 ? -10.836 -21.062 11.617 1 97.81 197 GLY B N 1
ATOM 3205 C CA . GLY B 1 197 ? -11.188 -19.922 12.445 1 97.81 197 GLY B CA 1
ATOM 3206 C C . GLY B 1 197 ? -10.195 -19.656 13.555 1 97.81 197 GLY B C 1
ATOM 3207 O O . GLY B 1 197 ? -10.531 -19.047 14.57 1 97.81 197 GLY B O 1
ATOM 3208 N N . ASP B 1 198 ? -9.039 -20.188 13.398 1 98.31 198 ASP B N 1
ATOM 3209 C CA . ASP B 1 198 ? -7.98 -20.047 14.391 1 98.31 198 ASP B CA 1
ATOM 3210 C C . ASP B 1 198 ? -7.164 -18.781 14.141 1 98.31 198 ASP B C 1
ATOM 3212 O O . ASP B 1 198 ? -6.125 -18.828 13.477 1 98.31 198 ASP B O 1
ATOM 3216 N N . GLU B 1 199 ? -7.578 -17.688 14.766 1 98.31 199 GLU B N 1
ATOM 3217 C CA . GLU B 1 199 ? -6.957 -16.391 14.516 1 98.31 199 GLU B CA 1
ATOM 3218 C C . GLU B 1 199 ? -5.469 -16.406 14.844 1 98.31 199 GLU B C 1
ATOM 3220 O O . GLU B 1 199 ? -4.641 -15.969 14.047 1 98.31 199 GLU B O 1
ATOM 3225 N N . GLU B 1 200 ? -5.125 -16.938 16 1 98.38 200 GLU B N 1
ATOM 3226 C CA . GLU B 1 200 ? -3.725 -16.969 16.406 1 98.38 200 GLU B CA 1
ATOM 3227 C C . GLU B 1 200 ? -2.914 -17.922 15.547 1 98.38 200 GLU B C 1
ATOM 3229 O O . GLU B 1 200 ? -1.765 -17.641 15.203 1 98.38 200 GLU B O 1
ATOM 3234 N N . GLY B 1 201 ? -3.537 -19.062 15.195 1 98.56 201 GLY B N 1
ATOM 3235 C CA . GLY B 1 201 ? -2.893 -19.984 14.281 1 98.56 201 GLY B CA 1
ATOM 3236 C C . GLY B 1 201 ? -2.633 -19.391 12.914 1 98.56 201 GLY B C 1
ATOM 3237 O O . GLY B 1 201 ? -1.563 -19.594 12.336 1 98.56 201 GLY B O 1
ATOM 3238 N N . ALA B 1 202 ? -3.582 -18.641 12.406 1 98.75 202 ALA B N 1
ATOM 3239 C CA . ALA B 1 202 ? -3.436 -17.984 11.109 1 98.75 202 ALA B CA 1
ATOM 3240 C C . ALA B 1 202 ? -2.305 -16.969 11.133 1 98.75 202 ALA B C 1
ATOM 3242 O O . ALA B 1 202 ? -1.5 -16.891 10.203 1 98.75 202 ALA B O 1
ATOM 3243 N N . ALA B 1 203 ? -2.254 -16.188 12.219 1 98.44 203 ALA B N 1
ATOM 3244 C CA . ALA B 1 203 ? -1.174 -15.227 12.375 1 98.44 203 ALA B CA 1
ATOM 3245 C C . ALA B 1 203 ? 0.186 -15.914 12.406 1 98.44 203 ALA B C 1
ATOM 3247 O O . ALA B 1 203 ? 1.13 -15.477 11.75 1 98.44 203 ALA B O 1
ATOM 3248 N N . LYS B 1 204 ? 0.251 -16.953 13.156 1 98.56 204 LYS B N 1
ATOM 3249 C CA . LYS B 1 204 ? 1.491 -17.719 13.281 1 98.56 204 LYS B CA 1
ATOM 3250 C C . LYS B 1 204 ? 1.913 -18.297 11.93 1 98.56 204 LYS B C 1
ATOM 3252 O O . LYS B 1 204 ? 3.088 -18.25 11.562 1 98.56 204 LYS B O 1
ATOM 3257 N N . ASP B 1 205 ? 0.969 -18.859 11.219 1 98.62 205 ASP B N 1
ATOM 3258 C CA . ASP B 1 205 ? 1.277 -19.469 9.93 1 98.62 205 ASP B CA 1
ATOM 3259 C C . ASP B 1 205 ? 1.667 -18.422 8.898 1 98.62 205 ASP B C 1
ATOM 3261 O O . ASP B 1 205 ? 2.521 -18.672 8.047 1 98.62 205 ASP B O 1
ATOM 3265 N N . ALA B 1 206 ? 1.038 -17.266 8.93 1 98.5 206 ALA B N 1
ATOM 3266 C CA . ALA B 1 206 ? 1.456 -16.156 8.07 1 98.5 206 ALA B CA 1
ATOM 3267 C C . ALA B 1 206 ? 2.898 -15.75 8.359 1 98.5 206 ALA B C 1
ATOM 3269 O O . ALA B 1 206 ? 3.689 -15.547 7.438 1 98.5 206 ALA B O 1
ATOM 3270 N N . LYS B 1 207 ? 3.232 -15.648 9.664 1 98.31 207 LYS B N 1
ATOM 3271 C CA . LYS B 1 207 ? 4.598 -15.305 10.055 1 98.31 207 LYS B CA 1
ATOM 3272 C C . LYS B 1 207 ? 5.59 -16.344 9.562 1 98.31 207 LYS B C 1
ATOM 3274 O O . LYS B 1 207 ? 6.672 -16 9.078 1 98.31 207 LYS B O 1
ATOM 3279 N N . LYS B 1 208 ? 5.23 -17.609 9.703 1 98.19 208 LYS B N 1
ATOM 3280 C CA . LYS B 1 208 ? 6.094 -18.688 9.234 1 98.19 208 LYS B CA 1
ATOM 3281 C C . LYS B 1 208 ? 6.32 -18.609 7.73 1 98.19 208 LYS B C 1
ATOM 3283 O O . LYS B 1 208 ? 7.438 -18.797 7.254 1 98.19 208 LYS B O 1
ATOM 3288 N N . LEU B 1 209 ? 5.254 -18.375 7.023 1 97.62 209 LEU B N 1
ATOM 3289 C CA . LEU B 1 209 ? 5.359 -18.266 5.574 1 97.62 209 LEU B CA 1
ATOM 3290 C C . LEU B 1 209 ? 6.258 -17.094 5.188 1 97.62 209 LEU B C 1
ATOM 3292 O O . LEU B 1 209 ? 7.125 -17.234 4.32 1 97.62 209 LEU B O 1
ATOM 3296 N N . MET B 1 210 ? 6.074 -15.953 5.836 1 97.69 210 MET B N 1
ATOM 3297 C CA . MET B 1 210 ? 6.918 -14.789 5.57 1 97.69 210 MET B CA 1
ATOM 3298 C C . MET B 1 210 ? 8.375 -15.086 5.91 1 97.69 210 MET B C 1
ATOM 3300 O O . MET B 1 210 ? 9.281 -14.656 5.195 1 97.69 210 MET B O 1
ATOM 3304 N N . ALA B 1 211 ? 8.562 -15.82 7 1 97.12 211 ALA B N 1
ATOM 3305 C CA . ALA B 1 211 ? 9.914 -16.188 7.406 1 97.12 211 ALA B CA 1
ATOM 3306 C C . ALA B 1 211 ? 10.562 -17.109 6.379 1 97.12 211 ALA B C 1
ATOM 3308 O O . ALA B 1 211 ? 11.758 -16.984 6.078 1 97.12 211 ALA B O 1
ATOM 3309 N N . LEU B 1 212 ? 9.789 -18.078 5.879 1 95.69 212 LEU B N 1
ATOM 3310 C CA . LEU B 1 212 ? 10.289 -18.953 4.836 1 95.69 212 LEU B CA 1
ATOM 3311 C C . LEU B 1 212 ? 10.734 -18.156 3.611 1 95.69 212 LEU B C 1
ATOM 3313 O O . LEU B 1 212 ? 11.836 -18.375 3.098 1 95.69 212 LEU B O 1
ATOM 3317 N N . LEU B 1 213 ? 9.906 -17.281 3.174 1 96.12 213 LEU B N 1
ATOM 3318 C CA . LEU B 1 213 ? 10.211 -16.469 2 1 96.12 213 LEU B CA 1
ATOM 3319 C C . LEU B 1 213 ? 11.43 -15.578 2.256 1 96.12 213 LEU B C 1
ATOM 3321 O O . LEU B 1 213 ? 12.25 -15.383 1.362 1 96.12 213 LEU B O 1
ATOM 3325 N N . ARG B 1 214 ? 11.453 -15.031 3.486 1 96.06 214 ARG B N 1
ATOM 3326 C CA . ARG B 1 214 ? 12.609 -14.203 3.826 1 96.06 214 ARG B CA 1
ATOM 3327 C C . ARG B 1 214 ? 13.898 -15.008 3.781 1 96.06 214 ARG B C 1
ATOM 3329 O O . ARG B 1 214 ? 14.938 -14.508 3.359 1 96.06 214 ARG B O 1
ATOM 3336 N N . GLY B 1 215 ? 13.867 -16.281 4.242 1 94.56 215 GLY B N 1
ATOM 3337 C CA . GLY B 1 215 ? 15.016 -17.156 4.117 1 94.56 215 GLY B CA 1
ATOM 3338 C C . GLY B 1 215 ? 15.477 -17.344 2.68 1 94.56 215 GLY B C 1
ATOM 3339 O O . GLY B 1 215 ? 16.672 -17.281 2.393 1 94.56 215 GLY B O 1
ATOM 3340 N N . HIS B 1 216 ? 14.516 -17.547 1.79 1 94.06 216 HIS B N 1
ATOM 3341 C CA . HIS B 1 216 ? 14.844 -17.641 0.372 1 94.06 216 HIS B CA 1
ATOM 3342 C C . HIS B 1 216 ? 15.5 -16.359 -0.132 1 94.06 216 HIS B C 1
ATOM 3344 O O . HIS B 1 216 ? 16.453 -16.406 -0.905 1 94.06 216 HIS B O 1
ATOM 3350 N N . ALA B 1 217 ? 14.945 -15.227 0.293 1 95.5 217 ALA B N 1
ATOM 3351 C CA . ALA B 1 217 ? 15.445 -13.93 -0.134 1 95.5 217 ALA B CA 1
ATOM 3352 C C . ALA B 1 217 ? 16.891 -13.719 0.333 1 95.5 217 ALA B C 1
ATOM 3354 O O . ALA B 1 217 ? 17.703 -13.156 -0.398 1 95.5 217 ALA B O 1
ATOM 3355 N N . GLU B 1 218 ? 17.203 -14.125 1.528 1 95.69 218 GLU B N 1
ATOM 3356 C CA . GLU B 1 218 ? 18.562 -14 2.061 1 95.69 218 GLU B CA 1
ATOM 3357 C C . GLU B 1 218 ? 19.547 -14.812 1.231 1 95.69 218 GLU B C 1
ATOM 3359 O O . GLU B 1 218 ? 20.656 -14.336 0.94 1 95.69 218 GLU B O 1
ATOM 3364 N N . VAL B 1 219 ? 19.156 -16.016 0.837 1 92.88 219 VAL B N 1
ATOM 3365 C CA . VAL B 1 219 ? 20 -16.875 0.016 1 92.88 219 VAL B CA 1
ATOM 3366 C C . VAL B 1 219 ? 20.234 -16.219 -1.347 1 92.88 219 VAL B C 1
ATOM 3368 O O . VAL B 1 219 ? 21.359 -16.203 -1.856 1 92.88 219 VAL B O 1
ATOM 3371 N N . ALA B 1 220 ? 19.156 -15.656 -1.891 1 92.38 220 ALA B N 1
ATOM 3372 C CA . ALA B 1 220 ? 19.25 -15 -3.193 1 92.38 220 ALA B CA 1
ATOM 3373 C C . ALA B 1 220 ? 20.172 -13.781 -3.125 1 92.38 220 ALA B C 1
ATOM 3375 O O . ALA B 1 220 ? 20.891 -13.484 -4.078 1 92.38 220 ALA B O 1
ATOM 3376 N N . ALA B 1 221 ? 20.156 -13.039 -2.029 1 91.81 221 ALA B N 1
ATOM 3377 C CA . ALA B 1 221 ? 20.922 -11.805 -1.87 1 91.81 221 ALA B CA 1
ATOM 3378 C C . ALA B 1 221 ? 22.391 -12.086 -1.65 1 91.81 221 ALA B C 1
ATOM 3380 O O . ALA B 1 221 ? 23.25 -11.227 -1.895 1 91.81 221 ALA B O 1
ATOM 3381 N N . THR B 1 222 ? 22.75 -13.172 -1.145 1 86.88 222 THR B N 1
ATOM 3382 C CA . THR B 1 222 ? 24.141 -13.531 -0.868 1 86.88 222 THR B CA 1
ATOM 3383 C C . THR B 1 222 ? 24.797 -14.148 -2.102 1 86.88 222 THR B C 1
ATOM 3385 O O . THR B 1 222 ? 26.031 -14.211 -2.191 1 86.88 222 THR B O 1
ATOM 3388 N N . ARG B 1 223 ? 24.141 -14.422 -3.197 1 69.25 223 ARG B N 1
ATOM 3389 C CA . ARG B 1 223 ? 24.75 -14.969 -4.41 1 69.25 223 ARG B CA 1
ATOM 3390 C C . ARG B 1 223 ? 25.234 -13.852 -5.332 1 69.25 223 ARG B C 1
ATOM 3392 O O . ARG B 1 223 ? 24.656 -12.766 -5.348 1 69.25 223 ARG B O 1
#

Secondary structure (DSSP, 8-state):
----------------HHHHHHHHHHHHHHTTSS-TT-EE-HHHHHHHHT--HHHHHHHHHHHHHTTSEEEETTTEEEEPP--HHHHHHHHHHHHHHHHHHHHHHHHH--HHHHHHHHHHHHHHHHHHHHT-HHHHHHHHHHHHHHHHHHSS-HHHHHHHHHHHHHHHHHHHHHTTTT-HHHHHHHHHHHHHHHHTT-HHHHHHHHHHHHHHHHHHHHHHHH-/----------------HHHHHHHHHHHHHHTTSS-TT-EE-HHHHHHHHT--HHHHHHHHHHHHHTTSEEEETTTEEEEPP--HHHHHHHHHHHHHHHHHHHHHHHHH--HHHHHHHHHHHHHHHHHHHHT-HHHHHHHHHHHHHHHHHHSS-HHHHHHHHHHHHHHHHHHHHHTTTT-HHHHHHHHHHHHHHHHTT-HHHHHHHHHHHHHHHHHHHHHHHH-

Sequence (446 aa):
MISPLISADANTSFEPAATKAYRALEHMIVTLELAPSSFVTEGALIDRLGLGRTPVREAIQRLAWEGLLDIRPRAGIAVAPLHAGDWLRVLDARRGIEVVLARSAARFVTREAADLFHEAALAMQKAVISGNVLAFIQADKALDEALAIAADNPFAARVAAPLQTHSRRFWYRYKADTGLAESAEHHVALIRSILDGDEEGAAKDAKKLMALLRGHAEVAATRMISPLISADANTSFEPAATKAYRALEHMIVTLELAPSSFVTEGALIDRLGLGRTPVREAIQRLAWEGLLDIRPRAGIAVAPLHAGDWLRVLDARRGIEVVLARSAARFVTREAADLFHEAALAMQKAVISGNVLAFIQADKALDEALAIAADNPFAARVAAPLQTHSRRFWYRYKADTGLAESAEHHVALIRSILDGDEEGAAKDAKKLMALLRGHAEVAATR

Radius of gyration: 23.34 Å; Cα contacts (8 Å, |Δi|>4): 631; chains: 2; bounding box: 71×83×52 Å